Protein AF-A0A5C1AN72-F1 (afdb_monomer_lite)

Organism: NCBI:txid2598579

Foldseek 3Di:
DPADAADPVLLVVQLVLCVLVVVVCVVPDPVVSSRVSSVVCLQQHDVLSCCLSVVDPDPDPLSVLVSCVVVVVDDPVRNVVVVVVVLPDADDLVLLVLLLVLLLQLLVLVLVLLVVLVVVLVCVVVPPPDPCCCNSNVVSLCSLVRDRNDDPSSVVNVLVVLLVLCVVVVVPWLDFFPDTHSALSVLSNVLSVVLNVLVVVQVVCVPPPPPHCRSVNSSVVSVVVRRGRSVSSSVRSVVSSVSSVVVNVVVVVPPPDPDPDDDDDDDDDDDDDDDDDDPDDDPDPPDDDDQDQVAEDAAQAQWEWAQEPVRWIWIAGRDDDAFDWAFLVRTHTAPDDDQLCVLVQVQLQQDPQQWKHFPVSSLVSVVVDDPPPCLCPDPPDDPVVNVVSVVVVVDDDDDPPVSVVVVVVSLVVVQVSVCNNYPYDPDPVRDQWDDDPGIIGGRYGHHYWCDDPDRITGGHHPDD

Radius of gyration: 29.1 Å; chains: 1; bounding box: 98×52×84 Å

Sequence (464 aa):
MDEDPPTPHARAVAQEALDRNPQLAGGRDPDEWVQILAGLYELIGDTRFRVRFGLRPPADEYERARLAFDAHQMTAEEFRPIYEVNAARPADLRMVETMAADLEQRVVAYAHFLQTLLDQSQDVLRGRRQWWDELVVGRVLRRVTRKLEMDRREVATLEAFLQEVRVERGLGLAGGGTFDAPAAMNLGINVTRTAENLWGRARAPERAVGDHLSVKGVYDLITRDGVPPARRVLALLHQEVAAARLVLRGRAAATPAPSVYVAAQNCTVTATTLTVSGPEFPPEPAKTPTPNAAFRVARWADLAIGIDAARAYWAATPVPALGDRVPTGKWAPLDLRGDRWRAVLDHAARSADGTTVDTAALLAALGVTAGQSSGGRDGRARPGEVEAARLATDGLRAIPSGARKSLTDTLADLRREIRALIGGPTDKAHTLFVVRKKTVCTGFVVRYLIPTDGGHVTFGSRPK

Structure (mmCIF, N/CA/C/O backbone):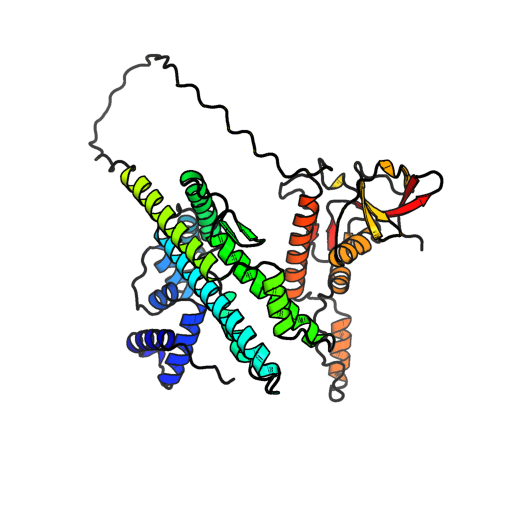
data_AF-A0A5C1AN72-F1
#
_entry.id   AF-A0A5C1AN72-F1
#
loop_
_atom_site.group_PDB
_atom_site.id
_atom_site.type_symbol
_atom_site.label_atom_id
_atom_site.label_alt_id
_atom_site.label_comp_id
_atom_site.label_asym_id
_atom_site.label_entity_id
_atom_site.label_seq_id
_atom_site.pdbx_PDB_ins_code
_atom_site.Cartn_x
_atom_site.Cartn_y
_atom_site.Cartn_z
_atom_site.occupancy
_atom_site.B_iso_or_equiv
_atom_site.auth_seq_id
_atom_site.auth_comp_id
_atom_site.auth_asym_id
_atom_site.auth_atom_id
_atom_site.pdbx_PDB_model_num
ATOM 1 N N . MET A 1 1 ? 25.092 -5.506 -17.026 1.00 37.38 1 MET A N 1
ATOM 2 C CA . MET A 1 1 ? 24.134 -6.051 -16.046 1.00 37.38 1 MET A CA 1
ATOM 3 C C . MET A 1 1 ? 23.611 -7.307 -16.690 1.00 37.38 1 MET A C 1
ATOM 5 O O . MET A 1 1 ? 22.932 -7.177 -17.695 1.00 37.38 1 MET A O 1
ATOM 9 N N . ASP A 1 2 ? 24.015 -8.476 -16.200 1.00 42.34 2 ASP A N 1
ATOM 10 C CA . ASP A 1 2 ? 23.447 -9.735 -16.678 1.00 42.34 2 ASP A CA 1
ATOM 11 C C . ASP A 1 2 ? 22.032 -9.831 -16.108 1.00 42.34 2 ASP A C 1
ATOM 13 O O . ASP A 1 2 ? 21.841 -10.083 -14.916 1.00 42.34 2 ASP A O 1
ATOM 17 N N . GLU A 1 3 ? 21.045 -9.489 -16.934 1.00 57.47 3 GLU A N 1
ATOM 18 C CA . GLU A 1 3 ? 19.644 -9.700 -16.602 1.00 57.47 3 GLU A CA 1
ATOM 19 C C . GLU A 1 3 ? 19.365 -11.196 -16.692 1.00 57.47 3 GLU A C 1
ATOM 21 O O . GLU A 1 3 ? 19.607 -11.847 -17.706 1.00 57.47 3 GLU A O 1
ATOM 26 N N . ASP A 1 4 ? 18.888 -11.765 -15.593 1.00 58.94 4 ASP A N 1
ATOM 27 C CA . ASP A 1 4 ? 18.463 -13.152 -15.579 1.00 58.94 4 ASP A CA 1
ATOM 28 C C . ASP A 1 4 ? 17.360 -13.424 -16.613 1.00 58.94 4 ASP A C 1
ATOM 30 O O . ASP A 1 4 ? 16.488 -12.572 -16.826 1.00 58.94 4 ASP A O 1
ATOM 34 N N . PRO A 1 5 ? 17.315 -14.640 -17.184 1.00 78.31 5 PRO A N 1
ATOM 35 C CA . PRO A 1 5 ? 16.382 -14.942 -18.250 1.00 78.31 5 PRO A CA 1
ATOM 36 C C . PRO A 1 5 ? 14.923 -14.815 -17.773 1.00 78.31 5 PRO A C 1
ATOM 38 O O . PRO A 1 5 ? 14.588 -15.227 -16.650 1.00 78.31 5 PRO A O 1
ATOM 41 N N . PRO A 1 6 ? 14.035 -14.267 -18.623 1.00 83.19 6 PRO A N 1
ATOM 42 C CA . PRO A 1 6 ? 12.610 -14.180 -18.334 1.00 83.19 6 PRO A CA 1
ATOM 43 C C . PRO A 1 6 ? 11.994 -15.564 -18.121 1.00 83.19 6 PRO A C 1
ATOM 45 O O . PRO A 1 6 ? 12.504 -16.576 -18.610 1.00 83.19 6 PRO A O 1
ATOM 48 N N . THR A 1 7 ? 10.856 -15.621 -17.419 1.00 84.56 7 THR A N 1
ATOM 49 C CA . THR A 1 7 ? 10.122 -16.894 -17.302 1.00 84.56 7 THR A CA 1
ATOM 50 C C . THR A 1 7 ? 9.756 -17.443 -18.688 1.00 84.56 7 THR A C 1
ATOM 52 O O . THR A 1 7 ? 9.490 -16.652 -19.595 1.00 84.56 7 THR A O 1
ATOM 55 N N . PRO A 1 8 ? 9.670 -18.777 -18.873 1.00 90.88 8 PRO A N 1
ATOM 56 C CA . PRO A 1 8 ? 9.289 -19.360 -20.162 1.00 90.88 8 PRO A CA 1
ATOM 57 C C . PRO A 1 8 ? 7.970 -18.799 -20.705 1.00 90.88 8 PRO A C 1
ATOM 59 O O . PRO A 1 8 ? 7.844 -18.537 -21.897 1.00 90.88 8 PRO A O 1
ATOM 62 N N . HIS A 1 9 ? 7.010 -18.543 -19.814 1.00 89.94 9 HIS A N 1
ATOM 63 C CA . HIS A 1 9 ? 5.739 -17.931 -20.176 1.00 89.94 9 HIS A CA 1
ATOM 64 C C . HIS A 1 9 ? 5.893 -16.468 -20.618 1.00 89.94 9 HIS A C 1
ATOM 66 O O . HIS A 1 9 ? 5.392 -16.109 -21.679 1.00 89.94 9 HIS A O 1
ATOM 72 N N . ALA A 1 10 ? 6.627 -15.639 -19.864 1.00 89.94 10 ALA A N 1
ATOM 73 C CA . ALA A 1 10 ? 6.891 -14.254 -20.260 1.00 89.94 10 ALA A CA 1
ATOM 74 C C . ALA A 1 10 ? 7.636 -14.181 -21.601 1.00 89.94 10 ALA A C 1
ATOM 76 O O . ALA A 1 10 ? 7.293 -13.357 -22.442 1.00 89.94 10 ALA A O 1
ATOM 77 N N . ARG A 1 11 ? 8.604 -15.081 -21.830 1.00 95.31 11 ARG A N 1
ATOM 78 C CA . ARG A 1 11 ? 9.320 -15.197 -23.106 1.00 95.31 11 ARG A CA 1
ATOM 79 C C . ARG A 1 11 ? 8.374 -15.558 -24.254 1.00 95.31 11 ARG A C 1
ATOM 81 O O . ARG A 1 11 ? 8.453 -14.942 -25.308 1.00 95.31 11 ARG A O 1
ATOM 88 N N . ALA A 1 12 ? 7.462 -16.509 -24.045 1.00 96.50 12 ALA A N 1
ATOM 89 C CA . ALA A 1 12 ? 6.482 -16.904 -25.057 1.00 96.50 12 ALA A CA 1
ATOM 90 C C . ALA A 1 12 ? 5.529 -15.752 -25.430 1.00 96.50 12 ALA A C 1
ATOM 92 O O . ALA A 1 12 ? 5.315 -15.494 -26.610 1.00 96.50 12 ALA A O 1
ATOM 93 N N . VAL A 1 13 ? 5.005 -15.018 -24.441 1.00 95.56 13 VAL A N 1
ATOM 94 C CA . VAL A 1 13 ? 4.122 -13.860 -24.687 1.00 95.56 13 VAL A CA 1
ATOM 95 C C . VAL A 1 13 ? 4.887 -12.694 -25.330 1.00 95.56 13 VAL A C 1
ATOM 97 O O . VAL A 1 13 ? 4.352 -11.984 -26.180 1.00 95.56 13 VAL A O 1
ATOM 100 N N . ALA A 1 14 ? 6.153 -12.501 -24.961 1.00 96.62 14 ALA A N 1
ATOM 101 C CA . ALA A 1 14 ? 7.032 -11.515 -25.580 1.00 96.62 14 ALA A CA 1
ATOM 102 C C . ALA A 1 14 ? 7.336 -11.837 -27.049 1.00 96.62 14 ALA A C 1
ATOM 104 O O . ALA A 1 14 ? 7.306 -10.931 -27.880 1.00 96.62 14 ALA A O 1
ATOM 105 N N . GLN A 1 15 ? 7.567 -13.113 -27.372 1.00 97.44 15 GLN A N 1
ATOM 106 C CA . GLN A 1 15 ? 7.709 -13.573 -28.751 1.00 97.44 15 GLN A CA 1
ATOM 107 C C . GLN A 1 15 ? 6.430 -13.300 -29.548 1.00 97.44 15 GLN A C 1
ATOM 109 O O . GLN A 1 15 ? 6.498 -12.683 -30.603 1.00 97.44 15 GLN A O 1
ATOM 114 N N . GLU A 1 16 ? 5.261 -13.650 -29.001 1.00 97.88 16 GLU A N 1
ATOM 115 C CA . GLU A 1 16 ? 3.961 -13.370 -29.630 1.00 97.88 16 GLU A CA 1
ATOM 116 C C . GLU A 1 16 ? 3.785 -11.866 -29.931 1.00 97.88 16 GLU A C 1
ATOM 118 O O . GLU A 1 16 ? 3.325 -11.479 -31.007 1.00 97.88 16 GLU A O 1
ATOM 123 N N . ALA A 1 17 ? 4.185 -10.994 -28.996 1.00 97.25 17 ALA A N 1
ATOM 124 C CA . ALA A 1 17 ? 4.145 -9.544 -29.184 1.00 97.25 17 ALA A CA 1
ATOM 125 C C . ALA A 1 17 ? 5.103 -9.053 -30.273 1.00 97.25 17 ALA A C 1
ATOM 127 O O . ALA A 1 17 ? 4.726 -8.158 -31.035 1.00 97.25 17 ALA A O 1
ATOM 128 N N . LEU A 1 18 ? 6.310 -9.619 -30.350 1.00 96.94 18 LEU A N 1
ATOM 129 C CA . LEU A 1 18 ? 7.294 -9.281 -31.376 1.00 96.94 18 LEU A CA 1
ATOM 130 C C . LEU A 1 18 ? 6.835 -9.744 -32.762 1.00 96.94 18 LEU A C 1
ATOM 132 O O . LEU A 1 18 ? 6.877 -8.955 -33.702 1.00 96.94 18 LEU A O 1
ATOM 136 N N . ASP A 1 19 ? 6.312 -10.966 -32.871 1.00 96.62 19 ASP A N 1
ATOM 137 C CA . ASP A 1 19 ? 5.790 -11.533 -34.121 1.00 96.62 19 ASP A CA 1
ATOM 138 C C . ASP A 1 19 ? 4.635 -10.691 -34.676 1.00 96.62 19 ASP A C 1
ATOM 140 O O . ASP A 1 19 ? 4.528 -10.467 -35.883 1.00 96.62 19 ASP A O 1
ATOM 144 N N . ARG A 1 20 ? 3.775 -10.176 -33.789 1.00 96.56 20 ARG A N 1
ATOM 145 C CA . ARG A 1 20 ? 2.655 -9.305 -34.165 1.00 96.56 20 ARG A CA 1
ATOM 146 C C . ARG A 1 20 ? 3.076 -7.870 -34.481 1.00 96.56 20 ARG A C 1
ATOM 148 O O . ARG A 1 20 ? 2.350 -7.163 -35.177 1.00 96.56 20 ARG A O 1
ATOM 155 N N . ASN A 1 21 ? 4.221 -7.431 -33.964 1.00 95.12 21 ASN A N 1
ATOM 156 C CA . ASN A 1 21 ? 4.736 -6.075 -34.127 1.00 95.12 21 ASN A CA 1
ATOM 157 C C . ASN A 1 21 ? 6.202 -6.104 -34.595 1.00 95.12 21 ASN A C 1
ATOM 159 O O . ASN A 1 21 ? 7.079 -5.589 -33.892 1.00 95.12 21 ASN A O 1
ATOM 163 N N . PRO A 1 22 ? 6.494 -6.666 -35.785 1.00 94.00 22 PRO A N 1
ATOM 164 C CA . PRO A 1 22 ? 7.867 -6.853 -36.259 1.00 94.00 22 PRO A CA 1
ATOM 165 C C . PRO A 1 22 ? 8.627 -5.527 -36.408 1.00 94.00 22 PRO A C 1
ATOM 167 O O . PRO A 1 22 ? 9.851 -5.488 -36.300 1.00 94.00 22 PRO A O 1
ATOM 170 N N . GLN A 1 23 ? 7.908 -4.413 -36.581 1.00 92.69 23 GLN A N 1
ATOM 171 C CA . GLN A 1 23 ? 8.471 -3.064 -36.611 1.00 92.69 23 GLN A CA 1
ATOM 172 C C . GLN A 1 23 ? 9.201 -2.668 -35.319 1.00 92.69 23 GLN A C 1
ATOM 174 O O . GLN A 1 23 ? 10.045 -1.776 -35.359 1.00 92.69 23 GLN A O 1
ATOM 179 N N . LEU A 1 24 ? 8.909 -3.319 -34.184 1.00 89.50 24 LEU A N 1
ATOM 180 C CA . LEU A 1 24 ? 9.619 -3.076 -32.926 1.00 89.50 24 LEU A CA 1
ATOM 181 C C . LEU A 1 24 ? 11.085 -3.499 -33.014 1.00 89.50 24 LEU A C 1
ATOM 183 O O . LEU A 1 24 ? 11.923 -2.850 -32.398 1.00 89.50 24 LEU A O 1
ATOM 187 N N . ALA A 1 25 ? 11.407 -4.532 -33.805 1.00 86.94 25 ALA A N 1
ATOM 188 C CA . ALA A 1 25 ? 12.760 -5.070 -33.881 1.00 86.94 25 ALA A CA 1
ATOM 189 C C . ALA A 1 25 ? 13.776 -4.021 -34.367 1.00 86.94 25 ALA A C 1
ATOM 191 O O . ALA A 1 25 ? 14.902 -3.975 -33.873 1.00 86.94 25 ALA A O 1
ATOM 192 N N . GLY A 1 26 ? 13.379 -3.146 -35.302 1.00 81.19 26 GLY A N 1
ATOM 193 C CA . GLY A 1 26 ? 14.159 -1.969 -35.708 1.00 81.19 26 GLY A CA 1
ATOM 194 C C . GLY A 1 26 ? 15.612 -2.248 -36.126 1.00 81.19 26 GLY A C 1
ATOM 195 O O . GLY A 1 26 ? 16.449 -1.357 -36.012 1.00 81.19 26 GLY A O 1
ATOM 196 N N . GLY A 1 27 ? 15.931 -3.476 -36.555 1.00 83.44 27 GLY A N 1
ATOM 197 C CA . GLY A 1 27 ? 17.289 -3.914 -36.904 1.00 83.44 27 GLY A CA 1
ATOM 198 C C . GLY A 1 27 ? 18.152 -4.435 -35.744 1.00 83.44 27 GLY A C 1
ATOM 199 O O . GLY A 1 27 ? 19.308 -4.772 -35.979 1.00 83.44 27 GLY A O 1
ATOM 200 N N . ARG A 1 28 ? 17.629 -4.518 -34.513 1.00 87.81 28 ARG A N 1
ATOM 201 C CA . ARG A 1 28 ? 18.283 -5.241 -33.405 1.00 87.81 28 ARG A CA 1
ATOM 202 C C . ARG A 1 28 ? 18.005 -6.741 -33.473 1.00 87.81 28 ARG A C 1
ATOM 204 O O . ARG A 1 28 ? 17.088 -7.179 -34.167 1.00 87.81 28 ARG A O 1
ATOM 211 N N . ASP A 1 29 ? 18.779 -7.500 -32.702 1.00 91.94 29 ASP A N 1
ATOM 212 C CA . ASP A 1 29 ? 18.579 -8.932 -32.502 1.00 91.94 29 ASP A CA 1
ATOM 213 C C . ASP A 1 29 ? 17.165 -9.212 -31.937 1.00 91.94 29 ASP A C 1
ATOM 215 O O . ASP A 1 29 ? 16.797 -8.639 -30.901 1.00 91.94 29 ASP A O 1
ATOM 219 N N . PRO A 1 30 ? 16.349 -10.060 -32.595 1.00 92.19 30 PRO A N 1
ATOM 220 C CA . PRO A 1 30 ? 15.056 -10.488 -32.073 1.00 92.19 30 PRO A CA 1
ATOM 221 C C . PRO A 1 30 ? 15.122 -11.026 -30.641 1.00 92.19 30 PRO A C 1
ATOM 223 O O . PRO A 1 30 ? 14.232 -10.724 -29.847 1.00 92.19 30 PRO A O 1
ATOM 226 N N . ASP A 1 31 ? 16.177 -11.761 -30.276 1.00 91.50 31 ASP A N 1
ATOM 227 C CA . ASP A 1 31 ? 16.299 -12.331 -28.931 1.00 91.50 31 ASP A CA 1
ATOM 228 C C . ASP A 1 31 ? 16.474 -11.245 -27.852 1.00 91.50 31 ASP A C 1
ATOM 230 O O . ASP A 1 31 ? 15.914 -11.369 -26.758 1.00 91.50 31 ASP A O 1
ATOM 234 N N . GLU A 1 32 ? 17.173 -10.146 -28.161 1.00 90.69 32 GLU A N 1
ATOM 235 C CA . GLU A 1 32 ? 17.290 -8.979 -27.270 1.00 90.69 32 GLU A CA 1
ATOM 236 C C . GLU A 1 32 ? 15.912 -8.341 -27.039 1.00 90.69 32 GLU A C 1
ATOM 238 O O . GLU A 1 32 ? 15.525 -8.045 -25.905 1.00 90.69 32 GLU A O 1
ATOM 243 N N . TRP A 1 33 ? 15.116 -8.188 -28.101 1.00 92.94 33 TRP A N 1
ATOM 244 C CA . TRP A 1 33 ? 13.763 -7.641 -27.989 1.00 92.94 33 TRP A CA 1
ATOM 245 C C . TRP A 1 33 ? 12.818 -8.537 -27.209 1.00 92.94 33 TRP A C 1
ATOM 247 O O . TRP A 1 33 ? 12.024 -8.029 -26.417 1.00 92.94 33 TRP A O 1
ATOM 257 N N . VAL A 1 34 ? 12.910 -9.854 -27.382 1.00 94.44 34 VAL A N 1
ATOM 258 C CA . VAL A 1 34 ? 12.121 -10.796 -26.586 1.00 94.44 34 VAL A CA 1
ATOM 259 C C . VAL A 1 34 ? 12.469 -10.672 -25.103 1.00 94.44 34 VAL A C 1
ATOM 261 O O . VAL A 1 34 ? 11.561 -10.692 -24.273 1.00 94.44 34 VAL A O 1
ATOM 264 N N . GLN A 1 35 ? 13.742 -10.480 -24.744 1.00 91.12 35 GLN A N 1
ATOM 265 C CA . GLN A 1 35 ? 14.126 -10.230 -23.349 1.00 91.12 35 GLN A CA 1
ATOM 266 C C . GLN A 1 35 ? 13.527 -8.922 -22.815 1.00 91.12 35 GLN A C 1
ATOM 268 O O . GLN A 1 35 ? 12.894 -8.930 -21.757 1.00 91.12 35 GLN A O 1
ATOM 273 N N . ILE A 1 36 ? 13.637 -7.824 -23.572 1.00 90.69 36 ILE A N 1
ATOM 274 C CA . ILE A 1 36 ? 13.073 -6.515 -23.199 1.00 90.69 36 ILE A CA 1
ATOM 275 C C . ILE A 1 36 ? 11.552 -6.605 -23.018 1.00 90.69 36 ILE A C 1
ATOM 277 O O . ILE A 1 36 ? 11.002 -6.139 -22.016 1.00 90.69 36 ILE A O 1
ATOM 281 N N . LEU A 1 37 ? 10.857 -7.218 -23.976 1.00 93.94 37 LEU A N 1
ATOM 282 C CA . LEU A 1 37 ? 9.407 -7.380 -23.953 1.00 93.94 37 LEU A CA 1
ATOM 283 C C . LEU A 1 37 ? 8.962 -8.305 -22.819 1.00 93.94 37 LEU A C 1
ATOM 285 O O . LEU A 1 37 ? 7.958 -8.020 -22.172 1.00 93.94 37 LEU A O 1
ATOM 289 N N . ALA A 1 38 ? 9.717 -9.356 -22.509 1.00 91.94 38 ALA A N 1
ATOM 290 C CA . ALA A 1 38 ? 9.408 -10.226 -21.383 1.00 91.94 38 ALA A CA 1
ATOM 291 C C . ALA A 1 38 ? 9.618 -9.513 -20.036 1.00 91.94 38 ALA A C 1
ATOM 293 O O . ALA A 1 38 ? 8.787 -9.641 -19.136 1.00 91.94 38 ALA A O 1
ATOM 294 N N . GLY A 1 39 ? 10.668 -8.695 -19.906 1.00 86.94 39 GLY A N 1
ATOM 295 C CA . GLY A 1 39 ? 10.861 -7.821 -18.747 1.00 86.94 39 GLY A CA 1
ATOM 296 C C . GLY A 1 39 ? 9.723 -6.807 -18.596 1.00 86.94 39 GLY A C 1
ATOM 297 O O . GLY A 1 39 ? 9.214 -6.588 -17.494 1.00 86.94 39 GLY A O 1
ATOM 298 N N . LEU A 1 40 ? 9.254 -6.240 -19.712 1.00 88.38 40 LEU A N 1
ATOM 299 C CA . LEU A 1 40 ? 8.104 -5.342 -19.720 1.00 88.38 40 LEU A CA 1
ATOM 300 C C . LEU A 1 40 ? 6.808 -6.070 -19.339 1.00 88.38 40 LEU A C 1
ATOM 302 O O . LEU A 1 40 ? 6.053 -5.536 -18.531 1.00 88.38 40 LEU A O 1
ATOM 306 N N . TYR A 1 41 ? 6.571 -7.280 -19.853 1.00 89.69 41 TYR A N 1
ATOM 307 C CA . TYR A 1 41 ? 5.449 -8.145 -19.471 1.00 89.69 41 TYR A CA 1
ATOM 308 C C . TYR A 1 41 ? 5.422 -8.382 -17.959 1.00 89.69 41 TYR A C 1
ATOM 310 O O . TYR A 1 41 ? 4.399 -8.157 -17.313 1.00 89.69 41 TYR A O 1
ATOM 318 N N . GLU A 1 42 ? 6.563 -8.742 -17.367 1.00 83.81 42 GLU A N 1
ATOM 319 C CA . GLU A 1 42 ? 6.670 -8.939 -15.919 1.00 83.81 42 GLU A CA 1
ATOM 320 C C . GLU A 1 42 ? 6.438 -7.642 -15.125 1.00 83.81 42 GLU A C 1
ATOM 322 O O . GLU A 1 42 ? 5.923 -7.684 -14.005 1.00 83.81 42 GLU A O 1
ATOM 327 N N . LEU A 1 43 ? 6.781 -6.484 -15.698 1.00 81.00 43 LEU A N 1
ATOM 328 C CA . LEU A 1 43 ? 6.613 -5.178 -15.065 1.00 81.00 43 LEU A CA 1
ATOM 329 C C . LEU A 1 43 ? 5.158 -4.687 -15.089 1.00 81.00 43 LEU A C 1
ATOM 331 O O . LEU A 1 43 ? 4.638 -4.240 -14.059 1.00 81.00 43 LEU A O 1
ATOM 335 N N . ILE A 1 44 ? 4.504 -4.716 -16.254 1.00 81.81 44 ILE A N 1
ATOM 336 C CA . ILE A 1 44 ? 3.176 -4.108 -16.439 1.00 81.81 44 ILE A CA 1
ATOM 337 C C . ILE A 1 44 ? 2.026 -5.100 -16.297 1.00 81.81 44 ILE A C 1
ATOM 339 O O . ILE A 1 44 ? 0.935 -4.651 -15.944 1.00 81.81 44 ILE A O 1
ATOM 343 N N . GLY A 1 45 ? 2.289 -6.400 -16.466 1.00 83.62 45 GLY A N 1
ATOM 344 C CA . GLY A 1 45 ? 1.320 -7.493 -16.357 1.00 83.62 45 GLY A CA 1
ATOM 345 C C . GLY A 1 45 ? 0.682 -7.923 -17.654 1.00 83.62 45 GLY A C 1
ATOM 346 O O . GLY A 1 45 ? 0.720 -7.197 -18.645 1.00 83.62 45 GLY A O 1
ATOM 347 N N . ASP A 1 46 ? 0.054 -9.096 -17.611 1.00 86.88 46 ASP A N 1
ATOM 348 C CA . ASP A 1 46 ? -0.543 -9.750 -18.773 1.00 86.88 46 ASP A CA 1
ATOM 349 C C . ASP A 1 46 ? -1.610 -8.884 -19.443 1.00 86.88 46 ASP A C 1
ATOM 351 O O . ASP A 1 46 ? -1.493 -8.582 -20.633 1.00 86.88 46 ASP A O 1
ATOM 355 N N . THR A 1 47 ? -2.599 -8.398 -18.685 1.00 86.19 47 THR A N 1
ATOM 356 C CA . THR A 1 47 ? -3.729 -7.650 -19.251 1.00 86.19 47 THR A CA 1
ATOM 357 C C . THR A 1 47 ? -3.248 -6.411 -19.994 1.00 86.19 47 THR A C 1
ATOM 359 O O . THR A 1 47 ? -3.604 -6.189 -21.153 1.00 86.19 47 THR A O 1
ATOM 362 N N . ARG A 1 48 ? -2.406 -5.602 -19.339 1.00 86.00 48 ARG A N 1
ATOM 363 C CA . ARG A 1 48 ? -1.895 -4.350 -19.909 1.00 86.00 48 ARG A CA 1
ATOM 364 C C . ARG A 1 48 ? -0.920 -4.603 -21.048 1.00 86.00 48 ARG A C 1
ATOM 366 O O . ARG A 1 48 ? -0.964 -3.881 -22.040 1.00 86.00 48 ARG A O 1
ATOM 373 N N . PHE A 1 49 ? -0.061 -5.611 -20.926 1.00 92.06 49 PHE A N 1
ATOM 374 C CA . PHE A 1 49 ? 0.894 -5.969 -21.968 1.00 92.06 49 PHE A CA 1
ATOM 375 C C . PHE A 1 49 ? 0.180 -6.422 -23.238 1.00 92.06 49 PHE A C 1
ATOM 377 O O . PHE A 1 49 ? 0.429 -5.874 -24.312 1.00 92.06 49 PHE A O 1
ATOM 384 N N . ARG A 1 50 ? -0.776 -7.350 -23.116 1.00 94.31 50 ARG A N 1
ATOM 385 C CA . ARG A 1 50 ? -1.542 -7.851 -24.260 1.00 94.31 50 ARG A CA 1
ATOM 386 C C . ARG A 1 50 ? -2.313 -6.744 -24.967 1.00 94.31 50 ARG A C 1
ATOM 388 O O . ARG A 1 50 ? -2.356 -6.726 -26.191 1.00 94.31 50 ARG A O 1
ATOM 395 N N . VAL A 1 51 ? -2.890 -5.811 -24.216 1.00 92.81 51 VAL A N 1
ATOM 396 C CA . VAL A 1 51 ? -3.609 -4.660 -24.779 1.00 92.81 51 VAL A CA 1
ATOM 397 C C . VAL A 1 51 ? -2.642 -3.682 -25.460 1.00 92.81 51 VAL A C 1
ATOM 399 O O . VAL A 1 51 ? -2.891 -3.265 -26.588 1.00 92.81 51 VAL A O 1
ATOM 402 N N . ARG A 1 52 ? -1.490 -3.383 -24.840 1.00 93.88 52 ARG A N 1
ATOM 403 C CA . ARG A 1 52 ? -0.461 -2.472 -25.379 1.00 93.88 52 ARG A CA 1
ATOM 404 C C . ARG A 1 52 ? 0.151 -2.949 -26.691 1.00 93.88 52 ARG A C 1
ATOM 406 O O . ARG A 1 52 ? 0.381 -2.132 -27.575 1.00 93.88 52 ARG A O 1
ATOM 413 N N . PHE A 1 53 ? 0.408 -4.246 -26.814 1.00 95.19 53 PHE A N 1
ATOM 414 C CA . PHE A 1 53 ? 1.008 -4.842 -28.012 1.00 95.19 53 PHE A CA 1
ATOM 415 C C . PHE A 1 53 ? -0.030 -5.447 -28.967 1.00 95.19 53 PHE A C 1
ATOM 417 O O . PHE A 1 53 ? 0.318 -6.199 -29.877 1.00 95.19 53 PHE A O 1
ATOM 424 N N . GLY A 1 54 ? -1.314 -5.133 -28.767 1.00 94.44 54 GLY A N 1
ATOM 425 C CA . GLY A 1 54 ? -2.395 -5.553 -29.655 1.00 94.44 54 GLY A CA 1
ATOM 426 C C . GLY A 1 54 ? -2.664 -7.059 -29.671 1.00 94.44 54 GLY A C 1
ATOM 427 O O . GLY A 1 54 ? -3.396 -7.520 -30.539 1.00 94.44 54 GLY A O 1
ATOM 428 N N . LEU A 1 55 ? -2.121 -7.833 -28.727 1.00 96.00 55 LEU A N 1
ATOM 429 C CA . LEU A 1 55 ? -2.425 -9.259 -28.555 1.00 96.00 55 LEU A CA 1
ATOM 430 C C . LEU A 1 55 ? -3.888 -9.487 -28.146 1.00 96.00 55 LEU A C 1
ATOM 432 O O . LEU A 1 55 ? -4.459 -10.537 -28.432 1.00 96.00 55 LEU A O 1
ATOM 436 N N . ARG A 1 56 ? -4.512 -8.487 -27.512 1.00 94.44 56 ARG A N 1
ATOM 437 C CA . ARG A 1 56 ? -5.945 -8.450 -27.197 1.00 94.44 56 ARG A CA 1
ATOM 438 C C . ARG A 1 56 ? -6.525 -7.074 -27.550 1.00 94.44 56 ARG A C 1
ATOM 440 O O . ARG A 1 56 ? -5.877 -6.070 -27.251 1.00 94.44 56 ARG A O 1
ATOM 447 N N . PRO A 1 57 ? -7.742 -6.985 -28.121 1.00 93.81 57 PRO A N 1
ATOM 448 C CA . PRO A 1 57 ? -8.422 -5.702 -28.270 1.00 93.81 57 PRO A CA 1
ATOM 449 C C . PRO A 1 57 ? -8.802 -5.117 -26.895 1.00 93.81 57 PRO A C 1
ATOM 451 O O . PRO A 1 57 ? -9.109 -5.885 -25.981 1.00 93.81 57 PRO A O 1
ATOM 454 N N . PRO A 1 58 ? -8.837 -3.784 -26.732 1.00 93.50 58 PRO A N 1
ATOM 455 C CA . PRO A 1 58 ? -9.315 -3.142 -25.507 1.00 93.50 58 PRO A CA 1
ATOM 456 C C . PRO A 1 58 ? -10.757 -3.545 -25.181 1.00 93.50 58 PRO A C 1
ATOM 458 O O . PRO A 1 58 ? -11.599 -3.615 -26.076 1.00 93.50 58 PRO A O 1
ATOM 461 N N . ALA A 1 59 ? -11.044 -3.813 -23.909 1.00 89.62 59 ALA A N 1
ATOM 462 C CA . ALA A 1 59 ? -12.351 -4.309 -23.475 1.00 89.62 59 ALA A CA 1
ATOM 463 C C . ALA A 1 59 ? -13.417 -3.208 -23.390 1.00 89.62 59 ALA A C 1
ATOM 465 O O . ALA A 1 59 ? -14.602 -3.486 -23.550 1.00 89.62 59 ALA A O 1
ATOM 466 N N . ASP A 1 60 ? -13.011 -1.974 -23.102 1.00 89.88 60 ASP A N 1
ATOM 467 C CA . ASP A 1 60 ? -13.914 -0.844 -22.915 1.00 89.88 60 ASP A CA 1
ATOM 468 C C . ASP A 1 60 ? -13.279 0.479 -23.367 1.00 89.88 60 ASP A C 1
ATOM 470 O O . ASP A 1 60 ? -12.132 0.548 -23.821 1.00 89.88 60 ASP A O 1
ATOM 474 N N . GLU A 1 61 ? -14.069 1.550 -23.286 1.00 92.94 61 GLU A N 1
ATOM 475 C CA . GLU A 1 61 ? -13.625 2.903 -23.609 1.00 92.94 61 GLU A CA 1
ATOM 476 C C . GLU A 1 61 ? -12.453 3.357 -22.738 1.00 92.94 61 GLU A 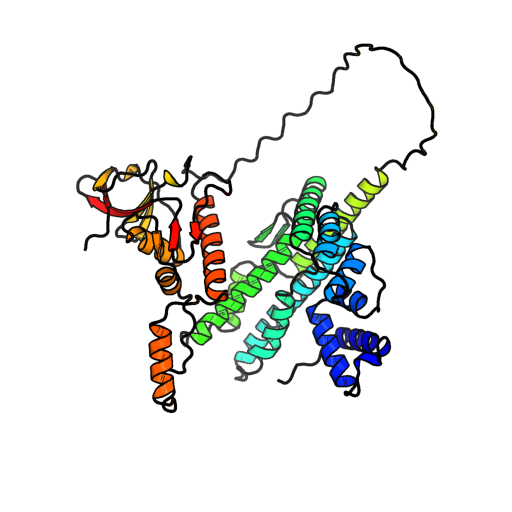C 1
ATOM 478 O O . GLU A 1 61 ? -11.542 4.010 -23.243 1.00 92.94 61 GLU A O 1
ATOM 483 N N . TYR A 1 62 ? -12.427 2.953 -21.470 1.00 91.25 62 TYR A N 1
ATOM 484 C CA . TYR A 1 62 ? -11.356 3.307 -20.553 1.00 91.25 62 TYR A CA 1
ATOM 485 C C . TYR A 1 62 ? -10.014 2.687 -20.961 1.00 91.25 62 TYR A C 1
ATOM 487 O O . TYR A 1 62 ? -9.017 3.403 -21.038 1.00 91.25 62 TYR A O 1
ATOM 495 N N . GLU A 1 63 ? -9.967 1.388 -21.279 1.00 91.81 63 GLU A N 1
ATOM 496 C CA . GLU A 1 63 ? -8.745 0.735 -21.767 1.00 91.81 63 GLU A CA 1
ATOM 497 C C . GLU A 1 63 ? -8.251 1.368 -23.076 1.00 91.81 63 GLU A C 1
ATOM 499 O O . GLU A 1 63 ? -7.048 1.587 -23.229 1.00 91.81 63 GLU A O 1
ATOM 504 N N . ARG A 1 64 ? -9.163 1.722 -23.997 1.00 95.31 64 ARG A N 1
ATOM 505 C CA . ARG A 1 64 ? -8.809 2.446 -25.235 1.00 95.31 64 ARG A CA 1
ATOM 506 C C . ARG A 1 64 ? -8.208 3.814 -24.943 1.00 95.31 64 ARG A C 1
ATOM 508 O O . ARG A 1 64 ? -7.144 4.137 -25.465 1.00 95.31 64 ARG A O 1
ATOM 515 N N . ALA A 1 65 ? -8.877 4.606 -24.110 1.00 94.62 65 ALA A N 1
ATOM 516 C CA . ALA A 1 65 ? -8.426 5.942 -23.745 1.00 94.62 65 ALA A CA 1
ATOM 517 C C . ALA A 1 65 ? -7.076 5.891 -23.023 1.00 94.62 65 ALA A C 1
ATOM 519 O O . ALA A 1 65 ? -6.194 6.702 -23.287 1.00 94.62 65 ALA A O 1
ATOM 520 N N . ARG A 1 66 ? -6.877 4.886 -22.165 1.00 91.56 66 ARG A N 1
ATOM 521 C CA . ARG A 1 66 ? -5.625 4.690 -21.438 1.00 91.56 66 ARG A CA 1
ATOM 522 C C . ARG A 1 66 ? -4.473 4.302 -22.355 1.00 91.56 66 ARG A C 1
ATOM 524 O O . ARG A 1 66 ? -3.380 4.828 -22.183 1.00 91.56 66 ARG A O 1
ATOM 531 N N . LEU A 1 67 ? -4.713 3.447 -23.349 1.00 92.88 67 LEU A N 1
ATOM 532 C CA . LEU A 1 67 ? -3.723 3.171 -24.389 1.00 92.88 67 LEU A CA 1
ATOM 533 C C . LEU A 1 67 ? -3.345 4.423 -25.176 1.00 92.88 67 LEU A C 1
ATOM 535 O O . LEU A 1 67 ? -2.159 4.680 -25.363 1.00 92.88 67 LEU A O 1
ATOM 539 N N . ALA A 1 68 ? -4.337 5.201 -25.617 1.00 94.06 68 ALA A N 1
ATOM 540 C CA . ALA A 1 68 ? -4.093 6.443 -26.344 1.00 94.06 68 ALA A CA 1
ATOM 541 C C . ALA A 1 68 ? -3.301 7.440 -25.482 1.00 94.06 68 ALA A C 1
ATOM 543 O O . ALA A 1 68 ? -2.358 8.065 -25.961 1.00 94.06 68 ALA A O 1
ATOM 544 N N . PHE A 1 69 ? -3.625 7.538 -24.191 1.00 93.56 69 PHE A N 1
ATOM 545 C CA . PHE A 1 69 ? -2.906 8.375 -23.235 1.00 93.56 69 PHE A CA 1
ATOM 546 C C . PHE A 1 69 ? -1.450 7.915 -23.036 1.00 93.56 69 PHE A C 1
ATOM 548 O O . PHE A 1 69 ? -0.529 8.723 -23.156 1.00 93.56 69 PHE A O 1
ATOM 555 N N . ASP A 1 70 ? -1.221 6.616 -22.815 1.00 88.25 70 ASP A N 1
ATOM 556 C CA . ASP A 1 70 ? 0.120 6.031 -22.653 1.00 88.25 70 ASP A CA 1
ATOM 557 C C . ASP A 1 70 ? 0.968 6.130 -23.936 1.00 88.25 70 ASP A C 1
ATOM 559 O O . ASP A 1 70 ? 2.198 6.143 -23.867 1.00 88.25 70 ASP A O 1
ATOM 563 N N . ALA A 1 71 ? 0.321 6.188 -25.103 1.00 89.94 71 ALA A N 1
ATOM 564 C CA . ALA A 1 71 ? 0.946 6.404 -26.406 1.00 89.94 71 ALA A CA 1
ATOM 565 C C . ALA A 1 71 ? 1.113 7.893 -26.767 1.00 89.94 71 ALA A C 1
ATOM 567 O O . ALA A 1 71 ? 1.546 8.200 -27.876 1.00 89.94 71 ALA A O 1
ATOM 568 N N . HIS A 1 72 ? 0.765 8.817 -25.861 1.00 93.94 72 HIS A N 1
ATOM 569 C CA . HIS A 1 72 ? 0.770 10.268 -26.089 1.00 93.94 72 HIS A CA 1
ATOM 570 C C . HIS A 1 72 ? -0.114 10.734 -27.265 1.00 93.94 72 HIS A C 1
ATOM 572 O O . HIS A 1 72 ? 0.116 11.793 -27.842 1.00 93.94 72 HIS A O 1
ATOM 578 N N . GLN A 1 73 ? -1.140 9.954 -27.606 1.00 96.44 73 GLN A N 1
ATOM 579 C CA . GLN A 1 73 ? -2.155 10.262 -28.620 1.00 96.44 73 GLN A CA 1
ATOM 580 C C . GLN A 1 73 ? -3.390 10.959 -28.029 1.00 96.44 73 GLN A C 1
ATOM 582 O O . GLN A 1 73 ? -4.256 11.408 -28.772 1.00 96.44 73 GLN A O 1
ATOM 587 N N . MET A 1 74 ? -3.482 11.025 -26.700 1.00 97.50 74 MET A N 1
ATOM 588 C CA . MET A 1 74 ? -4.548 11.689 -25.953 1.00 97.50 74 MET A CA 1
ATOM 589 C C . MET A 1 74 ? -3.923 12.552 -24.857 1.00 97.50 74 MET A C 1
ATOM 591 O O . MET A 1 74 ? -2.995 12.123 -24.166 1.00 97.50 74 MET A O 1
ATOM 595 N N . THR A 1 75 ? -4.427 13.769 -24.685 1.00 97.12 75 THR A N 1
ATOM 596 C CA . THR A 1 75 ? -3.971 14.690 -23.640 1.00 97.12 75 THR A CA 1
ATOM 597 C C . THR A 1 75 ? -4.521 14.302 -22.264 1.00 97.12 75 THR A C 1
ATOM 599 O O . THR A 1 75 ? -5.502 13.570 -22.127 1.00 97.12 75 THR A O 1
ATOM 602 N N . ALA A 1 76 ? -3.908 14.826 -21.200 1.00 95.75 76 ALA A N 1
ATOM 603 C CA . ALA A 1 76 ? -4.399 14.603 -19.839 1.00 95.75 76 ALA A CA 1
ATOM 604 C C . ALA A 1 76 ? -5.796 15.207 -19.601 1.00 95.75 76 ALA A C 1
ATOM 606 O O . ALA A 1 76 ? -6.563 14.672 -18.799 1.00 95.75 76 ALA A O 1
ATOM 607 N N . GLU A 1 77 ? -6.129 16.307 -20.282 1.00 96.94 77 GLU A N 1
ATOM 608 C CA . GLU A 1 77 ? -7.433 16.966 -20.162 1.00 96.94 77 GLU A CA 1
ATOM 609 C C . GLU A 1 77 ? -8.550 16.127 -20.785 1.00 96.94 77 GLU A C 1
ATOM 611 O O . GLU A 1 77 ? -9.615 16.012 -20.180 1.00 96.94 77 GLU A O 1
ATOM 616 N N . GLU A 1 78 ? -8.275 15.482 -21.923 1.00 97.12 78 GLU A N 1
ATOM 617 C CA . GLU A 1 78 ? -9.188 14.553 -22.603 1.00 97.12 78 GLU A CA 1
ATOM 618 C C . GLU A 1 78 ? -9.341 13.230 -21.844 1.00 97.12 78 GLU A C 1
ATOM 620 O O . GLU A 1 78 ? -10.443 12.695 -21.736 1.00 97.12 78 GLU A O 1
ATOM 625 N N . PHE A 1 79 ? -8.253 12.706 -21.271 1.00 96.19 79 PHE A N 1
ATOM 626 C CA . PHE A 1 79 ? -8.284 11.434 -20.547 1.00 96.19 79 PHE A CA 1
ATOM 627 C C . PHE A 1 79 ? -9.024 11.527 -19.203 1.00 96.19 79 PHE A C 1
ATOM 629 O O . PHE A 1 79 ? -9.701 10.585 -18.784 1.00 96.19 79 PHE A O 1
ATOM 636 N N . ARG A 1 80 ? -8.912 12.669 -18.510 1.00 94.00 80 ARG A N 1
ATOM 637 C CA . ARG A 1 80 ? -9.475 12.879 -17.166 1.00 94.00 80 ARG A CA 1
ATOM 638 C C . ARG A 1 80 ? -10.976 12.562 -17.037 1.00 94.00 80 ARG A C 1
ATOM 640 O O . ARG A 1 80 ? -11.298 11.816 -16.115 1.00 94.00 80 ARG A O 1
ATOM 647 N N . PRO A 1 81 ? -11.897 13.069 -17.880 1.00 95.75 81 PRO A N 1
ATOM 648 C CA . PRO A 1 81 ? -13.322 12.761 -17.735 1.00 95.75 81 PRO A CA 1
ATOM 649 C C . PRO A 1 81 ? -13.620 11.262 -17.891 1.00 95.75 81 PRO A C 1
ATOM 651 O O . PRO A 1 81 ? -14.396 10.712 -17.114 1.00 95.75 81 PRO A O 1
ATOM 654 N N . ILE A 1 82 ? -12.950 10.573 -18.822 1.00 95.12 82 ILE A N 1
ATOM 655 C CA . ILE A 1 82 ? -13.108 9.121 -19.027 1.00 95.12 82 ILE A CA 1
ATOM 656 C C . ILE A 1 82 ? -12.616 8.360 -17.791 1.00 95.12 82 ILE A C 1
ATOM 658 O O . ILE A 1 82 ? -13.270 7.437 -17.302 1.00 95.12 82 ILE A O 1
ATOM 662 N N . TYR A 1 83 ? -11.476 8.788 -17.247 1.00 90.88 83 TYR A N 1
ATOM 663 C CA . TYR A 1 83 ? -10.933 8.263 -16.002 1.00 90.88 83 TYR A CA 1
ATOM 664 C C . TYR A 1 83 ? -11.894 8.449 -14.819 1.00 90.88 83 TYR A C 1
ATOM 666 O O . TYR A 1 83 ? -12.078 7.522 -14.033 1.00 90.88 83 TYR A O 1
ATOM 674 N N . GLU A 1 84 ? -12.521 9.617 -14.684 1.00 90.31 84 GLU A N 1
ATOM 675 C CA . GLU A 1 84 ? -13.457 9.913 -13.594 1.00 90.31 84 GLU A CA 1
ATOM 676 C C . GLU A 1 84 ? -14.736 9.078 -13.674 1.00 90.31 84 GLU A C 1
ATOM 678 O O . GLU A 1 84 ? -15.167 8.548 -12.648 1.00 90.31 84 GLU A O 1
ATOM 683 N N . VAL A 1 85 ? -15.291 8.890 -14.875 1.00 91.62 85 VAL A N 1
ATOM 684 C CA . VAL A 1 85 ? -16.444 8.003 -15.098 1.00 91.62 85 VAL A CA 1
ATOM 685 C C . VAL A 1 85 ? -16.089 6.560 -14.741 1.00 91.62 85 VAL A C 1
ATOM 687 O O . VAL A 1 85 ? -16.823 5.916 -13.992 1.00 91.62 85 VAL A O 1
ATOM 690 N N . ASN A 1 86 ? -14.939 6.059 -15.206 1.00 88.75 86 ASN A N 1
ATOM 691 C CA . ASN A 1 86 ? -14.499 4.703 -14.881 1.00 88.75 86 ASN A CA 1
ATOM 692 C C . ASN A 1 86 ? -14.235 4.529 -13.378 1.00 88.75 86 ASN A C 1
ATOM 694 O O . ASN A 1 86 ? -14.651 3.537 -12.795 1.00 88.75 86 ASN A O 1
ATOM 698 N N . ALA A 1 87 ? -13.595 5.500 -12.725 1.00 84.12 87 ALA A N 1
ATOM 699 C CA . ALA A 1 87 ? -13.301 5.436 -11.295 1.00 84.12 87 ALA A CA 1
ATOM 700 C C . ALA A 1 87 ? -14.562 5.481 -10.410 1.00 84.12 87 ALA A C 1
ATOM 702 O O . ALA A 1 87 ? -14.509 5.054 -9.257 1.00 84.12 87 ALA A O 1
ATOM 703 N N . ALA A 1 88 ? -15.672 6.019 -10.924 1.00 86.62 88 ALA A N 1
ATOM 704 C CA . ALA A 1 88 ? -16.956 6.078 -10.233 1.00 86.62 88 ALA A CA 1
ATOM 705 C C . ALA A 1 88 ? -17.860 4.864 -10.510 1.00 86.62 88 ALA A C 1
ATOM 707 O O . ALA A 1 88 ? -18.922 4.753 -9.893 1.00 86.62 88 ALA A O 1
ATOM 708 N N . ARG A 1 89 ? -17.482 3.963 -11.431 1.00 89.38 89 ARG A N 1
ATOM 709 C CA . ARG A 1 89 ? -18.324 2.816 -11.783 1.00 89.38 89 ARG A CA 1
ATOM 710 C C . ARG A 1 89 ? -18.432 1.827 -10.608 1.00 89.38 89 ARG A C 1
ATOM 712 O O . ARG A 1 89 ? -17.459 1.657 -9.869 1.00 89.38 89 ARG A O 1
ATOM 719 N N . PRO A 1 90 ? -19.583 1.155 -10.430 1.00 92.88 90 PRO A N 1
ATOM 720 C CA . PRO A 1 90 ? -19.723 0.097 -9.433 1.00 92.88 90 PRO A CA 1
ATOM 721 C C . PRO A 1 90 ? -18.715 -1.036 -9.653 1.00 92.88 90 PRO A C 1
ATOM 723 O O . PRO A 1 90 ? -18.315 -1.301 -10.785 1.00 92.88 90 PRO A O 1
ATOM 726 N N . ALA A 1 91 ? -18.346 -1.739 -8.579 1.00 92.19 91 ALA A N 1
ATOM 727 C CA . ALA A 1 91 ? -17.510 -2.929 -8.693 1.00 92.19 91 ALA A CA 1
ATOM 728 C C . ALA A 1 91 ? -18.196 -3.991 -9.568 1.00 92.19 91 ALA A C 1
ATOM 730 O O . ALA A 1 91 ? -19.359 -4.339 -9.349 1.00 92.19 91 ALA A O 1
ATOM 731 N N . ASP A 1 92 ? -17.456 -4.521 -10.537 1.00 92.75 92 ASP A N 1
ATOM 732 C CA . ASP A 1 92 ? -17.911 -5.578 -11.432 1.00 92.75 92 ASP A CA 1
ATOM 733 C C . ASP A 1 92 ? -17.046 -6.842 -11.303 1.00 92.75 92 ASP A C 1
ATOM 735 O O . ASP A 1 92 ? -16.046 -6.887 -10.579 1.00 92.75 92 ASP A O 1
ATOM 739 N N . LEU A 1 93 ? -17.452 -7.911 -11.993 1.00 91.44 93 LEU A N 1
ATOM 740 C CA . LEU A 1 93 ? -16.754 -9.192 -11.901 1.00 91.44 93 LEU A CA 1
ATOM 741 C C . LEU A 1 93 ? -15.346 -9.116 -12.499 1.00 91.44 93 LEU A C 1
ATOM 743 O O . LEU A 1 93 ? -14.427 -9.737 -11.968 1.00 91.44 93 LEU A O 1
ATOM 747 N N . ARG A 1 94 ? -15.162 -8.331 -13.565 1.00 89.38 94 ARG A N 1
ATOM 748 C CA . ARG A 1 94 ? -13.857 -8.167 -14.208 1.00 89.38 94 ARG A CA 1
ATOM 749 C C . ARG A 1 94 ? -12.877 -7.530 -13.233 1.00 89.38 94 ARG A C 1
ATOM 751 O O . ARG A 1 94 ? -11.750 -7.993 -13.117 1.00 89.38 94 ARG A O 1
ATOM 758 N N . MET A 1 95 ? -13.321 -6.521 -12.486 1.00 91.06 95 MET A N 1
ATOM 759 C CA . MET A 1 95 ? -12.532 -5.887 -11.441 1.00 91.06 95 MET A CA 1
ATOM 760 C C . MET A 1 95 ? -12.094 -6.906 -10.377 1.00 91.06 95 MET A C 1
ATOM 762 O O . MET A 1 95 ? -10.906 -7.019 -10.069 1.00 91.06 95 MET A O 1
ATOM 766 N N . VAL A 1 96 ? -13.033 -7.694 -9.853 1.00 93.06 96 VAL A N 1
ATOM 767 C CA . VAL A 1 96 ? -12.727 -8.736 -8.859 1.00 93.06 96 VAL A CA 1
ATOM 768 C C . VAL A 1 96 ? -11.679 -9.719 -9.397 1.00 93.06 96 VAL A C 1
ATOM 770 O O . VAL A 1 96 ? -10.710 -10.029 -8.707 1.00 93.06 96 VAL A O 1
ATOM 773 N N . GLU A 1 97 ? -11.850 -10.196 -10.630 1.00 91.19 97 GLU A N 1
ATOM 774 C CA . GLU A 1 97 ? -10.975 -11.201 -11.239 1.00 91.19 97 GLU A CA 1
ATOM 775 C C . GLU A 1 97 ? -9.579 -10.655 -11.556 1.00 91.19 97 GLU A C 1
ATOM 777 O O . GLU A 1 97 ? -8.589 -11.311 -11.231 1.00 91.19 97 GLU A O 1
ATOM 782 N N . THR A 1 98 ? -9.477 -9.441 -12.107 1.00 89.06 98 THR A N 1
ATOM 783 C CA . THR A 1 98 ? -8.188 -8.782 -12.365 1.00 89.06 98 THR A CA 1
ATOM 784 C C . THR A 1 98 ? -7.397 -8.597 -11.071 1.00 89.06 98 THR A C 1
ATOM 786 O O . THR A 1 98 ? -6.219 -8.945 -11.010 1.00 89.06 98 THR A O 1
ATOM 789 N N . MET A 1 99 ? -8.040 -8.104 -10.009 1.00 90.75 99 MET A N 1
ATOM 790 C CA . MET A 1 99 ? -7.375 -7.906 -8.721 1.00 90.75 99 MET A CA 1
ATOM 791 C C . MET A 1 99 ? -6.955 -9.233 -8.078 1.00 90.75 99 MET A C 1
ATOM 793 O O . MET A 1 99 ? -5.860 -9.336 -7.523 1.00 90.75 99 MET A O 1
ATOM 797 N N . ALA A 1 100 ? -7.811 -10.256 -8.153 1.00 91.12 100 ALA A N 1
ATOM 798 C CA . ALA A 1 100 ? -7.503 -11.578 -7.621 1.00 91.12 100 ALA A CA 1
ATOM 799 C C . ALA A 1 100 ? -6.290 -12.200 -8.323 1.00 91.12 100 ALA A C 1
ATOM 801 O O . ALA A 1 100 ? -5.385 -12.668 -7.635 1.00 91.12 100 ALA A O 1
ATOM 802 N N . ALA A 1 101 ? -6.237 -12.140 -9.657 1.00 89.25 101 ALA A N 1
ATOM 803 C CA . ALA A 1 101 ? -5.113 -12.649 -10.440 1.00 89.25 101 ALA A CA 1
ATOM 804 C C . ALA A 1 101 ? -3.800 -11.922 -10.096 1.00 89.25 101 ALA A C 1
ATOM 806 O O . ALA A 1 101 ? -2.767 -12.557 -9.877 1.00 89.25 101 ALA A O 1
ATOM 807 N N . ASP A 1 102 ? -3.842 -10.593 -9.968 1.00 89.25 102 ASP A N 1
ATOM 808 C CA . ASP A 1 102 ? -2.691 -9.784 -9.556 1.00 89.25 102 ASP A CA 1
ATOM 809 C C . ASP A 1 102 ? -2.179 -10.160 -8.158 1.00 89.25 102 ASP A C 1
ATOM 811 O O . ASP A 1 102 ? -0.969 -10.244 -7.920 1.00 89.25 102 ASP A O 1
ATOM 815 N N . LEU A 1 103 ? -3.090 -10.355 -7.202 1.00 90.31 103 LEU A N 1
ATOM 816 C CA . LEU A 1 103 ? -2.735 -10.733 -5.837 1.00 90.31 103 LEU A CA 1
ATOM 817 C C . LEU A 1 103 ? -2.237 -12.173 -5.755 1.00 90.31 103 LEU A C 1
ATOM 819 O O . LEU A 1 103 ? -1.267 -12.425 -5.044 1.00 90.31 103 LEU A O 1
ATOM 823 N N . GLU A 1 104 ? -2.841 -13.096 -6.498 1.00 90.62 104 GLU A N 1
ATOM 824 C CA . GLU A 1 104 ? -2.384 -14.479 -6.608 1.00 90.62 104 GLU A CA 1
ATOM 825 C C . GLU A 1 104 ? -0.933 -14.530 -7.090 1.00 90.62 104 GLU A C 1
ATOM 827 O O . GLU A 1 104 ? -0.089 -15.120 -6.415 1.00 90.62 104 GLU A O 1
ATOM 832 N N . GLN A 1 105 ? -0.603 -13.819 -8.174 1.00 86.69 105 GLN A N 1
ATOM 833 C CA . GLN A 1 105 ? 0.770 -13.743 -8.680 1.00 86.69 105 GLN A CA 1
ATOM 834 C C . GLN A 1 105 ? 1.756 -13.240 -7.616 1.00 86.69 105 GLN A C 1
ATOM 836 O O . GLN A 1 105 ? 2.844 -13.803 -7.463 1.00 86.69 105 GLN A O 1
ATOM 841 N N . ARG A 1 106 ? 1.389 -12.214 -6.837 1.00 88.62 106 ARG A N 1
ATOM 842 C CA . ARG A 1 106 ? 2.251 -11.699 -5.756 1.00 88.62 106 ARG A CA 1
ATOM 843 C C . ARG A 1 106 ? 2.392 -12.671 -4.602 1.00 88.62 106 ARG A C 1
ATOM 845 O O . ARG A 1 106 ? 3.480 -12.791 -4.051 1.00 88.62 106 ARG A O 1
ATOM 852 N N . VAL A 1 107 ? 1.304 -13.323 -4.202 1.00 88.75 107 VAL A N 1
ATOM 853 C CA . VAL A 1 107 ? 1.296 -14.276 -3.088 1.00 88.75 107 VAL A CA 1
ATOM 854 C C . VAL A 1 107 ? 2.105 -15.520 -3.458 1.00 88.75 107 VAL A C 1
ATOM 856 O O . VAL A 1 107 ? 2.868 -16.015 -2.631 1.00 88.75 107 VAL A O 1
ATOM 859 N N . VAL A 1 108 ? 2.019 -15.981 -4.708 1.00 87.12 108 VAL A N 1
ATOM 860 C CA . VAL A 1 108 ? 2.868 -17.053 -5.248 1.00 87.12 108 VAL A CA 1
ATOM 861 C C . VAL A 1 108 ? 4.331 -16.615 -5.305 1.00 87.12 108 VAL A C 1
ATOM 863 O O . VAL A 1 108 ? 5.202 -17.345 -4.833 1.00 87.12 108 VAL A O 1
ATOM 866 N N . ALA A 1 109 ? 4.619 -15.409 -5.808 1.00 83.38 109 ALA A N 1
ATOM 867 C CA . ALA A 1 109 ? 5.977 -14.865 -5.799 1.00 83.38 109 ALA A CA 1
ATOM 868 C C . ALA A 1 109 ? 6.532 -14.769 -4.369 1.00 83.38 109 ALA A C 1
ATOM 870 O O . ALA A 1 109 ? 7.672 -15.144 -4.119 1.00 83.38 109 ALA A O 1
ATOM 871 N N . TYR A 1 110 ? 5.710 -14.347 -3.410 1.00 83.75 110 TYR A N 1
ATOM 872 C CA . TYR A 1 110 ? 6.069 -14.317 -1.998 1.00 83.75 110 TYR A CA 1
ATOM 873 C C . TYR A 1 110 ? 6.358 -15.717 -1.436 1.00 83.75 110 TYR A C 1
ATOM 875 O O . TYR A 1 110 ? 7.349 -15.902 -0.733 1.00 83.75 110 TYR A O 1
ATOM 883 N N . ALA A 1 111 ? 5.548 -16.722 -1.771 1.00 84.75 111 ALA A N 1
ATOM 884 C CA . ALA A 1 111 ? 5.808 -18.102 -1.366 1.00 84.75 111 ALA A CA 1
ATOM 885 C C . ALA A 1 111 ? 7.161 -18.597 -1.897 1.00 84.75 111 ALA A C 1
ATOM 887 O O . ALA A 1 111 ? 7.959 -19.155 -1.147 1.00 84.75 111 ALA A O 1
ATOM 888 N N . HIS A 1 112 ? 7.438 -18.330 -3.176 1.00 81.75 112 HIS A N 1
ATOM 889 C CA . HIS A 1 112 ? 8.713 -18.665 -3.803 1.00 81.75 112 HIS A CA 1
ATOM 890 C C . HIS A 1 112 ? 9.879 -17.935 -3.132 1.00 81.75 112 HIS A C 1
ATOM 892 O O . HIS A 1 112 ? 10.933 -18.526 -2.915 1.00 81.75 112 HIS A O 1
ATOM 898 N N . PHE A 1 113 ? 9.696 -16.664 -2.771 1.00 80.62 113 PHE A N 1
ATOM 899 C CA . PHE A 1 113 ? 10.680 -15.895 -2.017 1.00 80.62 113 PHE A CA 1
ATOM 900 C C . PHE A 1 113 ? 11.018 -16.568 -0.686 1.00 80.62 113 PHE A C 1
ATOM 902 O O . PHE A 1 113 ? 12.191 -16.802 -0.416 1.00 80.62 113 PHE A O 1
ATOM 909 N N . LEU A 1 114 ? 10.012 -16.941 0.111 1.00 78.06 114 LEU A N 1
ATOM 910 C CA . LEU A 1 114 ? 10.249 -17.632 1.380 1.00 78.06 114 LEU A CA 1
ATOM 911 C C . LEU A 1 114 ? 10.956 -18.971 1.196 1.00 78.06 114 LEU A C 1
ATOM 913 O O . LEU A 1 114 ? 11.868 -19.275 1.957 1.00 78.06 114 LEU A O 1
ATOM 917 N N . GLN A 1 115 ? 10.551 -19.751 0.192 1.00 78.25 115 GLN A N 1
ATOM 918 C CA . GLN A 1 115 ? 11.200 -21.023 -0.108 1.00 78.25 115 GLN A CA 1
ATOM 919 C C . GLN A 1 115 ? 12.665 -20.811 -0.502 1.00 78.25 115 GLN A C 1
ATOM 921 O O . GLN A 1 115 ? 13.542 -21.494 0.007 1.00 78.25 115 GLN A O 1
ATOM 926 N N . THR A 1 116 ? 12.939 -19.792 -1.319 1.00 76.12 116 THR A N 1
ATOM 927 C CA . THR A 1 116 ? 14.308 -19.433 -1.710 1.00 76.12 116 THR A CA 1
ATOM 928 C C . THR A 1 116 ? 15.143 -19.056 -0.485 1.00 76.12 116 THR A C 1
ATOM 930 O O . THR A 1 116 ? 16.263 -19.536 -0.346 1.00 76.12 116 THR A O 1
ATOM 933 N N . LEU A 1 117 ? 14.598 -18.252 0.437 1.00 73.19 117 LEU A N 1
ATOM 934 C CA . LEU A 1 117 ? 15.288 -17.912 1.687 1.00 73.19 117 LEU A CA 1
ATOM 935 C C . LEU A 1 117 ? 15.548 -19.152 2.555 1.00 73.19 117 LEU A C 1
ATOM 937 O O . LEU A 1 117 ? 16.617 -19.277 3.149 1.00 73.19 117 LEU A O 1
ATOM 941 N N . LEU A 1 118 ? 14.584 -20.071 2.638 1.00 73.50 118 LEU A N 1
ATOM 942 C CA . LEU A 1 118 ? 14.731 -21.324 3.376 1.00 73.50 118 LEU A CA 1
ATOM 943 C C . LEU A 1 118 ? 15.848 -22.193 2.805 1.00 73.50 118 LEU A C 1
ATOM 945 O O . LEU A 1 118 ? 16.744 -22.588 3.552 1.00 73.50 118 LEU A O 1
ATOM 949 N N . ASP A 1 119 ? 15.819 -22.446 1.501 1.00 72.06 119 ASP A N 1
ATOM 950 C CA . ASP A 1 119 ? 16.814 -23.263 0.807 1.00 72.06 119 ASP A CA 1
ATOM 951 C C . ASP A 1 119 ? 18.208 -22.629 0.953 1.00 72.06 119 ASP A C 1
ATOM 953 O O . ASP A 1 119 ? 19.179 -23.289 1.328 1.00 72.06 119 ASP A O 1
ATOM 957 N N . GLN A 1 120 ? 18.294 -21.303 0.804 1.00 67.25 120 GLN A N 1
ATOM 958 C CA . GLN A 1 120 ? 19.532 -20.562 1.018 1.00 67.25 120 GLN A CA 1
ATOM 959 C C . GLN A 1 120 ? 20.017 -20.612 2.460 1.00 67.25 120 GLN A C 1
ATOM 961 O O . GLN A 1 120 ? 21.219 -20.703 2.672 1.00 67.25 120 GLN A O 1
ATOM 966 N N . SER A 1 121 ? 19.143 -20.581 3.469 1.00 63.84 121 SER A N 1
ATOM 967 C CA . SER A 1 121 ? 19.577 -20.695 4.870 1.00 63.84 121 SER A CA 1
ATOM 968 C C . SER A 1 121 ? 20.369 -21.988 5.132 1.00 63.84 121 SER A C 1
ATOM 970 O O . SER A 1 121 ? 21.227 -22.011 6.017 1.00 63.84 121 SER A O 1
ATOM 972 N N . GLN A 1 122 ? 20.154 -23.021 4.308 1.00 63.25 122 GLN A N 1
ATOM 973 C CA . GLN A 1 122 ? 20.907 -24.274 4.324 1.00 63.25 122 GLN A CA 1
ATOM 974 C C . GLN A 1 122 ? 22.234 -24.178 3.540 1.00 63.25 122 GLN A C 1
ATOM 976 O O . GLN A 1 122 ? 23.242 -24.730 3.980 1.00 63.25 122 GLN A O 1
ATOM 981 N N . ASP A 1 123 ? 22.284 -23.427 2.433 1.00 58.47 123 ASP A N 1
ATOM 982 C CA . ASP A 1 123 ? 23.484 -23.220 1.595 1.00 58.47 123 ASP A CA 1
ATOM 983 C C . ASP A 1 123 ? 24.431 -22.112 2.084 1.00 58.47 123 ASP A C 1
ATOM 985 O O . ASP A 1 123 ? 25.632 -22.123 1.819 1.00 58.47 123 ASP A O 1
ATOM 989 N N . VAL A 1 124 ? 23.921 -21.171 2.867 1.00 50.44 124 VAL A N 1
ATOM 990 C CA . VAL A 1 124 ? 24.632 -20.106 3.592 1.00 50.44 124 VAL A CA 1
ATOM 991 C C . VAL A 1 124 ? 25.616 -20.690 4.624 1.00 50.44 124 VAL A C 1
ATOM 993 O O . VAL A 1 124 ? 26.552 -19.993 5.032 1.00 50.44 124 VAL A O 1
ATOM 996 N N . LEU A 1 125 ? 25.466 -21.974 4.983 1.00 49.22 125 LEU A N 1
ATOM 997 C CA . LEU A 1 125 ? 26.446 -22.795 5.713 1.00 49.22 125 LEU A CA 1
ATOM 998 C C . LEU A 1 125 ? 27.636 -23.256 4.838 1.00 49.22 125 LEU A C 1
ATOM 1000 O O . LEU A 1 125 ? 28.646 -23.700 5.372 1.00 49.22 125 LEU A O 1
ATOM 1004 N N . ARG A 1 126 ? 27.544 -23.136 3.506 1.00 52.81 126 ARG A N 1
ATOM 1005 C CA . ARG A 1 126 ? 28.513 -23.636 2.506 1.00 52.81 126 ARG A CA 1
ATOM 1006 C C . ARG A 1 126 ? 29.322 -22.536 1.792 1.00 52.81 126 ARG A C 1
ATOM 1008 O O . ARG A 1 126 ? 30.044 -22.827 0.843 1.00 52.81 126 ARG A O 1
ATOM 1015 N N . GLY A 1 127 ? 29.230 -21.276 2.230 1.00 53.69 127 GLY A N 1
ATOM 1016 C CA . GLY A 1 127 ? 30.192 -20.217 1.870 1.00 53.69 127 GLY A CA 1
ATOM 1017 C C . GLY A 1 127 ? 30.003 -19.471 0.534 1.00 53.69 127 GLY A C 1
ATOM 1018 O O . GLY A 1 127 ? 30.879 -18.693 0.171 1.00 53.69 127 GLY A O 1
ATOM 1019 N N . ARG A 1 128 ? 28.886 -19.626 -0.195 1.00 55.84 128 ARG A N 1
ATOM 1020 C CA . ARG A 1 128 ? 28.615 -18.894 -1.461 1.00 55.84 128 ARG A CA 1
ATOM 1021 C C . ARG A 1 128 ? 27.543 -17.803 -1.292 1.00 55.84 128 ARG A C 1
ATOM 1023 O O . ARG A 1 128 ? 26.430 -17.970 -1.770 1.00 55.84 128 ARG A O 1
ATOM 1030 N N . ARG A 1 129 ? 27.845 -16.714 -0.569 1.00 54.94 129 ARG A N 1
ATOM 1031 C CA . ARG A 1 129 ? 26.810 -15.777 -0.063 1.00 54.94 129 ARG A CA 1
ATOM 1032 C C . ARG A 1 129 ? 26.469 -14.551 -0.929 1.00 54.94 129 ARG A C 1
ATOM 1034 O O . ARG A 1 129 ? 25.302 -14.252 -1.079 1.00 54.94 129 ARG A O 1
ATOM 1041 N N . GLN A 1 130 ? 27.422 -13.808 -1.491 1.00 56.00 130 GLN A N 1
ATOM 1042 C CA . GLN A 1 130 ? 27.127 -12.390 -1.803 1.00 56.00 130 GLN A CA 1
ATOM 1043 C C . GLN A 1 130 ? 26.469 -12.070 -3.155 1.00 56.00 130 GLN A C 1
ATOM 1045 O O . GLN A 1 130 ? 25.711 -11.111 -3.236 1.00 56.00 130 GLN A O 1
ATOM 1050 N N . TRP A 1 131 ? 26.746 -12.818 -4.224 1.00 52.41 131 TRP A N 1
ATOM 1051 C CA . TRP A 1 131 ? 26.283 -12.425 -5.568 1.00 52.41 131 TRP A CA 1
ATOM 1052 C C . TRP A 1 131 ? 24.814 -12.797 -5.846 1.00 52.41 131 TRP A C 1
ATOM 1054 O O . TRP A 1 131 ? 24.105 -12.085 -6.553 1.00 52.41 131 TRP A O 1
ATOM 1064 N N . TRP A 1 132 ? 24.333 -13.889 -5.248 1.00 55.84 132 TRP A N 1
ATOM 1065 C CA . TRP A 1 132 ? 22.989 -14.425 -5.489 1.00 55.84 132 TRP A CA 1
ATOM 1066 C C . TRP A 1 132 ? 21.876 -13.652 -4.762 1.00 55.84 132 TRP A C 1
ATOM 1068 O O . TRP A 1 132 ? 20.760 -13.551 -5.281 1.00 55.84 132 TRP A O 1
ATOM 1078 N N . ASP A 1 133 ? 22.190 -13.061 -3.605 1.00 61.19 133 ASP A N 1
ATOM 1079 C CA . ASP A 1 133 ? 21.229 -12.353 -2.751 1.00 61.19 133 ASP A CA 1
ATOM 1080 C C . ASP A 1 133 ? 20.688 -11.066 -3.395 1.00 61.19 133 ASP A C 1
ATOM 1082 O O . ASP A 1 133 ? 19.549 -10.681 -3.144 1.00 61.19 133 ASP A O 1
ATOM 1086 N N . GLU A 1 134 ? 21.438 -10.400 -4.278 1.00 58.06 134 GLU A N 1
ATOM 1087 C CA . GLU A 1 134 ? 20.942 -9.180 -4.933 1.00 58.06 134 GLU A CA 1
ATOM 1088 C C . GLU A 1 134 ? 20.084 -9.461 -6.173 1.00 58.06 134 GLU A C 1
ATOM 1090 O O . GLU A 1 134 ? 19.080 -8.775 -6.398 1.00 58.06 134 GLU A O 1
ATOM 1095 N N . LEU A 1 135 ? 20.443 -10.475 -6.964 1.00 61.12 135 LEU A N 1
ATOM 1096 C CA . LEU A 1 135 ? 19.791 -10.765 -8.244 1.00 61.12 135 LEU A CA 1
ATOM 1097 C C . LEU A 1 135 ? 18.472 -11.526 -8.068 1.00 61.12 135 LEU A C 1
ATOM 1099 O O . LEU A 1 135 ? 17.428 -11.082 -8.560 1.00 61.12 135 LEU A O 1
ATOM 1103 N N . VAL A 1 136 ? 18.484 -12.634 -7.319 1.00 64.81 136 VAL A N 1
ATOM 1104 C CA . VAL A 1 136 ? 17.301 -13.500 -7.187 1.00 64.81 136 VAL A CA 1
ATOM 1105 C C . VAL A 1 136 ? 16.274 -12.878 -6.257 1.00 64.81 136 VAL A C 1
ATOM 1107 O O . VAL A 1 136 ? 15.122 -12.685 -6.651 1.00 64.81 136 VAL A O 1
ATOM 1110 N N . VAL A 1 137 ? 16.680 -12.484 -5.050 1.00 66.94 137 VAL A N 1
ATOM 1111 C CA . VAL A 1 137 ? 15.749 -11.887 -4.089 1.00 66.94 137 VAL A CA 1
ATOM 1112 C C . VAL A 1 137 ? 15.234 -10.542 -4.596 1.00 66.94 137 VAL A C 1
ATOM 1114 O O . VAL A 1 137 ? 14.029 -10.293 -4.543 1.00 66.94 137 VAL A O 1
ATOM 1117 N N . GLY A 1 138 ? 16.101 -9.712 -5.189 1.00 68.69 138 GLY A N 1
ATOM 1118 C CA . GLY A 1 138 ? 15.692 -8.463 -5.829 1.00 68.69 138 GLY A CA 1
ATOM 1119 C C . GLY A 1 138 ? 14.611 -8.665 -6.897 1.00 68.69 138 GLY A C 1
ATOM 1120 O O . GLY A 1 138 ? 13.657 -7.886 -6.953 1.00 68.69 138 GLY A O 1
ATOM 1121 N N . ARG A 1 139 ? 14.699 -9.729 -7.709 1.00 69.88 139 ARG A N 1
ATOM 1122 C CA . ARG A 1 139 ? 13.671 -10.061 -8.710 1.00 69.88 139 ARG A CA 1
ATOM 1123 C C . ARG A 1 139 ? 12.362 -10.492 -8.070 1.00 69.88 139 ARG A C 1
ATOM 1125 O O . ARG A 1 139 ? 11.308 -9.984 -8.454 1.00 69.88 139 ARG A O 1
ATOM 1132 N N . VAL A 1 140 ? 12.412 -11.412 -7.109 1.00 71.19 140 VAL A N 1
ATOM 1133 C CA . VAL A 1 140 ? 11.182 -11.904 -6.483 1.00 71.19 140 VAL A CA 1
ATOM 1134 C C . VAL A 1 140 ? 10.487 -10.776 -5.718 1.00 71.19 140 VAL A C 1
ATOM 1136 O O . VAL A 1 140 ? 9.275 -10.614 -5.847 1.00 71.19 140 VAL A O 1
ATOM 1139 N N . LEU A 1 141 ? 11.242 -9.900 -5.047 1.00 73.62 141 LEU A N 1
ATOM 1140 C CA . LEU A 1 141 ? 10.697 -8.685 -4.444 1.00 73.62 141 LEU A CA 1
ATOM 1141 C C . LEU A 1 141 ? 10.051 -7.765 -5.462 1.00 73.62 141 LEU A C 1
ATOM 1143 O O . LEU A 1 141 ? 8.939 -7.332 -5.209 1.00 73.62 141 LEU A O 1
ATOM 1147 N N . ARG A 1 142 ? 10.668 -7.499 -6.622 1.00 76.38 142 ARG A N 1
ATOM 1148 C CA . ARG A 1 142 ? 10.022 -6.683 -7.668 1.00 76.38 142 ARG A CA 1
ATOM 1149 C C . ARG A 1 142 ? 8.652 -7.236 -8.072 1.00 76.38 142 ARG A C 1
ATOM 1151 O O . ARG A 1 142 ? 7.750 -6.452 -8.353 1.00 76.38 142 ARG A O 1
ATOM 1158 N N . ARG A 1 143 ? 8.470 -8.563 -8.059 1.00 77.81 143 ARG A N 1
ATOM 1159 C CA . ARG A 1 143 ? 7.168 -9.201 -8.318 1.00 77.81 143 ARG A CA 1
ATOM 1160 C C . ARG A 1 143 ? 6.200 -9.045 -7.142 1.00 77.81 143 ARG A C 1
ATOM 1162 O O . ARG A 1 143 ? 5.039 -8.716 -7.362 1.00 77.81 143 ARG A O 1
ATOM 1169 N N . VAL A 1 144 ? 6.672 -9.201 -5.903 1.00 79.00 144 VAL A N 1
ATOM 1170 C CA . VAL A 1 144 ? 5.868 -8.989 -4.680 1.00 79.00 144 VAL A CA 1
ATOM 1171 C C . VAL A 1 144 ? 5.411 -7.526 -4.550 1.00 79.00 144 VAL A C 1
ATOM 1173 O O . VAL A 1 144 ? 4.261 -7.261 -4.195 1.00 79.00 144 VAL A O 1
ATOM 1176 N N . THR A 1 145 ? 6.285 -6.576 -4.889 1.00 76.50 145 THR A N 1
ATOM 1177 C CA . THR A 1 145 ? 6.096 -5.122 -4.733 1.00 76.50 145 THR A CA 1
ATOM 1178 C C . THR A 1 145 ? 5.601 -4.427 -5.994 1.00 76.50 145 THR A C 1
ATOM 1180 O O . THR A 1 145 ? 5.461 -3.198 -6.019 1.00 76.50 145 THR A O 1
ATOM 1183 N N . ARG A 1 146 ? 5.294 -5.197 -7.048 1.00 80.31 146 ARG A N 1
ATOM 1184 C CA . ARG A 1 146 ? 4.712 -4.686 -8.293 1.00 80.31 146 ARG A CA 1
ATOM 1185 C C . ARG A 1 146 ? 3.513 -3.790 -7.965 1.00 80.31 146 ARG A C 1
ATOM 1187 O O . ARG A 1 146 ? 2.856 -3.949 -6.938 1.00 80.31 146 ARG A O 1
ATOM 1194 N N . LYS A 1 147 ? 3.184 -2.806 -8.797 1.00 80.81 147 LYS A N 1
ATOM 1195 C CA . LYS A 1 147 ? 1.939 -2.033 -8.608 1.00 80.81 147 LYS A CA 1
ATOM 1196 C C . LYS A 1 147 ? 0.750 -2.843 -9.108 1.00 80.81 147 LYS A C 1
ATOM 1198 O O . LYS A 1 147 ? 0.905 -3.606 -10.050 1.00 80.81 147 LYS A O 1
ATOM 1203 N N . LEU A 1 148 ? -0.393 -2.724 -8.438 1.00 84.94 148 LEU A N 1
ATOM 1204 C CA . LEU A 1 148 ? -1.617 -3.376 -8.907 1.00 84.94 148 LEU A CA 1
ATOM 1205 C C . LEU A 1 148 ? -2.001 -2.770 -10.263 1.00 84.94 148 LEU A C 1
ATOM 1207 O O . LEU A 1 148 ? -1.709 -1.598 -10.539 1.00 84.94 148 LEU A O 1
ATOM 1211 N N . GLU A 1 149 ? -2.631 -3.566 -11.117 1.00 82.31 149 GLU A N 1
ATOM 1212 C CA . GLU A 1 149 ? -3.187 -3.117 -12.392 1.00 82.31 149 GLU A CA 1
ATOM 1213 C C . GLU A 1 149 ? -4.349 -2.139 -12.196 1.00 82.31 149 GLU A C 1
ATOM 1215 O O . GLU A 1 149 ? -4.666 -1.358 -13.094 1.00 82.31 149 GLU A O 1
ATOM 1220 N N . MET A 1 150 ? -4.917 -2.105 -11.000 1.00 85.12 150 MET A N 1
ATOM 1221 C CA . MET A 1 150 ? -5.942 -1.152 -10.613 1.00 85.12 150 MET A CA 1
ATOM 1222 C C . MET A 1 150 ? -5.360 0.120 -10.024 1.00 85.12 150 MET A C 1
ATOM 1224 O O . MET A 1 150 ? -4.304 0.124 -9.379 1.00 85.12 150 MET A O 1
ATOM 1228 N N . ASP A 1 151 ? -6.072 1.221 -10.226 1.00 84.75 151 ASP A N 1
ATOM 1229 C CA . ASP A 1 151 ? -5.769 2.451 -9.516 1.00 84.75 151 ASP A CA 1
ATOM 1230 C C . ASP A 1 151 ? -6.299 2.445 -8.070 1.00 84.75 151 ASP A C 1
ATOM 1232 O O . ASP A 1 151 ? -6.991 1.537 -7.619 1.00 84.75 151 ASP A O 1
ATOM 1236 N N . ARG A 1 152 ? -5.957 3.482 -7.298 1.00 86.38 152 ARG A N 1
ATOM 1237 C CA . ARG A 1 152 ? -6.341 3.561 -5.880 1.00 86.38 152 ARG A CA 1
ATOM 1238 C C . ARG A 1 152 ? -7.849 3.688 -5.646 1.00 86.38 152 ARG A C 1
ATOM 1240 O O . ARG A 1 152 ? -8.304 3.264 -4.589 1.00 86.38 152 ARG A O 1
ATOM 1247 N N . ARG A 1 153 ? -8.591 4.328 -6.551 1.00 85.88 153 ARG A N 1
ATOM 1248 C CA . ARG A 1 153 ? -10.046 4.491 -6.430 1.00 85.88 153 ARG A CA 1
ATOM 1249 C C . ARG A 1 153 ? -10.746 3.181 -6.767 1.00 85.88 153 ARG A C 1
ATOM 1251 O O . ARG A 1 153 ? -11.581 2.759 -5.984 1.00 85.88 153 ARG A O 1
ATOM 1258 N N . GLU A 1 154 ? -10.336 2.508 -7.840 1.00 88.50 154 GLU A N 1
ATOM 1259 C CA . GLU A 1 154 ? -10.829 1.174 -8.204 1.00 88.50 154 GLU A CA 1
ATOM 1260 C C . GLU A 1 154 ? -10.605 0.169 -7.072 1.00 88.50 154 GLU A C 1
ATOM 1262 O O . GLU A 1 154 ? -11.533 -0.544 -6.695 1.00 88.50 154 GLU A O 1
ATOM 1267 N N . VAL A 1 155 ? -9.405 0.172 -6.475 1.00 90.31 155 VAL A N 1
ATOM 1268 C CA . VAL A 1 155 ? -9.107 -0.658 -5.299 1.00 90.31 155 VAL A CA 1
ATOM 1269 C C . VAL A 1 155 ? -10.046 -0.312 -4.144 1.00 90.31 155 VAL A C 1
ATOM 1271 O O . VAL A 1 155 ? -10.649 -1.216 -3.588 1.00 90.31 155 VAL A O 1
ATOM 1274 N N . ALA A 1 156 ? -10.241 0.967 -3.809 1.00 89.31 156 ALA A N 1
ATOM 1275 C CA . ALA A 1 156 ? -11.133 1.360 -2.713 1.00 89.31 156 ALA A CA 1
ATOM 1276 C C . ALA A 1 156 ? -12.604 0.963 -2.959 1.00 89.31 156 ALA A C 1
ATOM 1278 O O . ALA A 1 156 ? -13.279 0.498 -2.040 1.00 89.31 156 ALA A O 1
ATOM 1279 N N . THR A 1 157 ? -13.096 1.113 -4.192 1.00 90.69 157 THR A N 1
ATOM 1280 C CA . THR A 1 157 ? -14.439 0.668 -4.594 1.00 90.69 157 THR A CA 1
ATOM 1281 C C . THR A 1 157 ? -14.580 -0.845 -4.445 1.00 90.69 157 THR A C 1
ATOM 1283 O O . THR A 1 157 ? -15.574 -1.329 -3.903 1.00 90.69 157 THR A O 1
ATOM 1286 N N . LEU A 1 158 ? -13.570 -1.599 -4.883 1.00 92.94 158 LEU A N 1
ATOM 1287 C CA . LEU A 1 158 ? -13.552 -3.051 -4.771 1.00 92.94 158 LEU A CA 1
ATOM 1288 C C . LEU A 1 158 ? -13.453 -3.516 -3.311 1.00 92.94 158 LEU A C 1
ATOM 1290 O O . LEU A 1 158 ? -14.153 -4.444 -2.924 1.00 92.94 158 LEU A O 1
ATOM 1294 N N . GLU A 1 159 ? -12.640 -2.854 -2.486 1.00 92.00 159 GLU A N 1
ATOM 1295 C CA . GLU A 1 159 ? -12.528 -3.123 -1.049 1.00 92.00 159 GLU A CA 1
ATOM 1296 C C . GLU A 1 159 ? -13.881 -2.976 -0.342 1.00 92.00 159 GLU A C 1
ATOM 1298 O O . GLU A 1 159 ? -14.287 -3.873 0.399 1.00 92.00 159 GLU A O 1
ATOM 1303 N N . ALA A 1 160 ? -14.597 -1.878 -0.605 1.00 92.12 160 ALA A N 1
ATOM 1304 C CA . ALA A 1 160 ? -15.925 -1.646 -0.043 1.00 92.12 160 ALA A CA 1
ATOM 1305 C C . ALA A 1 160 ? -16.921 -2.729 -0.487 1.00 92.12 160 ALA A C 1
ATOM 1307 O O . ALA A 1 160 ? -17.609 -3.319 0.346 1.00 92.12 160 ALA A O 1
ATOM 1308 N N . PHE A 1 161 ? -16.940 -3.052 -1.784 1.00 95.25 161 PHE A N 1
ATOM 1309 C CA . PHE A 1 161 ? -17.801 -4.100 -2.327 1.00 95.25 161 PHE A CA 1
ATOM 1310 C C . PHE A 1 161 ? -17.511 -5.478 -1.714 1.00 95.25 161 PHE A C 1
ATOM 1312 O O . PHE A 1 161 ? -18.430 -6.193 -1.324 1.00 95.25 161 PHE A O 1
ATOM 1319 N N . LEU A 1 162 ? -16.244 -5.873 -1.590 1.00 94.75 162 LEU A N 1
ATOM 1320 C CA . LEU A 1 162 ? -15.893 -7.183 -1.037 1.00 94.75 162 LEU A CA 1
ATOM 1321 C C . LEU A 1 162 ? -16.202 -7.282 0.455 1.00 94.75 162 LEU A C 1
ATOM 1323 O O . LEU A 1 162 ? -16.591 -8.350 0.930 1.00 94.75 162 LEU A O 1
ATOM 1327 N N . GLN A 1 163 ? -16.098 -6.175 1.189 1.00 93.38 163 GLN A N 1
ATOM 1328 C CA . GLN A 1 163 ? -16.563 -6.121 2.567 1.00 93.38 163 GLN A CA 1
ATOM 1329 C C . GLN A 1 163 ? -18.079 -6.370 2.654 1.00 93.38 163 GLN A C 1
ATOM 1331 O O . GLN A 1 163 ? -18.504 -7.174 3.485 1.00 93.38 163 GLN A O 1
ATOM 1336 N N . GLU A 1 164 ? -18.887 -5.758 1.779 1.00 93.12 164 GLU A N 1
ATOM 1337 C CA . GLU A 1 164 ? -20.328 -6.050 1.690 1.00 93.12 164 GLU A CA 1
ATOM 1338 C C . GLU A 1 164 ? -20.586 -7.526 1.382 1.00 93.12 164 GLU A C 1
ATOM 1340 O O . GLU A 1 164 ? -21.348 -8.173 2.098 1.00 93.12 164 GLU A O 1
ATOM 1345 N N . VAL A 1 165 ? -19.906 -8.083 0.370 1.00 93.94 165 VAL A N 1
ATOM 1346 C CA . VAL A 1 165 ? -20.040 -9.499 -0.015 1.00 93.94 165 VAL A CA 1
ATOM 1347 C C . VAL A 1 165 ? -19.778 -10.410 1.180 1.00 93.94 165 VAL A C 1
ATOM 1349 O O . VAL A 1 165 ? -20.506 -11.376 1.398 1.00 93.94 165 VAL A O 1
ATOM 1352 N N . ARG A 1 166 ? -18.758 -10.126 1.992 1.00 93.50 166 ARG A N 1
ATOM 1353 C CA . ARG A 1 166 ? -18.452 -10.955 3.164 1.00 93.50 166 ARG A CA 1
ATOM 1354 C C . ARG A 1 166 ? -19.493 -10.843 4.266 1.00 93.50 166 ARG A C 1
ATOM 1356 O O . ARG A 1 166 ? -19.778 -11.861 4.894 1.00 93.50 166 ARG A O 1
ATOM 1363 N N . VAL A 1 167 ? -20.056 -9.656 4.491 1.00 92.62 167 VAL A N 1
ATOM 1364 C CA . VAL A 1 167 ? -21.162 -9.459 5.441 1.00 92.62 167 VAL A CA 1
ATOM 1365 C C . VAL A 1 167 ? -22.402 -10.215 4.964 1.00 92.62 167 VAL A C 1
ATOM 1367 O O . VAL A 1 167 ? -22.937 -11.027 5.712 1.00 92.62 167 VAL A O 1
ATOM 1370 N N . GLU A 1 168 ? -22.796 -10.033 3.702 1.00 92.94 168 GLU A N 1
ATOM 1371 C CA . GLU A 1 168 ? -23.958 -10.690 3.085 1.00 92.94 168 GLU A CA 1
ATOM 1372 C C . GLU A 1 168 ? -23.846 -12.222 3.127 1.00 92.94 168 GLU A C 1
ATOM 1374 O O . GLU A 1 168 ? -24.827 -12.934 3.330 1.00 92.94 168 GLU A O 1
ATOM 1379 N N . ARG A 1 169 ? -22.627 -12.747 2.966 1.00 94.81 169 ARG A N 1
ATOM 1380 C CA . ARG A 1 169 ? -22.348 -14.188 2.945 1.00 94.81 169 ARG A CA 1
ATOM 1381 C C . ARG A 1 169 ? -21.945 -14.765 4.305 1.00 94.81 169 ARG A C 1
ATOM 1383 O O . ARG A 1 169 ? -21.623 -15.950 4.366 1.00 94.81 169 ARG A O 1
ATOM 1390 N N . GLY A 1 170 ? -21.932 -13.962 5.373 1.00 92.69 170 GLY A N 1
ATOM 1391 C CA . GLY A 1 170 ? -21.567 -14.411 6.722 1.00 92.69 170 GLY A CA 1
ATOM 1392 C C . GLY A 1 170 ? -20.131 -14.937 6.844 1.00 92.69 170 GLY A C 1
ATOM 1393 O O . GLY A 1 170 ? -19.861 -15.813 7.659 1.00 92.69 170 GLY A O 1
ATOM 1394 N N . LEU A 1 171 ? -19.200 -14.436 6.024 1.00 89.38 171 LEU A N 1
ATOM 1395 C CA . LEU A 1 171 ? -17.817 -14.933 5.954 1.00 89.38 171 LEU A CA 1
ATOM 1396 C C . LEU A 1 171 ? -16.896 -14.355 7.042 1.00 89.38 171 LEU A C 1
ATOM 1398 O O . LEU A 1 171 ? -15.748 -14.786 7.158 1.00 89.38 171 LEU A O 1
ATOM 1402 N N . GLY A 1 172 ? -17.363 -13.365 7.812 1.00 91.44 172 GLY A N 1
ATOM 1403 C CA . GLY A 1 172 ? -16.566 -12.684 8.837 1.00 91.44 172 GLY A CA 1
ATOM 1404 C C . GLY A 1 172 ? -15.308 -12.008 8.275 1.00 91.44 172 GLY A C 1
ATOM 1405 O O . GLY A 1 172 ? -15.205 -11.754 7.073 1.00 91.44 172 GLY A O 1
ATOM 1406 N N . LEU A 1 173 ? -14.326 -11.725 9.132 1.00 91.12 173 LEU A N 1
ATOM 1407 C CA . LEU A 1 173 ? -13.026 -11.190 8.708 1.00 91.12 173 LEU A CA 1
ATOM 1408 C C . LEU A 1 173 ? -12.187 -12.262 7.999 1.00 91.12 173 LEU A C 1
ATOM 1410 O O . LEU A 1 173 ? -12.253 -13.449 8.321 1.00 91.12 173 LEU A O 1
ATOM 1414 N N . ALA A 1 174 ? -11.381 -11.844 7.026 1.00 89.38 174 ALA A N 1
ATOM 1415 C CA . ALA A 1 174 ? -10.374 -12.701 6.417 1.00 89.38 174 ALA A CA 1
ATOM 1416 C C . ALA A 1 174 ? -9.154 -12.763 7.343 1.00 89.38 174 ALA A C 1
ATOM 1418 O O . ALA A 1 174 ? -8.362 -11.822 7.388 1.00 89.38 174 ALA A O 1
ATOM 1419 N N . GLY A 1 175 ? -9.030 -13.866 8.083 1.00 87.50 175 GLY A N 1
ATOM 1420 C CA . GLY A 1 175 ? -7.992 -14.044 9.096 1.00 87.50 175 GLY A CA 1
ATOM 1421 C C . GLY A 1 175 ? -6.951 -15.108 8.756 1.00 87.50 175 GLY A C 1
ATOM 1422 O O . GLY A 1 175 ? -7.254 -16.178 8.202 1.00 87.50 175 GLY A O 1
ATOM 1423 N N . GLY A 1 176 ? -5.709 -14.852 9.156 1.00 79.00 176 GLY A N 1
ATOM 1424 C CA . GLY A 1 176 ? -4.604 -15.796 9.076 1.00 79.00 176 GLY A CA 1
ATOM 1425 C C . GLY A 1 176 ? -3.458 -15.422 10.014 1.00 79.00 176 GLY A C 1
ATOM 1426 O O . GLY A 1 176 ? -2.697 -14.507 9.724 1.00 79.00 176 GLY A O 1
ATOM 1427 N N . GLY A 1 177 ? -3.313 -16.170 11.113 1.00 76.06 177 GLY A N 1
ATOM 1428 C CA . GLY A 1 177 ? -2.297 -15.892 12.128 1.00 76.06 177 GLY A CA 1
ATOM 1429 C C . GLY A 1 177 ? -2.661 -14.654 12.945 1.00 76.06 177 GLY A C 1
ATOM 1430 O O . GLY A 1 177 ? -3.727 -14.614 13.550 1.00 76.06 177 GLY A O 1
ATOM 1431 N N . THR A 1 178 ? -1.777 -13.662 12.949 1.00 80.75 178 THR A N 1
ATOM 1432 C CA . THR A 1 178 ? -1.953 -12.352 13.607 1.00 80.75 178 THR A CA 1
ATOM 1433 C C . THR A 1 178 ? -2.606 -11.307 12.694 1.00 80.75 178 THR A C 1
ATOM 1435 O O . THR A 1 178 ? -2.847 -10.178 13.120 1.00 80.75 178 THR A O 1
ATOM 1438 N N . PHE A 1 179 ? -2.868 -11.660 11.432 1.00 83.50 179 PHE A N 1
ATOM 1439 C CA . PHE A 1 179 ? -3.408 -10.756 10.426 1.00 83.50 179 PHE A CA 1
ATOM 1440 C C . PHE A 1 179 ? -4.892 -11.017 10.218 1.00 83.50 179 PHE A C 1
ATOM 1442 O O . PHE A 1 179 ? -5.272 -12.083 9.734 1.00 83.50 179 PHE A O 1
ATOM 1449 N N . ASP A 1 180 ? -5.694 -9.993 10.486 1.00 88.69 180 ASP A N 1
ATOM 1450 C CA . ASP A 1 180 ? -7.097 -9.939 10.108 1.00 88.69 180 ASP A CA 1
ATOM 1451 C C . ASP A 1 180 ? -7.329 -8.777 9.151 1.00 88.69 180 ASP A C 1
ATOM 1453 O O . ASP A 1 180 ? -6.740 -7.697 9.278 1.00 88.69 180 ASP A O 1
ATOM 1457 N N . ALA A 1 181 ? -8.198 -9.000 8.174 1.00 90.44 181 ALA A N 1
ATOM 1458 C CA . ALA A 1 181 ? -8.578 -7.976 7.224 1.00 90.44 181 ALA A CA 1
ATOM 1459 C C . ALA A 1 181 ? -10.078 -8.033 6.900 1.00 90.44 181 ALA A C 1
ATOM 1461 O O . ALA A 1 181 ? -10.677 -9.111 6.931 1.00 90.44 181 ALA A O 1
ATOM 1462 N N . PRO A 1 182 ? -10.694 -6.894 6.529 1.00 90.19 182 PRO A N 1
ATOM 1463 C CA . PRO A 1 182 ? -12.090 -6.865 6.097 1.00 90.19 182 PRO A CA 1
ATOM 1464 C C . PRO A 1 182 ? -12.377 -7.723 4.864 1.00 90.19 182 PRO A C 1
ATOM 1466 O O . PRO A 1 182 ? -13.523 -8.093 4.675 1.00 90.19 182 PRO A O 1
ATOM 1469 N N . ALA A 1 183 ? -11.359 -8.032 4.051 1.00 92.81 183 ALA A N 1
ATOM 1470 C CA . ALA A 1 183 ? -11.446 -8.836 2.834 1.00 92.81 183 ALA A CA 1
ATOM 1471 C C . ALA A 1 183 ? -10.154 -9.647 2.614 1.00 92.81 183 ALA A C 1
ATOM 1473 O O . ALA A 1 183 ? -9.075 -9.244 3.061 1.00 92.81 183 ALA A O 1
ATOM 1474 N N . ALA A 1 184 ? -10.239 -10.781 1.919 1.00 90.38 184 ALA A N 1
ATOM 1475 C CA . ALA A 1 184 ? -9.094 -11.628 1.582 1.00 90.38 184 ALA A CA 1
ATOM 1476 C C . ALA A 1 184 ? -8.100 -10.900 0.673 1.00 90.38 184 ALA A C 1
ATOM 1478 O O . ALA A 1 184 ? -6.888 -11.068 0.822 1.00 90.38 184 ALA A O 1
ATOM 1479 N N . MET A 1 185 ? -8.593 -10.027 -0.210 1.00 90.19 185 MET A N 1
ATOM 1480 C CA . MET A 1 185 ? -7.728 -9.155 -1.006 1.00 90.19 185 MET A CA 1
ATOM 1481 C C . MET A 1 185 ? -6.858 -8.245 -0.132 1.00 90.19 185 MET A C 1
ATOM 1483 O O . MET A 1 185 ? -5.648 -8.142 -0.345 1.00 90.19 185 MET A O 1
ATOM 1487 N N . ASN A 1 186 ? -7.437 -7.674 0.926 1.00 89.69 186 ASN A N 1
ATOM 1488 C CA . ASN A 1 186 ? -6.712 -6.824 1.873 1.00 89.69 186 ASN A CA 1
ATOM 1489 C C . ASN A 1 186 ? -5.679 -7.629 2.659 1.00 89.69 186 ASN A C 1
ATOM 1491 O O . ASN A 1 186 ? -4.574 -7.143 2.904 1.00 89.69 186 ASN A O 1
ATOM 1495 N N . LEU A 1 187 ? -6.004 -8.879 3.002 1.00 89.44 187 LEU A N 1
ATOM 1496 C CA . LEU A 1 187 ? -5.047 -9.796 3.608 1.00 89.44 187 LEU A CA 1
ATOM 1497 C C . LEU A 1 187 ? -3.855 -10.045 2.669 1.00 89.44 187 LEU A C 1
ATOM 1499 O O . LEU A 1 187 ? -2.712 -9.924 3.103 1.00 89.44 187 LEU A O 1
ATOM 1503 N N . GLY A 1 188 ? -4.094 -10.300 1.378 1.00 89.31 188 GLY A N 1
ATOM 1504 C CA . GLY A 1 188 ? -3.033 -10.463 0.374 1.00 89.31 188 GLY A CA 1
ATOM 1505 C C . GLY A 1 188 ? -2.117 -9.238 0.248 1.00 89.31 188 GLY A C 1
ATOM 1506 O O . GLY A 1 188 ? -0.889 -9.374 0.235 1.00 89.31 188 GLY A O 1
ATOM 1507 N N . ILE A 1 189 ? -2.689 -8.029 0.235 1.00 89.00 189 ILE A N 1
ATOM 1508 C CA . ILE A 1 189 ? -1.926 -6.767 0.238 1.00 89.00 189 ILE A CA 1
ATOM 1509 C C . ILE A 1 189 ? -1.097 -6.628 1.522 1.00 89.00 189 ILE A C 1
ATOM 1511 O O . ILE A 1 189 ? 0.082 -6.277 1.466 1.00 89.00 189 ILE A O 1
ATOM 1515 N N . ASN A 1 190 ? -1.692 -6.900 2.684 1.00 87.44 190 ASN A N 1
ATOM 1516 C CA . ASN A 1 190 ? -1.011 -6.768 3.971 1.00 87.44 190 ASN A CA 1
ATOM 1517 C C . ASN A 1 190 ? 0.156 -7.751 4.098 1.00 87.44 190 ASN A C 1
ATOM 1519 O O . ASN A 1 190 ? 1.236 -7.355 4.537 1.00 87.44 190 ASN A O 1
ATOM 1523 N N . VAL A 1 191 ? -0.031 -9.000 3.664 1.00 85.81 191 VAL A N 1
ATOM 1524 C CA . VAL A 1 191 ? 1.002 -10.047 3.679 1.00 85.81 191 VAL A CA 1
ATOM 1525 C C . VAL A 1 191 ? 2.184 -9.651 2.802 1.00 85.81 191 VAL A C 1
ATOM 1527 O O . VAL A 1 191 ? 3.325 -9.631 3.261 1.00 85.81 191 VAL A O 1
ATOM 1530 N N . THR A 1 192 ? 1.913 -9.261 1.557 1.00 85.56 192 THR A N 1
ATOM 1531 C CA . THR A 1 192 ? 2.957 -8.895 0.587 1.00 85.56 192 THR A CA 1
ATOM 1532 C C . THR A 1 192 ? 3.706 -7.622 0.994 1.00 85.56 192 THR A C 1
ATOM 1534 O O . THR A 1 192 ? 4.934 -7.583 0.917 1.00 85.56 192 THR A O 1
ATOM 1537 N N . ARG A 1 193 ? 3.009 -6.613 1.535 1.00 86.38 193 ARG A N 1
ATOM 1538 C CA . ARG A 1 193 ? 3.636 -5.395 2.081 1.00 86.38 193 ARG A CA 1
ATOM 1539 C C . ARG A 1 193 ? 4.452 -5.666 3.344 1.00 86.38 193 ARG A C 1
ATOM 1541 O O . ARG A 1 193 ? 5.504 -5.063 3.542 1.00 86.38 193 ARG A O 1
ATOM 1548 N N . THR A 1 194 ? 3.981 -6.551 4.217 1.00 83.06 194 THR A N 1
ATOM 1549 C CA . THR A 1 194 ? 4.737 -6.931 5.419 1.00 83.06 194 THR A CA 1
ATOM 1550 C C . THR A 1 194 ? 6.037 -7.622 5.027 1.00 83.06 194 THR A C 1
ATOM 1552 O O . THR A 1 194 ? 7.088 -7.261 5.550 1.00 83.06 194 THR A O 1
ATOM 1555 N N . ALA A 1 195 ? 5.990 -8.530 4.050 1.00 76.38 195 ALA A N 1
ATOM 1556 C CA . ALA A 1 195 ? 7.181 -9.174 3.511 1.00 76.38 195 ALA A CA 1
ATOM 1557 C C . ALA A 1 195 ? 8.186 -8.161 2.938 1.00 76.38 195 ALA A C 1
ATOM 1559 O O . ALA A 1 195 ? 9.367 -8.211 3.277 1.00 76.38 195 ALA A O 1
ATOM 1560 N N . GLU A 1 196 ? 7.711 -7.203 2.135 1.00 80.06 196 GLU A N 1
ATOM 1561 C CA . GLU A 1 196 ? 8.530 -6.106 1.606 1.00 80.06 196 GLU A CA 1
ATOM 1562 C C . GLU A 1 196 ? 9.201 -5.302 2.727 1.00 80.06 196 GLU A C 1
ATOM 1564 O O . GLU A 1 196 ? 10.411 -5.075 2.700 1.00 80.06 196 GLU A O 1
ATOM 1569 N N . ASN A 1 197 ? 8.428 -4.898 3.736 1.00 81.56 197 ASN A N 1
ATOM 1570 C CA . ASN A 1 197 ? 8.928 -4.103 4.852 1.00 81.56 197 ASN A CA 1
ATOM 1571 C C . ASN A 1 197 ? 9.961 -4.863 5.689 1.00 81.56 197 ASN A C 1
ATOM 1573 O O . ASN A 1 197 ? 10.981 -4.288 6.070 1.00 81.56 197 ASN A O 1
ATOM 1577 N N . LEU A 1 198 ? 9.707 -6.140 5.987 1.00 74.94 198 LEU A N 1
ATOM 1578 C CA . LEU A 1 198 ? 10.633 -6.983 6.742 1.00 74.94 198 LEU A CA 1
ATOM 1579 C C . LEU A 1 198 ? 11.941 -7.180 5.977 1.00 74.94 198 LEU A C 1
ATOM 1581 O O . LEU A 1 198 ? 13.012 -7.032 6.563 1.00 74.94 198 LEU A O 1
ATOM 1585 N N . TRP A 1 199 ? 11.870 -7.402 4.664 1.00 74.56 199 TRP A N 1
ATOM 1586 C CA . TRP A 1 199 ? 13.066 -7.464 3.831 1.00 74.56 199 TRP A CA 1
ATOM 1587 C C . TRP A 1 199 ? 13.828 -6.134 3.796 1.00 74.56 199 TRP A C 1
ATOM 1589 O O . TRP A 1 199 ? 15.042 -6.096 3.992 1.00 74.56 199 TRP A O 1
ATOM 1599 N N . GLY A 1 200 ? 13.121 -5.017 3.600 1.00 74.69 200 GLY A N 1
ATOM 1600 C CA . GLY A 1 200 ? 13.724 -3.685 3.621 1.00 74.69 200 GLY A CA 1
ATOM 1601 C C . GLY A 1 200 ? 14.446 -3.394 4.940 1.00 74.69 200 GLY A C 1
ATOM 1602 O O . GLY A 1 200 ? 15.548 -2.844 4.935 1.00 74.69 200 GLY A O 1
ATOM 1603 N N . ARG A 1 201 ? 13.864 -3.826 6.067 1.00 71.75 201 ARG A N 1
ATOM 1604 C CA . ARG A 1 201 ? 14.483 -3.735 7.397 1.00 71.75 201 ARG A CA 1
ATOM 1605 C C . ARG A 1 201 ? 15.693 -4.640 7.553 1.00 71.75 201 ARG A C 1
ATOM 1607 O O . ARG A 1 201 ? 16.635 -4.211 8.197 1.00 71.75 201 ARG A O 1
ATOM 1614 N N . ALA A 1 202 ? 15.686 -5.843 6.985 1.00 66.62 202 ALA A N 1
ATOM 1615 C CA . ALA A 1 202 ? 16.831 -6.748 7.040 1.00 66.62 202 ALA A CA 1
ATOM 1616 C C . ALA A 1 202 ? 18.050 -6.207 6.277 1.00 66.62 202 ALA A C 1
ATOM 1618 O O . ALA A 1 202 ? 19.180 -6.380 6.720 1.00 66.62 202 ALA A O 1
ATOM 1619 N N . ARG A 1 203 ? 17.815 -5.479 5.178 1.00 66.00 203 ARG A N 1
ATOM 1620 C CA . ARG A 1 203 ? 18.875 -4.888 4.344 1.00 66.00 203 ARG A CA 1
ATOM 1621 C C . ARG A 1 203 ? 19.408 -3.547 4.866 1.00 66.00 203 ARG A C 1
ATOM 1623 O O . ARG A 1 203 ? 20.519 -3.144 4.534 1.00 66.00 203 ARG A O 1
ATOM 1630 N N . ALA A 1 204 ? 18.624 -2.818 5.661 1.00 58.81 204 ALA A N 1
ATOM 1631 C CA . ALA A 1 204 ? 19.054 -1.550 6.256 1.00 58.81 204 ALA A CA 1
ATOM 1632 C C . ALA A 1 204 ? 20.322 -1.664 7.148 1.00 58.81 204 ALA A C 1
ATOM 1634 O O . ALA A 1 204 ? 21.223 -0.840 6.969 1.00 58.81 204 ALA A O 1
ATOM 1635 N N . PRO A 1 205 ? 20.454 -2.655 8.059 1.00 51.62 205 PRO A N 1
ATOM 1636 C CA . PRO A 1 205 ? 21.638 -2.815 8.902 1.00 51.62 205 PRO A CA 1
ATOM 1637 C C . PRO A 1 205 ? 22.886 -3.276 8.140 1.00 51.62 205 PRO A C 1
ATOM 1639 O O . PRO A 1 205 ? 23.972 -2.850 8.520 1.00 51.62 205 PRO A O 1
ATOM 1642 N N . GLU A 1 206 ? 22.765 -3.990 7.010 1.00 50.75 206 GLU A N 1
ATOM 1643 C CA . GLU A 1 206 ? 23.923 -4.368 6.169 1.00 50.75 206 GLU A CA 1
ATOM 1644 C C . GLU A 1 206 ? 24.751 -3.163 5.689 1.00 50.75 206 GLU A C 1
ATOM 1646 O O . GLU A 1 206 ? 25.922 -3.308 5.346 1.00 50.75 206 GLU A O 1
ATOM 1651 N N . ARG A 1 207 ? 24.162 -1.960 5.674 1.00 49.59 207 ARG A N 1
ATOM 1652 C CA . ARG A 1 207 ? 24.843 -0.717 5.283 1.00 49.59 207 ARG A CA 1
ATOM 1653 C C . ARG A 1 207 ? 25.380 0.101 6.458 1.00 49.59 207 ARG A C 1
ATOM 1655 O O . ARG A 1 207 ? 26.124 1.047 6.215 1.00 49.59 207 ARG A O 1
ATOM 1662 N N . ALA A 1 208 ? 24.985 -0.205 7.694 1.00 44.66 208 ALA A N 1
ATOM 1663 C CA . ALA A 1 208 ? 25.198 0.681 8.840 1.00 44.66 208 ALA A CA 1
ATOM 1664 C C . ALA A 1 208 ? 26.086 0.082 9.939 1.00 44.66 208 ALA A C 1
ATOM 1666 O O . ALA A 1 208 ? 26.874 0.811 10.536 1.00 44.66 208 ALA A O 1
ATOM 1667 N N . VAL A 1 209 ? 25.968 -1.215 10.228 1.00 42.69 209 VAL A N 1
ATOM 1668 C CA . VAL A 1 209 ? 26.647 -1.871 11.355 1.00 42.69 209 VAL A CA 1
ATOM 1669 C C . VAL A 1 209 ? 26.828 -3.334 10.965 1.00 42.69 209 VAL A C 1
ATOM 1671 O O . VAL A 1 209 ? 25.866 -3.948 10.529 1.00 42.69 209 VAL A O 1
ATOM 1674 N N . GLY A 1 210 ? 28.026 -3.905 11.091 1.00 41.53 210 GLY A N 1
ATOM 1675 C CA . GLY A 1 210 ? 28.359 -5.275 10.657 1.00 41.53 210 GLY A CA 1
ATOM 1676 C C . GLY A 1 210 ? 27.599 -6.435 11.331 1.00 41.53 210 GLY A C 1
ATOM 1677 O O . GLY A 1 210 ? 28.083 -7.561 11.297 1.00 41.53 210 GLY A O 1
ATOM 1678 N N . ASP A 1 211 ? 26.431 -6.191 11.928 1.00 42.72 211 ASP A N 1
ATOM 1679 C CA . ASP A 1 211 ? 25.509 -7.218 12.400 1.00 42.72 211 ASP A CA 1
ATOM 1680 C C . ASP A 1 211 ? 24.628 -7.691 11.243 1.00 42.72 211 ASP A C 1
ATOM 1682 O O . ASP A 1 211 ? 23.615 -7.091 10.871 1.00 42.72 211 ASP A O 1
ATOM 1686 N N . HIS A 1 212 ? 25.043 -8.805 10.653 1.00 50.88 212 HIS A N 1
ATOM 1687 C CA . HIS A 1 212 ? 24.297 -9.480 9.607 1.00 50.88 212 HIS A CA 1
ATOM 1688 C C . HIS A 1 212 ? 23.029 -10.107 10.194 1.00 50.88 212 HIS A C 1
ATOM 1690 O O . HIS A 1 212 ? 23.077 -11.154 10.847 1.00 50.88 212 HIS A O 1
ATOM 1696 N N . LEU A 1 213 ? 21.868 -9.516 9.904 1.00 53.12 213 LEU A N 1
ATOM 1697 C CA . LEU A 1 213 ? 20.607 -10.246 9.975 1.00 53.12 213 LEU A CA 1
ATOM 1698 C C . LEU A 1 213 ? 20.687 -11.373 8.944 1.00 53.12 213 LEU A C 1
ATOM 1700 O O . LEU A 1 213 ? 20.509 -11.163 7.750 1.00 53.12 213 LEU A O 1
ATOM 1704 N N . SER A 1 214 ? 21.043 -12.572 9.409 1.00 63.53 214 SER A N 1
ATOM 1705 C CA . SER A 1 214 ? 21.130 -13.742 8.539 1.00 63.53 214 SER A CA 1
ATOM 1706 C C . SER A 1 214 ? 19.801 -13.958 7.806 1.00 63.53 214 SER A C 1
ATOM 1708 O O . SER A 1 214 ? 18.738 -13.669 8.353 1.00 63.53 214 SER A O 1
ATOM 1710 N N . VAL A 1 215 ? 19.848 -14.522 6.597 1.00 64.12 215 VAL A N 1
ATOM 1711 C CA . VAL A 1 215 ? 18.663 -14.984 5.844 1.00 64.12 215 VAL A CA 1
ATOM 1712 C C . VAL A 1 215 ? 17.692 -15.766 6.745 1.00 64.12 215 VAL A C 1
ATOM 1714 O O . VAL A 1 215 ? 16.479 -15.559 6.700 1.00 64.12 215 VAL A O 1
ATOM 1717 N N . LYS A 1 216 ? 18.241 -16.581 7.656 1.00 65.75 216 LYS A N 1
ATOM 1718 C CA . LYS A 1 216 ? 17.494 -17.281 8.706 1.00 65.75 216 LYS A CA 1
ATOM 1719 C C . LYS A 1 216 ? 16.766 -16.325 9.659 1.00 65.75 216 LYS A C 1
ATOM 1721 O O . LYS A 1 216 ? 15.598 -16.534 9.932 1.00 65.75 216 LYS A O 1
ATOM 1726 N N . GLY A 1 217 ? 17.408 -15.256 10.122 1.00 69.38 217 GLY A N 1
ATOM 1727 C CA . GLY A 1 217 ? 16.781 -14.239 10.971 1.00 69.38 217 GLY A CA 1
ATOM 1728 C C . GLY A 1 217 ? 15.607 -13.520 10.298 1.00 69.38 217 GLY A C 1
ATOM 1729 O O . GLY A 1 217 ? 14.617 -13.228 10.962 1.00 69.38 217 GLY A O 1
ATOM 1730 N N . VAL A 1 218 ? 15.668 -13.287 8.982 1.00 68.06 218 VAL A N 1
ATOM 1731 C CA . VAL A 1 218 ? 14.535 -12.734 8.216 1.00 68.06 218 VAL A CA 1
ATOM 1732 C C . VAL A 1 218 ? 13.387 -13.734 8.134 1.00 68.06 218 VAL A C 1
ATOM 1734 O O . VAL A 1 218 ? 12.234 -13.370 8.358 1.00 68.06 218 VAL A O 1
ATOM 1737 N N . TYR A 1 219 ? 13.697 -14.999 7.855 1.00 71.38 219 TYR A N 1
ATOM 1738 C CA . TYR A 1 219 ? 12.706 -16.070 7.851 1.00 71.38 219 TYR A CA 1
ATOM 1739 C C . TYR A 1 219 ? 12.059 -16.266 9.236 1.00 71.38 219 TYR A C 1
ATOM 1741 O O . TYR A 1 219 ? 10.833 -16.337 9.351 1.00 71.38 219 TYR A O 1
ATOM 1749 N N . ASP A 1 220 ? 12.863 -16.276 10.298 1.00 72.12 220 ASP A N 1
ATOM 1750 C CA . ASP A 1 220 ? 12.414 -16.396 11.686 1.00 72.12 220 ASP A CA 1
ATOM 1751 C C . ASP A 1 220 ? 11.551 -15.189 12.091 1.00 72.12 220 ASP A C 1
ATOM 1753 O O . ASP A 1 220 ? 10.540 -15.355 12.764 1.00 72.12 220 ASP A O 1
ATOM 1757 N N . LEU A 1 221 ? 11.880 -13.974 11.633 1.00 71.12 221 LEU A N 1
ATOM 1758 C CA . LEU A 1 221 ? 11.041 -12.784 11.827 1.00 71.12 221 LEU A CA 1
ATOM 1759 C C . LEU A 1 221 ? 9.685 -12.924 11.130 1.00 71.12 221 LEU A C 1
ATOM 1761 O O . LEU A 1 221 ? 8.654 -12.675 11.747 1.00 71.12 221 LEU A O 1
ATOM 1765 N N . ILE A 1 222 ? 9.674 -13.358 9.868 1.00 70.25 222 ILE A N 1
ATOM 1766 C CA . ILE A 1 222 ? 8.440 -13.544 9.092 1.00 70.25 222 ILE A CA 1
ATOM 1767 C C . ILE A 1 222 ? 7.538 -14.603 9.739 1.00 70.25 222 ILE A C 1
ATOM 1769 O O . ILE A 1 222 ? 6.326 -14.411 9.842 1.00 70.25 222 ILE A O 1
ATOM 1773 N N . THR A 1 223 ? 8.121 -15.717 10.183 1.00 70.50 223 THR A N 1
ATOM 1774 C CA . THR A 1 223 ? 7.368 -16.799 10.829 1.00 70.50 223 THR A CA 1
ATOM 1775 C C . THR A 1 223 ? 6.898 -16.414 12.230 1.00 70.50 223 THR A C 1
ATOM 1777 O O . THR A 1 223 ? 5.742 -16.674 12.568 1.00 70.50 223 THR A O 1
ATOM 1780 N N . ARG A 1 224 ? 7.735 -15.735 13.026 1.00 77.25 224 ARG A N 1
ATOM 1781 C CA . ARG A 1 224 ? 7.380 -15.247 14.369 1.00 77.25 224 ARG A CA 1
ATOM 1782 C C . ARG A 1 224 ? 6.283 -14.189 14.338 1.00 77.25 224 ARG A C 1
ATOM 1784 O O . ARG A 1 224 ? 5.404 -14.216 15.194 1.00 77.25 224 ARG A O 1
ATOM 1791 N N . ASP A 1 225 ? 6.307 -13.288 13.360 1.00 73.06 225 ASP A N 1
ATOM 1792 C CA . ASP A 1 225 ? 5.309 -12.220 13.238 1.00 73.06 225 ASP A CA 1
ATOM 1793 C C . ASP A 1 225 ? 3.947 -12.747 12.735 1.00 73.06 225 ASP A C 1
ATOM 1795 O O . ASP A 1 225 ? 2.993 -11.980 12.609 1.00 73.06 225 ASP A O 1
ATOM 1799 N N . GLY A 1 226 ? 3.822 -14.063 12.507 1.00 71.25 226 GLY A N 1
ATOM 1800 C CA . GLY A 1 226 ? 2.548 -14.737 12.268 1.00 71.25 226 GLY A CA 1
ATOM 1801 C C . GLY A 1 226 ? 2.005 -14.551 10.855 1.00 71.25 226 GLY A C 1
ATOM 1802 O O . GLY A 1 226 ? 0.790 -14.638 10.664 1.00 71.25 226 GLY A O 1
ATOM 1803 N N . VAL A 1 227 ? 2.875 -14.284 9.871 1.00 78.56 227 VAL A N 1
ATOM 1804 C CA . VAL A 1 227 ? 2.452 -14.098 8.478 1.00 78.56 227 VAL A CA 1
ATOM 1805 C C . VAL A 1 227 ? 1.796 -15.388 7.966 1.00 78.56 227 VAL A C 1
ATOM 1807 O O . VAL A 1 227 ? 2.404 -16.461 8.040 1.00 78.56 227 VAL A O 1
ATOM 1810 N N . PRO A 1 228 ? 0.548 -15.335 7.462 1.00 82.12 228 PRO A N 1
ATOM 1811 C CA . PRO A 1 228 ? -0.167 -16.533 7.063 1.00 82.12 228 PRO A CA 1
ATOM 1812 C C . PRO A 1 228 ? 0.514 -17.240 5.886 1.00 82.12 228 PRO A C 1
ATOM 1814 O O . PRO A 1 228 ? 1.016 -16.584 4.970 1.00 82.12 228 PRO A O 1
ATOM 1817 N N . PRO A 1 229 ? 0.459 -18.585 5.839 1.00 85.44 229 PRO A N 1
ATOM 1818 C CA . PRO A 1 229 ? 0.965 -19.340 4.701 1.00 85.44 229 PRO A CA 1
ATOM 1819 C C . PRO A 1 229 ? 0.290 -18.901 3.398 1.00 85.44 229 PRO A C 1
ATOM 1821 O O . PRO A 1 229 ? -0.938 -18.793 3.348 1.00 85.44 229 PRO A O 1
ATOM 1824 N N . ALA A 1 230 ? 1.065 -18.750 2.321 1.00 87.56 230 ALA A N 1
ATOM 1825 C CA . ALA A 1 230 ? 0.559 -18.332 1.010 1.00 87.56 230 ALA A CA 1
ATOM 1826 C C . ALA A 1 230 ? -0.649 -19.162 0.541 1.00 87.56 230 ALA A C 1
ATOM 1828 O O . ALA A 1 230 ? -1.659 -18.600 0.131 1.00 87.56 230 ALA A O 1
ATOM 1829 N N . ARG A 1 231 ? -0.612 -20.492 0.723 1.00 88.88 231 ARG A N 1
ATOM 1830 C CA . ARG A 1 231 ? -1.737 -21.398 0.412 1.00 88.88 231 ARG A CA 1
ATOM 1831 C C . ARG A 1 231 ? -3.061 -20.994 1.076 1.00 88.88 231 ARG A C 1
ATOM 1833 O O . ARG A 1 231 ? -4.118 -21.157 0.481 1.00 88.88 231 ARG A O 1
ATOM 1840 N N . ARG A 1 232 ? -3.010 -20.462 2.303 1.00 90.19 232 ARG A N 1
ATOM 1841 C CA . ARG A 1 232 ? -4.196 -20.010 3.042 1.00 90.19 232 ARG A CA 1
ATOM 1842 C C . ARG A 1 232 ? -4.725 -18.708 2.456 1.00 90.19 232 ARG A C 1
ATOM 1844 O O . ARG A 1 232 ? -5.928 -18.582 2.273 1.00 90.19 232 ARG A O 1
ATOM 1851 N N . VAL A 1 233 ? -3.833 -17.769 2.142 1.00 89.94 233 VAL A N 1
ATOM 1852 C CA . VAL A 1 233 ? -4.200 -16.501 1.496 1.00 89.94 233 VAL A CA 1
ATOM 1853 C C . VAL A 1 233 ? -4.848 -16.768 0.134 1.00 89.94 233 VAL A C 1
ATOM 1855 O O . VAL A 1 233 ? -5.917 -16.232 -0.135 1.00 89.94 233 VAL A O 1
ATOM 1858 N N . LEU A 1 234 ? -4.272 -17.661 -0.677 1.00 91.75 234 LEU A N 1
ATOM 1859 C CA . LEU A 1 234 ? -4.832 -18.070 -1.971 1.00 91.75 234 LEU A CA 1
ATOM 1860 C C . LEU A 1 234 ? -6.215 -18.719 -1.834 1.00 91.75 234 LEU A C 1
ATOM 1862 O O . LEU A 1 234 ? -7.139 -18.358 -2.556 1.00 91.75 234 LEU A O 1
ATOM 1866 N N . ALA A 1 235 ? -6.395 -19.626 -0.869 1.00 93.06 235 ALA A N 1
ATOM 1867 C CA . ALA A 1 235 ? -7.698 -20.241 -0.620 1.00 93.06 235 ALA A CA 1
ATOM 1868 C C . ALA A 1 235 ? -8.773 -19.198 -0.261 1.00 93.06 235 ALA A C 1
ATOM 1870 O O . ALA A 1 235 ? -9.886 -19.253 -0.784 1.00 93.06 235 ALA A O 1
ATOM 1871 N N . LEU A 1 236 ? -8.429 -18.219 0.585 1.00 92.81 236 LEU A N 1
ATOM 1872 C CA . LEU A 1 236 ? -9.330 -17.124 0.949 1.00 92.81 236 LEU A CA 1
ATOM 1873 C C . LEU A 1 236 ? -9.643 -16.214 -0.247 1.00 92.81 236 LEU A C 1
ATOM 1875 O O . LEU A 1 236 ? -10.797 -15.828 -0.418 1.00 92.81 236 LEU A O 1
ATOM 1879 N N . LEU A 1 237 ? -8.650 -15.911 -1.092 1.00 92.81 237 LEU A N 1
ATOM 1880 C CA . LEU A 1 237 ? -8.855 -15.151 -2.329 1.00 92.81 237 LEU A CA 1
ATOM 1881 C C . LEU A 1 237 ? -9.837 -15.872 -3.261 1.00 92.81 237 LEU A C 1
ATOM 1883 O O . LEU A 1 237 ? -10.802 -15.268 -3.721 1.00 92.81 237 LEU A O 1
ATOM 1887 N N . HIS A 1 238 ? -9.658 -17.175 -3.490 1.00 94.44 238 HIS A N 1
ATOM 1888 C CA . HIS A 1 238 ? -10.556 -17.955 -4.347 1.00 94.44 238 HIS A CA 1
ATOM 1889 C C . HIS A 1 238 ? -11.980 -18.044 -3.784 1.00 94.44 238 HIS A C 1
ATOM 1891 O O . HIS A 1 238 ? -12.949 -17.925 -4.537 1.00 94.44 238 HIS A O 1
ATOM 1897 N N . GLN A 1 239 ? -12.122 -18.209 -2.464 1.00 94.81 239 GLN A N 1
ATOM 1898 C CA . GLN A 1 239 ? -13.423 -18.185 -1.793 1.00 94.81 239 GLN A CA 1
ATOM 1899 C C . GLN A 1 239 ? -14.132 -16.838 -1.992 1.00 94.81 239 GLN A C 1
ATOM 1901 O O . GLN A 1 239 ? -15.335 -16.801 -2.252 1.00 94.81 239 GLN A O 1
ATOM 1906 N N . GLU A 1 240 ? -13.392 -15.736 -1.897 1.00 93.38 240 GLU A N 1
ATOM 1907 C CA . GLU A 1 240 ? -13.916 -14.381 -2.061 1.00 93.38 240 GLU A CA 1
ATOM 1908 C C . GLU A 1 240 ? -14.344 -14.095 -3.506 1.00 93.38 240 GLU A C 1
ATOM 1910 O O . GLU A 1 240 ? -15.441 -13.583 -3.727 1.00 93.38 240 GLU A O 1
ATOM 1915 N N . VAL A 1 241 ? -13.555 -14.527 -4.496 1.00 95.06 241 VAL A N 1
ATOM 1916 C CA . VAL A 1 241 ? -13.933 -14.462 -5.920 1.00 95.06 241 VAL A CA 1
ATOM 1917 C C . VAL A 1 241 ? -15.213 -15.259 -6.182 1.00 95.06 241 VAL A C 1
ATOM 1919 O O . VAL A 1 241 ? -16.121 -14.780 -6.864 1.00 95.06 241 VAL A O 1
ATOM 1922 N N . ALA A 1 242 ? -15.326 -16.468 -5.626 1.00 94.94 242 ALA A N 1
ATOM 1923 C CA . ALA A 1 242 ? -16.528 -17.286 -5.768 1.00 94.94 242 ALA A CA 1
ATOM 1924 C C . ALA A 1 242 ? -17.761 -16.615 -5.134 1.00 94.94 242 ALA A C 1
ATOM 1926 O O . ALA A 1 242 ? -18.833 -16.602 -5.741 1.00 94.94 242 ALA A O 1
ATOM 1927 N N . ALA A 1 243 ? -17.609 -16.014 -3.950 1.00 93.75 243 ALA A N 1
ATOM 1928 C CA . ALA A 1 243 ? -18.676 -15.275 -3.280 1.00 93.75 243 ALA A CA 1
ATOM 1929 C C . ALA A 1 243 ? -19.118 -14.043 -4.088 1.00 93.75 243 ALA A C 1
ATOM 1931 O O . ALA A 1 243 ? -20.313 -13.856 -4.319 1.00 93.75 243 ALA A O 1
ATOM 1932 N N . ALA A 1 244 ? -18.165 -13.255 -4.590 1.00 94.25 244 ALA A N 1
ATOM 1933 C CA . ALA A 1 244 ? -18.436 -12.089 -5.425 1.00 94.25 244 ALA A CA 1
ATOM 1934 C C . ALA A 1 244 ? -19.177 -12.464 -6.719 1.00 94.25 244 ALA A C 1
ATOM 1936 O O . ALA A 1 244 ? -20.144 -11.799 -7.088 1.00 94.25 244 ALA A O 1
ATOM 1937 N N . ARG A 1 245 ? -18.793 -13.572 -7.374 1.00 95.31 245 ARG A N 1
ATOM 1938 C CA . ARG A 1 245 ? -19.505 -14.101 -8.554 1.00 95.31 245 ARG A CA 1
ATOM 1939 C C . ARG A 1 245 ? -20.975 -14.387 -8.263 1.00 95.31 245 ARG A C 1
ATOM 1941 O O . ARG A 1 245 ? -21.821 -14.075 -9.097 1.00 95.31 245 ARG A O 1
ATOM 1948 N N . LEU A 1 246 ? -21.287 -14.980 -7.111 1.00 94.00 246 LEU A N 1
ATOM 1949 C CA . LEU A 1 246 ? -22.670 -15.283 -6.730 1.00 94.00 246 LEU A CA 1
ATOM 1950 C C . LEU A 1 246 ? -23.486 -14.004 -6.513 1.00 94.00 246 LEU A C 1
ATOM 1952 O O . LEU A 1 246 ? -24.575 -13.886 -7.071 1.00 94.00 246 LEU A O 1
ATOM 1956 N N . VAL A 1 247 ? -22.940 -13.037 -5.770 1.00 93.56 247 VAL A N 1
ATOM 1957 C CA . VAL A 1 247 ? -23.613 -11.757 -5.490 1.00 93.56 247 VAL A CA 1
ATOM 1958 C C . VAL A 1 247 ? -23.853 -10.971 -6.779 1.00 93.56 247 VAL A C 1
ATOM 1960 O O . VAL A 1 247 ? -24.971 -10.531 -7.037 1.00 93.56 247 VAL A O 1
ATOM 1963 N N . LEU A 1 248 ? -22.842 -10.847 -7.643 1.00 93.12 248 LEU A N 1
ATOM 1964 C CA . LEU A 1 248 ? -22.965 -10.103 -8.900 1.00 93.12 248 LEU A CA 1
ATOM 1965 C C . LEU A 1 248 ? -23.955 -10.755 -9.872 1.00 93.12 248 LEU A C 1
ATOM 1967 O O . LEU A 1 248 ? -24.733 -10.049 -10.510 1.00 93.12 248 LEU A O 1
ATOM 1971 N N . ARG A 1 249 ? -23.990 -12.093 -9.951 1.00 92.31 249 ARG A N 1
ATOM 1972 C CA . ARG A 1 249 ? -25.002 -12.811 -10.746 1.00 92.31 249 ARG A CA 1
ATOM 1973 C C . ARG A 1 249 ? -26.411 -12.605 -10.194 1.00 92.31 249 ARG A C 1
ATOM 1975 O O . ARG A 1 249 ? -27.330 -12.386 -10.977 1.00 92.31 249 ARG A O 1
ATOM 1982 N N . GLY A 1 250 ? -26.574 -12.633 -8.870 1.00 90.69 250 GLY A N 1
ATOM 1983 C CA . GLY A 1 250 ? -27.853 -12.347 -8.218 1.00 90.69 250 GLY A CA 1
ATOM 1984 C C . GLY A 1 250 ? -28.348 -10.928 -8.508 1.00 90.69 250 GLY A C 1
ATOM 1985 O O . GLY A 1 250 ? -29.497 -10.747 -8.901 1.00 90.69 250 GLY A O 1
ATOM 1986 N N . ARG A 1 251 ? -27.461 -9.928 -8.411 1.00 90.94 251 ARG A N 1
ATOM 1987 C CA . ARG A 1 251 ? -27.771 -8.520 -8.728 1.00 90.94 251 ARG A CA 1
ATOM 1988 C C . ARG A 1 251 ? -28.132 -8.321 -10.206 1.00 90.94 251 ARG A C 1
ATOM 1990 O O . ARG A 1 251 ? -29.085 -7.608 -10.510 1.00 90.94 251 ARG A O 1
ATOM 1997 N N . ALA A 1 252 ? -27.420 -8.983 -11.119 1.00 86.31 252 ALA A N 1
ATOM 1998 C CA . ALA A 1 252 ? -27.731 -8.936 -12.547 1.00 86.31 252 ALA A CA 1
ATOM 1999 C C . ALA A 1 252 ? -29.113 -9.538 -12.860 1.00 86.31 252 ALA A C 1
ATOM 2001 O O . ALA A 1 252 ? -29.870 -8.952 -13.626 1.00 86.31 252 ALA A O 1
ATOM 2002 N N . ALA A 1 253 ? -29.470 -10.662 -12.229 1.00 82.94 253 ALA A N 1
ATOM 2003 C CA . ALA A 1 253 ? -30.777 -11.298 -12.408 1.00 82.94 253 ALA A CA 1
ATOM 2004 C C . ALA A 1 253 ? -31.938 -10.480 -11.809 1.00 82.94 253 ALA A C 1
ATOM 2006 O O . ALA A 1 253 ? -33.058 -10.549 -12.307 1.00 82.94 253 ALA A O 1
ATOM 2007 N N . ALA A 1 254 ? -31.675 -9.705 -10.753 1.00 77.50 254 ALA A N 1
ATOM 2008 C CA . ALA A 1 254 ? -32.666 -8.861 -10.085 1.00 77.50 254 ALA A CA 1
ATOM 2009 C C . ALA A 1 254 ? -32.918 -7.516 -10.786 1.00 77.50 254 ALA A C 1
ATOM 2011 O O . ALA A 1 254 ? -33.858 -6.813 -10.420 1.00 77.50 254 ALA A O 1
ATOM 2012 N N . THR A 1 255 ? -32.100 -7.136 -11.772 1.00 68.88 255 THR A N 1
ATOM 2013 C CA . THR A 1 255 ? -32.306 -5.894 -12.524 1.00 68.88 255 THR A CA 1
ATOM 2014 C C . THR A 1 255 ? -33.394 -6.153 -13.571 1.00 68.88 255 THR A C 1
ATOM 2016 O O . THR A 1 255 ? -33.132 -6.900 -14.517 1.00 68.88 255 THR A O 1
ATOM 2019 N N . PRO A 1 256 ? -34.621 -5.608 -13.426 1.00 51.75 256 PRO A N 1
ATOM 2020 C CA . PRO A 1 256 ? -35.676 -5.840 -14.405 1.00 51.75 256 PRO A CA 1
ATOM 2021 C C . PRO A 1 256 ? -35.204 -5.342 -15.772 1.00 51.75 256 PRO A C 1
ATOM 2023 O O . PRO A 1 256 ? -34.616 -4.262 -15.871 1.00 51.75 256 PRO A O 1
ATOM 2026 N N . ALA A 1 257 ? -35.443 -6.139 -16.821 1.00 48.03 257 ALA A N 1
ATOM 2027 C CA . ALA A 1 257 ? -35.165 -5.731 -18.194 1.00 48.03 257 ALA A CA 1
ATOM 2028 C C . ALA A 1 257 ? -35.756 -4.330 -18.429 1.00 48.03 257 ALA A C 1
ATOM 2030 O O . ALA A 1 257 ? -36.866 -4.077 -17.948 1.00 48.03 257 ALA A O 1
ATOM 2031 N N . PRO A 1 258 ? -35.051 -3.415 -19.123 1.00 46.56 258 PRO A N 1
ATOM 2032 C CA . PRO A 1 258 ? -35.585 -2.091 -19.393 1.00 46.56 258 PRO A CA 1
ATOM 2033 C C . PRO A 1 258 ? -36.923 -2.262 -20.111 1.00 46.56 258 PRO A C 1
ATOM 2035 O O . PRO A 1 258 ? -36.975 -2.713 -21.255 1.00 46.56 258 PRO A O 1
ATOM 2038 N N . SER A 1 259 ? -38.007 -1.961 -19.392 1.00 40.53 259 SER A N 1
ATOM 2039 C CA . SER A 1 259 ? -39.351 -1.899 -19.943 1.00 40.53 259 SER A CA 1
ATOM 2040 C C . SER A 1 259 ? -39.277 -0.984 -21.152 1.00 40.53 259 SER A C 1
ATOM 2042 O O . SER A 1 259 ? -38.933 0.191 -21.017 1.00 40.53 259 SER A O 1
ATOM 2044 N N . VAL A 1 260 ? -39.560 -1.541 -22.328 1.00 39.81 260 VAL A N 1
ATOM 2045 C CA . VAL A 1 260 ? -39.747 -0.789 -23.564 1.00 39.81 260 VAL A CA 1
ATOM 2046 C C . VAL A 1 260 ? -40.715 0.346 -23.242 1.00 39.81 260 VAL A C 1
ATOM 2048 O O . VAL A 1 260 ? -41.885 0.110 -22.945 1.00 39.81 260 VAL A O 1
ATOM 2051 N N . TYR A 1 261 ? -40.203 1.575 -23.219 1.00 36.53 261 TYR A N 1
ATOM 2052 C CA . TYR A 1 261 ? -41.012 2.775 -23.074 1.00 36.53 261 TYR A CA 1
ATOM 2053 C C . TYR A 1 261 ? -41.878 2.883 -24.332 1.00 36.53 261 TYR A C 1
ATOM 2055 O O . TYR A 1 261 ? -41.447 3.396 -25.363 1.00 36.53 261 TYR A O 1
ATOM 2063 N N . VAL A 1 262 ? -43.104 2.366 -24.259 1.00 36.84 262 VAL A N 1
ATOM 2064 C CA . VAL A 1 262 ? -44.178 2.796 -25.149 1.00 36.84 262 VAL A CA 1
ATOM 2065 C C . VAL A 1 262 ? -44.610 4.167 -24.652 1.00 36.84 262 VAL A C 1
ATOM 2067 O O . VAL A 1 262 ? -45.048 4.333 -23.514 1.00 36.84 262 VAL A O 1
ATOM 2070 N N . ALA A 1 263 ? -44.430 5.162 -25.512 1.00 45.41 263 ALA A N 1
ATOM 2071 C CA . ALA A 1 263 ? -44.955 6.496 -25.318 1.00 45.41 263 ALA A CA 1
ATOM 2072 C C . ALA A 1 263 ? -46.486 6.450 -25.163 1.00 45.41 263 ALA A C 1
ATOM 2074 O O . ALA A 1 263 ? -47.193 6.030 -26.074 1.00 45.41 263 ALA A O 1
ATOM 2075 N N . ALA A 1 264 ? -46.987 6.931 -24.030 1.00 34.62 264 ALA A N 1
ATOM 2076 C CA . ALA A 1 264 ? -48.357 7.408 -23.858 1.00 34.62 264 ALA A CA 1
ATOM 2077 C C . ALA A 1 264 ? -48.281 8.545 -22.827 1.00 34.62 264 ALA A C 1
ATOM 2079 O O . ALA A 1 264 ? -47.953 8.327 -21.666 1.00 34.62 264 ALA A O 1
ATOM 2080 N N . GLN A 1 265 ? -48.180 9.794 -23.282 1.00 37.41 265 GLN A N 1
ATOM 2081 C CA . GLN A 1 265 ? -49.307 10.721 -23.424 1.00 37.41 265 GLN A CA 1
ATOM 2082 C C . GLN A 1 265 ? -50.196 10.817 -22.173 1.00 37.41 265 GLN A C 1
ATOM 2084 O O . GLN A 1 265 ? -50.970 9.921 -21.868 1.00 37.41 265 GLN A O 1
ATOM 2089 N N . ASN A 1 266 ? -50.078 11.977 -21.520 1.00 41.66 266 ASN A N 1
ATOM 2090 C CA . ASN A 1 266 ? -51.132 12.758 -20.872 1.00 41.66 266 ASN A CA 1
ATOM 2091 C C . ASN A 1 266 ? -52.242 11.993 -20.136 1.00 41.66 266 ASN A C 1
ATOM 2093 O O . ASN A 1 266 ? -53.265 11.669 -20.727 1.00 41.66 266 ASN A O 1
ATOM 2097 N N . CYS A 1 267 ? -52.127 11.917 -18.808 1.00 27.53 267 CYS A N 1
ATOM 2098 C CA . CYS A 1 267 ? -53.292 11.913 -17.925 1.00 27.53 267 CYS A CA 1
ATOM 2099 C C . CYS A 1 267 ? -52.985 12.694 -16.639 1.00 27.53 267 CYS A C 1
ATOM 2101 O O . CYS A 1 267 ? -52.298 12.226 -15.737 1.00 27.53 267 CYS A O 1
ATOM 2103 N N . THR A 1 268 ? -53.512 13.912 -16.573 1.00 42.94 268 THR A N 1
ATOM 2104 C CA . THR A 1 268 ? -53.849 14.640 -15.346 1.00 42.94 268 THR A CA 1
ATOM 2105 C C . THR A 1 268 ? -54.944 13.874 -14.607 1.00 42.94 268 THR A C 1
ATOM 2107 O O . THR A 1 268 ? -55.988 13.707 -15.214 1.00 42.94 268 THR A O 1
ATOM 2110 N N . VAL A 1 269 ? -54.762 13.488 -13.335 1.00 31.67 269 VAL A N 1
ATOM 2111 C CA . VAL A 1 269 ? -55.826 13.404 -12.301 1.00 31.67 269 VAL A CA 1
ATOM 2112 C C . VAL A 1 269 ? -55.183 13.354 -10.900 1.00 31.67 269 VAL A C 1
ATOM 2114 O O . VAL A 1 269 ? -54.464 12.426 -10.553 1.00 31.67 269 VAL A O 1
ATOM 2117 N N . THR A 1 270 ? -55.466 14.415 -10.146 1.00 32.47 270 THR A N 1
ATOM 2118 C CA . THR A 1 270 ? -55.924 14.513 -8.746 1.00 32.47 270 THR A CA 1
ATOM 2119 C C . THR A 1 270 ? -55.310 13.653 -7.631 1.00 32.47 270 THR A C 1
ATOM 2121 O O . THR A 1 270 ? -55.368 12.427 -7.616 1.00 32.47 270 THR A O 1
ATOM 2124 N N . ALA A 1 271 ? -54.861 14.372 -6.597 1.00 40.25 271 ALA A N 1
ATOM 2125 C CA . ALA A 1 271 ? -54.510 13.882 -5.274 1.00 40.25 271 ALA A CA 1
ATOM 2126 C C . ALA A 1 271 ? -55.606 12.998 -4.654 1.00 40.25 271 ALA A C 1
ATOM 2128 O O . ALA A 1 271 ? -56.759 13.409 -4.534 1.00 40.25 271 ALA A O 1
ATOM 2129 N N . THR A 1 272 ? -55.212 11.815 -4.187 1.00 30.38 272 THR A N 1
ATOM 2130 C CA . THR A 1 272 ? -55.933 11.062 -3.157 1.00 30.38 272 THR A CA 1
ATOM 2131 C C . THR A 1 272 ? -54.914 10.620 -2.118 1.00 30.38 272 THR A C 1
ATOM 2133 O O . THR A 1 272 ? -53.954 9.915 -2.420 1.00 30.38 272 THR A O 1
ATOM 2136 N N . THR A 1 273 ? -55.106 11.093 -0.893 1.00 40.06 273 THR A N 1
ATOM 2137 C CA . THR A 1 273 ? -54.349 10.716 0.295 1.00 40.06 273 THR A CA 1
ATOM 2138 C C . THR A 1 273 ? -54.617 9.243 0.598 1.00 40.06 273 THR A C 1
ATOM 2140 O O . THR A 1 273 ? -55.734 8.879 0.955 1.00 40.06 273 THR A O 1
ATOM 2143 N N . LEU A 1 274 ? -53.599 8.395 0.460 1.00 27.34 274 LEU A N 1
ATOM 2144 C CA . LEU A 1 274 ? -53.604 7.028 0.975 1.00 27.34 274 LEU A CA 1
ATOM 2145 C C . LEU A 1 274 ? -52.560 6.933 2.086 1.00 27.34 274 LEU A C 1
ATOM 2147 O O . LEU A 1 274 ? -51.356 6.918 1.841 1.00 27.34 274 LEU A O 1
ATOM 2151 N N . THR A 1 275 ? -53.046 6.893 3.322 1.00 36.94 275 THR A N 1
ATOM 2152 C CA . THR A 1 275 ? -52.300 6.454 4.498 1.00 36.94 275 THR A CA 1
ATOM 2153 C C . THR A 1 275 ? -52.003 4.967 4.333 1.00 36.94 275 THR A C 1
ATOM 2155 O O . THR A 1 275 ? -52.872 4.122 4.537 1.00 36.94 275 THR A O 1
ATOM 2158 N N . VAL A 1 276 ? -50.775 4.643 3.932 1.00 28.41 276 VAL A N 1
ATOM 2159 C CA . VAL A 1 276 ? -50.250 3.277 3.971 1.00 28.41 276 VAL A CA 1
ATOM 2160 C C . VAL A 1 276 ? -49.391 3.160 5.222 1.00 28.41 276 VAL A C 1
ATOM 2162 O O . VAL A 1 276 ? -48.349 3.806 5.332 1.00 28.41 276 VAL A O 1
ATOM 2165 N N . SER A 1 277 ? -49.849 2.350 6.174 1.00 36.22 277 SER A N 1
ATOM 2166 C CA . SER A 1 277 ? -49.046 1.880 7.299 1.00 36.22 277 SER A CA 1
ATOM 2167 C C . SER A 1 277 ? -47.829 1.136 6.753 1.00 36.22 277 SER A C 1
ATOM 2169 O O . SER A 1 277 ? -47.957 0.047 6.194 1.00 36.22 277 SER A O 1
ATOM 2171 N N . GLY A 1 278 ? -46.655 1.757 6.864 1.00 32.69 278 GLY A N 1
ATOM 2172 C CA . GLY A 1 278 ? -45.387 1.120 6.529 1.00 32.69 278 GLY A CA 1
ATOM 2173 C C . GLY A 1 278 ? -45.026 0.047 7.564 1.00 32.69 278 GLY A C 1
ATOM 2174 O O . GLY A 1 278 ? -45.341 0.222 8.743 1.00 32.69 278 GLY A O 1
ATOM 2175 N N . PRO A 1 279 ? -44.378 -1.055 7.153 1.00 35.06 279 PRO A N 1
ATOM 2176 C CA . PRO A 1 279 ? -43.818 -2.022 8.089 1.00 35.06 279 PRO A CA 1
ATOM 2177 C C . PRO A 1 279 ? -42.752 -1.340 8.955 1.00 35.06 279 PRO A C 1
ATOM 2179 O O . PRO A 1 279 ? -41.949 -0.553 8.449 1.00 35.06 279 PRO A O 1
ATOM 2182 N N . GLU A 1 280 ? -42.766 -1.633 10.258 1.00 35.03 280 GLU A N 1
ATOM 2183 C CA . GLU A 1 280 ? -41.742 -1.209 11.214 1.00 35.03 280 GLU A CA 1
ATOM 2184 C C . GLU A 1 280 ? -40.346 -1.493 10.650 1.00 35.03 280 GLU A C 1
ATOM 2186 O O . GLU A 1 280 ? -39.959 -2.645 10.437 1.00 35.03 280 GLU A O 1
ATOM 2191 N N . PHE A 1 281 ? -39.583 -0.428 10.403 1.00 35.38 281 PHE A N 1
ATOM 219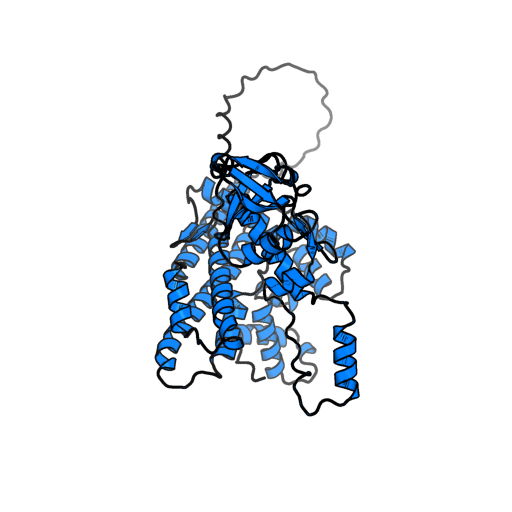2 C CA . PHE A 1 281 ? -38.155 -0.556 10.168 1.00 35.38 281 PHE A CA 1
ATOM 2193 C C . PHE A 1 281 ? -37.510 -1.092 11.453 1.00 35.38 281 PHE A C 1
ATOM 2195 O O . PHE A 1 281 ? -37.747 -0.522 12.524 1.00 35.38 281 PHE A O 1
ATOM 2202 N N . PRO A 1 282 ? -36.680 -2.150 11.382 1.00 41.94 282 PRO A N 1
ATOM 2203 C CA . PRO A 1 282 ? -35.864 -2.536 12.520 1.00 41.94 282 PRO A CA 1
ATOM 2204 C C . PRO A 1 282 ? -34.976 -1.345 12.914 1.00 41.94 282 PRO A C 1
ATOM 2206 O O . PRO A 1 282 ? -34.510 -0.619 12.027 1.00 41.94 282 PRO A O 1
ATOM 2209 N N . PRO A 1 283 ? -34.755 -1.111 14.220 1.00 42.44 283 PRO A N 1
ATOM 2210 C CA . PRO A 1 283 ? -33.949 0.006 14.682 1.00 42.44 283 PRO A CA 1
ATOM 2211 C C . PRO A 1 283 ? -32.579 -0.033 14.007 1.00 42.44 283 PRO A C 1
ATOM 2213 O O . PRO A 1 283 ? -31.940 -1.085 13.925 1.00 42.44 283 PRO A O 1
ATOM 2216 N N . GLU A 1 284 ? -32.173 1.134 13.508 1.00 34.59 284 GLU A N 1
ATOM 2217 C CA . GLU A 1 284 ? -30.867 1.413 12.919 1.00 34.59 284 GLU A CA 1
ATOM 2218 C C . GLU A 1 284 ? -29.775 0.670 13.715 1.00 34.59 284 GLU A C 1
ATOM 2220 O O . GLU A 1 284 ? -29.711 0.833 14.941 1.00 34.59 284 GLU A O 1
ATOM 2225 N N . PRO A 1 285 ? -28.952 -0.195 13.084 1.00 37.19 285 PRO A N 1
ATOM 2226 C CA . PRO A 1 285 ? -27.939 -0.939 13.815 1.00 37.19 285 PRO A CA 1
ATOM 2227 C C . PRO A 1 285 ? -27.028 0.063 14.517 1.00 37.19 285 PRO A C 1
ATOM 2229 O O . PRO A 1 285 ? -26.438 0.942 13.885 1.00 37.19 285 PRO A O 1
ATOM 2232 N N . ALA A 1 286 ? -26.967 -0.057 15.845 1.00 39.22 286 ALA A N 1
ATOM 2233 C CA . ALA A 1 286 ? -26.197 0.819 16.707 1.00 39.22 286 ALA A CA 1
ATOM 2234 C C . ALA A 1 286 ? -24.797 1.026 16.119 1.00 39.22 286 ALA A C 1
ATOM 2236 O O . ALA A 1 286 ? -24.072 0.058 15.874 1.00 39.22 286 ALA A O 1
ATOM 2237 N N . LYS A 1 287 ? -24.434 2.297 15.888 1.00 35.97 287 LYS A N 1
ATOM 2238 C CA . LYS A 1 287 ? -23.089 2.706 15.471 1.00 35.97 287 LYS A CA 1
ATOM 2239 C C . LYS A 1 287 ? -22.070 1.929 16.291 1.00 35.97 287 LYS A C 1
ATOM 2241 O O . LYS A 1 287 ? -22.022 2.071 17.512 1.00 35.97 287 LYS A O 1
ATOM 2246 N N . THR A 1 288 ? -21.272 1.116 15.608 1.00 31.25 288 THR A N 1
ATOM 2247 C CA . THR A 1 288 ? -20.214 0.312 16.207 1.00 31.25 288 THR A CA 1
ATOM 2248 C C . THR A 1 288 ? -19.360 1.226 17.091 1.00 31.25 288 THR A C 1
ATOM 2250 O O . THR A 1 288 ? -18.823 2.218 16.579 1.00 31.25 288 THR A O 1
ATOM 2253 N N . PRO A 1 289 ? -19.255 0.975 18.409 1.00 32.50 289 PRO A N 1
ATOM 2254 C CA . PRO A 1 289 ? -18.450 1.812 19.280 1.00 32.50 289 PRO A CA 1
ATOM 2255 C C . PRO A 1 289 ? -17.004 1.766 18.789 1.00 32.50 289 PRO A C 1
ATOM 2257 O O . PRO A 1 289 ? -16.381 0.710 18.686 1.00 32.50 289 PRO A O 1
ATOM 2260 N N . THR A 1 290 ? -16.495 2.937 18.419 1.00 40.75 290 THR A N 1
ATOM 2261 C CA . THR A 1 290 ? -15.094 3.161 18.058 1.00 40.75 290 THR A CA 1
ATOM 2262 C C . THR A 1 290 ? -14.212 2.669 19.216 1.00 40.75 290 THR A C 1
ATOM 2264 O O . THR A 1 290 ? -14.626 2.844 20.366 1.00 40.75 290 THR A O 1
ATOM 2267 N N . PRO A 1 291 ? -13.030 2.071 18.962 1.00 41.69 291 PRO A N 1
ATOM 2268 C CA . PRO A 1 291 ? -12.163 1.537 20.010 1.00 41.69 291 PRO A CA 1
ATOM 2269 C C . PRO A 1 291 ? -11.998 2.534 21.160 1.00 41.69 291 PRO A C 1
ATOM 2271 O O . PRO A 1 291 ? -11.815 3.728 20.918 1.00 41.69 291 PRO A O 1
ATOM 2274 N N . ASN A 1 292 ? -12.121 2.031 22.391 1.00 46.59 292 ASN A N 1
ATOM 2275 C CA . ASN A 1 292 ? -12.085 2.761 23.660 1.00 46.59 292 ASN A CA 1
ATOM 2276 C C . ASN A 1 292 ? -10.829 3.642 23.805 1.00 46.59 292 ASN A C 1
ATOM 2278 O O . ASN A 1 292 ? -9.876 3.279 24.489 1.00 46.59 292 ASN A O 1
ATOM 2282 N N . ALA A 1 293 ? -10.829 4.833 23.212 1.00 57.66 293 ALA A N 1
ATOM 2283 C CA . ALA A 1 293 ? -9.904 5.876 23.616 1.00 57.66 293 ALA A CA 1
ATOM 2284 C C . ALA A 1 293 ? -10.382 6.407 24.974 1.00 57.66 293 ALA A C 1
ATOM 2286 O O . ALA A 1 293 ? -11.359 7.157 25.043 1.00 57.66 293 ALA A O 1
ATOM 2287 N N . ALA A 1 294 ? -9.712 5.990 26.051 1.00 69.44 294 ALA A N 1
ATOM 2288 C CA . ALA A 1 294 ? -9.980 6.447 27.418 1.00 69.44 294 ALA A CA 1
ATOM 2289 C C . ALA A 1 294 ? -9.797 7.970 27.581 1.00 69.44 294 ALA A C 1
ATOM 2291 O O . ALA A 1 294 ? -10.288 8.561 28.538 1.00 69.44 294 ALA A O 1
ATOM 2292 N N . PHE A 1 295 ? -9.120 8.609 26.625 1.00 87.44 295 PHE A N 1
ATOM 2293 C CA . PHE A 1 295 ? -8.850 10.036 26.594 1.00 87.44 295 PHE A CA 1
ATOM 2294 C C . PHE A 1 295 ? -9.431 10.654 25.315 1.00 87.44 295 PHE A C 1
ATOM 2296 O O . PHE A 1 295 ? -9.174 10.164 24.213 1.00 87.44 295 PHE A O 1
ATOM 2303 N N . ARG A 1 296 ? -10.231 11.722 25.443 1.00 93.50 296 ARG A N 1
ATOM 2304 C CA . ARG A 1 296 ? -10.866 12.410 24.307 1.00 93.50 296 ARG A CA 1
ATOM 2305 C C . ARG A 1 296 ? -10.628 13.915 24.347 1.00 93.50 296 ARG A C 1
ATOM 2307 O O . ARG A 1 296 ? -10.686 14.517 25.414 1.00 93.50 296 ARG A O 1
ATOM 2314 N N . VAL A 1 297 ? -10.432 14.515 23.175 1.00 94.50 297 VAL A N 1
ATOM 2315 C CA . VAL A 1 297 ? -10.273 15.966 22.996 1.00 94.50 297 VAL A CA 1
ATOM 2316 C C . VAL A 1 297 ? -11.222 16.491 21.921 1.00 94.50 297 VAL A C 1
ATOM 2318 O O . VAL A 1 297 ? -11.449 15.835 20.904 1.00 94.50 297 VAL A O 1
ATOM 2321 N N . ALA A 1 298 ? -11.786 17.681 22.139 1.00 91.88 298 ALA A N 1
ATOM 2322 C CA . ALA A 1 298 ? -12.667 18.326 21.164 1.00 91.88 298 ALA A CA 1
ATOM 2323 C C . ALA A 1 298 ? -11.867 18.894 19.985 1.00 91.88 298 ALA A C 1
ATOM 2325 O O . ALA A 1 298 ? -12.251 18.731 18.826 1.00 91.88 298 ALA A O 1
ATOM 2326 N N . ARG A 1 299 ? -10.724 19.525 20.276 1.00 93.88 299 ARG A N 1
ATOM 2327 C CA . ARG A 1 299 ? -9.756 19.992 19.283 1.00 93.88 299 ARG A CA 1
ATOM 2328 C C . ARG A 1 299 ? -8.383 19.456 19.643 1.00 93.88 299 ARG A C 1
ATOM 2330 O O . ARG A 1 299 ? -8.023 19.384 20.812 1.00 93.88 299 ARG A O 1
ATOM 2337 N N . TRP A 1 300 ? -7.576 19.141 18.633 1.00 94.88 300 TRP A N 1
ATOM 2338 C CA . TRP A 1 300 ? -6.184 18.753 18.879 1.00 94.88 300 TRP A CA 1
ATOM 2339 C C . TRP A 1 300 ? -5.392 19.858 19.591 1.00 94.88 300 TRP A C 1
ATOM 2341 O O . TRP A 1 300 ? -4.501 19.541 20.366 1.00 94.88 300 TRP A O 1
ATOM 2351 N N . ALA A 1 301 ? -5.765 21.130 19.402 1.00 95.19 301 ALA A N 1
ATOM 2352 C CA . ALA A 1 301 ? -5.123 22.266 20.066 1.00 95.19 301 ALA A CA 1
ATOM 2353 C C . ALA A 1 301 ? -5.345 22.293 21.587 1.00 95.19 301 ALA A C 1
ATOM 2355 O O . ALA A 1 301 ? -4.583 22.950 22.288 1.00 95.19 301 ALA A O 1
ATOM 2356 N N . ASP A 1 302 ? -6.349 21.566 22.089 1.00 95.88 302 ASP A N 1
ATOM 2357 C CA . ASP A 1 302 ? -6.644 21.457 23.521 1.00 95.88 302 ASP A CA 1
ATOM 2358 C C . ASP A 1 302 ? -5.807 20.356 24.201 1.00 95.88 302 ASP A C 1
ATOM 2360 O O . ASP A 1 302 ? -5.815 20.231 25.426 1.00 95.88 302 ASP A O 1
ATOM 2364 N N . LEU A 1 303 ? -5.076 19.557 23.413 1.00 97.19 303 LEU A N 1
ATOM 2365 C CA . LEU A 1 303 ? -4.216 18.484 23.895 1.00 97.19 303 LEU A CA 1
ATOM 2366 C C . LEU A 1 303 ? -2.829 19.022 24.272 1.00 97.19 303 LEU A C 1
ATOM 2368 O O . LEU A 1 303 ? -2.140 19.643 23.458 1.00 97.19 303 LEU A O 1
ATOM 2372 N N . ALA A 1 304 ? -2.384 18.689 25.480 1.00 97.69 304 ALA A N 1
ATOM 2373 C CA . ALA A 1 304 ? -0.993 18.792 25.898 1.00 97.69 304 ALA A CA 1
ATOM 2374 C C . ALA A 1 304 ? -0.364 17.399 25.992 1.00 97.69 304 ALA A C 1
ATOM 2376 O O . ALA A 1 304 ? -0.959 16.499 26.584 1.00 97.69 304 ALA A O 1
ATOM 2377 N N . ILE A 1 305 ? 0.849 17.237 25.458 1.00 97.75 305 ILE A N 1
ATOM 2378 C CA . ILE A 1 305 ? 1.693 16.059 25.674 1.00 97.75 305 ILE A CA 1
ATOM 2379 C C . ILE A 1 305 ? 2.904 16.452 26.526 1.00 97.75 305 ILE A C 1
ATOM 2381 O O . ILE A 1 305 ? 3.722 17.286 26.139 1.00 97.75 305 ILE A O 1
ATOM 2385 N N . GLY A 1 306 ? 3.012 15.846 27.701 1.00 97.00 306 GLY A N 1
ATOM 2386 C CA . GLY A 1 306 ? 4.128 15.989 28.622 1.00 97.00 306 GLY A CA 1
ATOM 2387 C C . GLY A 1 306 ? 5.154 14.867 28.458 1.00 97.00 306 GLY A C 1
ATOM 2388 O O . GLY A 1 306 ? 4.776 13.709 28.286 1.00 97.00 306 GLY A O 1
ATOM 2389 N N . ILE A 1 307 ? 6.441 15.209 28.533 1.00 97.31 307 ILE A N 1
ATOM 2390 C CA . ILE A 1 307 ? 7.570 14.265 28.551 1.00 97.31 307 ILE A CA 1
ATOM 2391 C C . ILE A 1 307 ? 8.217 14.320 29.933 1.00 97.31 307 ILE A C 1
ATOM 2393 O O . ILE A 1 307 ? 8.766 15.357 30.308 1.00 97.31 307 ILE A O 1
ATOM 2397 N N . ASP A 1 308 ? 8.161 13.235 30.697 1.00 96.00 308 ASP A N 1
ATOM 2398 C CA . ASP A 1 308 ? 8.786 13.197 32.023 1.00 96.00 308 ASP A CA 1
ATOM 2399 C C . ASP A 1 308 ? 10.289 12.853 31.976 1.00 96.00 308 ASP A C 1
ATOM 2401 O O . ASP A 1 308 ? 10.885 12.636 30.916 1.00 96.00 308 ASP A O 1
ATOM 2405 N N . ALA A 1 309 ? 10.925 12.804 33.150 1.00 93.06 309 ALA A N 1
ATOM 2406 C CA . ALA A 1 309 ? 12.344 12.472 33.283 1.00 93.06 309 ALA A CA 1
ATOM 2407 C C . ALA A 1 309 ? 12.684 11.033 32.844 1.00 93.06 309 ALA A C 1
ATOM 2409 O O . ALA A 1 309 ? 13.798 10.784 32.381 1.00 93.06 309 ALA A O 1
ATOM 2410 N N . ALA A 1 310 ? 11.730 10.101 32.943 1.00 93.69 310 ALA A N 1
ATOM 2411 C CA . ALA A 1 310 ? 11.867 8.720 32.481 1.00 93.69 310 ALA A CA 1
ATOM 2412 C C . ALA A 1 310 ? 11.598 8.571 30.971 1.00 93.69 310 ALA A C 1
ATOM 2414 O O . ALA A 1 310 ? 11.719 7.472 30.427 1.00 93.69 310 ALA A O 1
ATOM 2415 N N . ARG A 1 311 ? 11.278 9.675 30.280 1.00 93.25 311 ARG A N 1
ATOM 2416 C CA . ARG A 1 311 ? 10.834 9.718 28.881 1.00 93.25 311 ARG A CA 1
ATOM 2417 C C . ARG A 1 311 ? 9.526 8.965 28.634 1.00 93.25 311 ARG A C 1
ATOM 2419 O O . ARG A 1 311 ? 9.299 8.508 27.513 1.00 93.25 311 ARG A O 1
ATOM 2426 N N . ALA A 1 312 ? 8.675 8.843 29.648 1.00 95.06 312 ALA A N 1
ATOM 2427 C CA . ALA A 1 312 ? 7.292 8.454 29.441 1.00 95.06 312 ALA A CA 1
ATOM 2428 C C . ALA A 1 312 ? 6.477 9.661 28.956 1.00 95.06 312 ALA A C 1
ATOM 2430 O O . ALA A 1 312 ? 6.802 10.824 29.229 1.00 95.06 312 ALA A O 1
ATOM 2431 N N . TYR A 1 313 ? 5.424 9.362 28.199 1.00 96.81 313 TYR A N 1
ATOM 2432 C CA . TYR A 1 313 ? 4.565 10.355 27.574 1.00 96.81 313 TYR A CA 1
ATOM 2433 C C . TYR A 1 313 ? 3.225 10.407 28.286 1.00 96.81 313 TYR A C 1
ATOM 2435 O O . TYR A 1 313 ? 2.637 9.378 28.614 1.00 96.81 313 TYR A O 1
ATOM 2443 N N . TRP A 1 314 ? 2.729 11.617 28.490 1.00 97.19 314 TRP A N 1
ATOM 2444 C CA . TRP A 1 314 ? 1.525 11.871 29.265 1.00 97.19 314 TRP A CA 1
ATOM 2445 C C . TRP A 1 314 ? 0.628 12.862 28.528 1.00 97.19 314 TRP A C 1
ATOM 2447 O O . TRP A 1 314 ? 1.133 13.810 27.939 1.00 97.19 314 TRP A O 1
ATOM 2457 N N . ALA A 1 315 ? -0.688 12.679 28.568 1.00 97.12 315 ALA A N 1
ATOM 2458 C CA . ALA A 1 315 ? -1.675 13.577 27.977 1.00 97.12 315 ALA A CA 1
ATOM 2459 C C . ALA A 1 315 ? -2.445 14.359 29.044 1.00 97.12 315 ALA A C 1
ATOM 2461 O O . ALA A 1 315 ? -2.830 13.797 30.069 1.00 97.12 315 ALA A O 1
ATOM 2462 N N . ALA A 1 316 ? -2.733 15.630 28.771 1.00 96.94 316 ALA A N 1
ATOM 2463 C CA . ALA A 1 316 ? -3.646 16.449 29.562 1.00 96.94 316 ALA A CA 1
ATOM 2464 C C . ALA A 1 316 ? -4.540 17.312 28.660 1.00 96.94 316 ALA A C 1
ATOM 2466 O O . ALA A 1 316 ? -4.169 17.663 27.539 1.00 96.94 316 ALA A O 1
ATOM 2467 N N . THR A 1 317 ? -5.740 17.614 29.158 1.00 95.56 317 THR A N 1
ATOM 2468 C CA . THR A 1 317 ? -6.703 18.536 28.548 1.00 95.56 317 THR A CA 1
ATOM 2469 C C . THR A 1 317 ? -7.470 19.257 29.667 1.00 95.56 317 THR A C 1
ATOM 2471 O O . THR A 1 317 ? -7.895 18.592 30.617 1.00 95.56 317 THR A O 1
ATOM 2474 N N . PRO A 1 318 ? -7.670 20.586 29.595 1.00 96.00 318 PRO A N 1
ATOM 2475 C CA . PRO A 1 318 ? -7.111 21.499 28.589 1.00 96.00 318 PRO A CA 1
ATOM 2476 C C . PRO A 1 318 ? -5.581 21.637 28.713 1.00 96.00 318 PRO A C 1
ATOM 2478 O O . PRO A 1 318 ? -4.987 21.148 29.676 1.00 96.00 318 PRO A O 1
ATOM 2481 N N . VAL A 1 319 ? -4.944 22.303 27.743 1.00 97.06 319 VAL A N 1
ATOM 2482 C CA . VAL A 1 319 ? -3.501 22.600 27.774 1.00 97.06 319 VAL A CA 1
ATOM 2483 C C . VAL A 1 319 ? -3.160 23.439 29.015 1.00 97.06 319 VAL A C 1
ATOM 2485 O O . VAL A 1 319 ? -3.684 24.548 29.137 1.00 97.06 319 VAL A O 1
ATOM 2488 N N . PRO A 1 320 ? -2.285 22.963 29.922 1.00 96.56 320 PRO A N 1
ATOM 2489 C CA . PRO A 1 320 ? -1.814 23.765 31.051 1.00 96.56 320 PRO A CA 1
ATOM 2490 C C . PRO A 1 320 ? -1.023 24.991 30.581 1.00 96.56 320 PRO A C 1
ATOM 2492 O O . PRO A 1 320 ? -0.311 24.915 29.573 1.00 96.56 320 PRO A O 1
ATOM 2495 N N . ALA A 1 321 ? -1.087 26.108 31.312 1.00 94.88 321 ALA A N 1
ATOM 2496 C CA . ALA A 1 321 ? -0.239 27.250 30.999 1.00 94.88 321 ALA A CA 1
ATOM 2497 C C . ALA A 1 321 ? 1.233 26.928 31.306 1.00 94.88 321 ALA A C 1
ATOM 2499 O O . ALA A 1 321 ? 1.567 26.050 32.107 1.00 94.88 321 ALA A O 1
ATOM 2500 N N . LEU A 1 322 ? 2.146 27.626 30.629 1.00 94.56 322 LEU A N 1
ATOM 2501 C CA . LEU A 1 322 ? 3.576 27.423 30.835 1.00 94.56 322 LEU A CA 1
ATOM 2502 C C . LEU A 1 322 ? 3.954 27.803 32.274 1.00 94.56 322 LEU A C 1
ATOM 2504 O O . LEU A 1 322 ? 3.758 28.944 32.682 1.00 94.56 322 LEU A O 1
ATOM 2508 N N . GLY A 1 323 ? 4.538 26.859 33.010 1.00 94.00 323 GLY A N 1
ATOM 2509 C CA . GLY A 1 323 ? 4.891 27.034 34.420 1.00 94.00 323 GLY A CA 1
ATOM 2510 C C . GLY A 1 323 ? 3.795 26.624 35.408 1.00 94.00 323 GLY A C 1
ATOM 2511 O O . GLY A 1 323 ? 4.055 26.630 36.611 1.00 94.00 323 GLY A O 1
ATOM 2512 N N . ASP A 1 324 ? 2.613 26.215 34.935 1.00 94.12 324 ASP A N 1
ATOM 2513 C CA . ASP A 1 324 ? 1.552 25.729 35.817 1.00 94.12 324 ASP A CA 1
ATOM 2514 C C . ASP A 1 324 ? 1.972 24.446 36.534 1.00 94.12 324 ASP A C 1
ATOM 2516 O O . ASP A 1 324 ? 2.515 23.513 35.929 1.00 94.12 324 ASP A O 1
ATOM 2520 N N . ARG A 1 325 ? 1.643 24.382 37.828 1.00 95.25 325 ARG A N 1
ATOM 2521 C CA . ARG A 1 325 ? 1.735 23.166 38.637 1.00 95.25 325 ARG A CA 1
ATOM 2522 C C . ARG A 1 325 ? 0.452 22.366 38.488 1.00 95.25 325 ARG A C 1
ATOM 2524 O O . ARG A 1 325 ? -0.610 22.782 38.946 1.00 95.25 325 ARG A O 1
ATOM 2531 N N . VAL A 1 326 ? 0.559 21.191 37.885 1.00 94.31 326 VAL A N 1
ATOM 2532 C CA . VAL A 1 326 ? -0.574 20.300 37.632 1.00 94.31 326 VAL A CA 1
ATOM 2533 C C . VAL A 1 326 ? -0.416 19.034 38.477 1.00 94.31 326 VAL A C 1
ATOM 2535 O O . VAL A 1 326 ? 0.664 18.438 38.467 1.00 94.31 326 VAL A O 1
ATOM 2538 N N . PRO A 1 327 ? -1.458 18.584 39.203 1.00 95.31 327 PRO A N 1
ATOM 2539 C CA . PRO A 1 327 ? -1.413 17.309 39.912 1.00 95.31 327 PRO A CA 1
ATOM 2540 C C . PRO A 1 327 ? -1.115 16.152 38.954 1.00 95.31 327 PRO A C 1
ATOM 2542 O O . PRO A 1 327 ? -1.744 16.050 37.898 1.00 95.31 327 PRO A O 1
ATOM 2545 N N . THR A 1 328 ? -0.215 15.243 39.337 1.00 92.56 328 THR A N 1
ATOM 2546 C CA . THR A 1 328 ? 0.191 14.104 38.486 1.00 92.56 328 THR A CA 1
ATOM 2547 C C . THR A 1 328 ? -1.007 13.238 38.072 1.00 92.56 328 THR A C 1
ATOM 2549 O O . THR A 1 328 ? -1.081 12.791 36.935 1.00 92.56 328 THR A O 1
ATOM 2552 N N . GLY A 1 329 ? -2.016 13.092 38.940 1.00 91.88 329 GLY A N 1
ATOM 2553 C CA . GLY A 1 329 ? -3.237 12.327 38.647 1.00 91.88 329 GLY A CA 1
ATOM 2554 C C . GLY A 1 329 ? -4.155 12.920 37.566 1.00 91.88 329 GLY A C 1
ATOM 2555 O O . GLY A 1 329 ? -5.091 12.247 37.147 1.00 91.88 329 GLY A O 1
ATOM 2556 N N . LYS A 1 330 ? -3.918 14.158 37.102 1.00 93.75 330 LYS A N 1
ATOM 2557 C CA . LYS A 1 330 ? -4.649 14.746 35.961 1.00 93.75 330 LYS A CA 1
ATOM 2558 C C . LYS A 1 330 ? -4.051 14.377 34.601 1.00 93.75 330 LYS A C 1
ATOM 2560 O O . LYS A 1 330 ? -4.629 14.726 33.574 1.00 93.75 330 LYS A O 1
ATOM 2565 N N . TRP A 1 331 ? -2.906 13.702 34.593 1.00 95.19 331 TRP A N 1
ATOM 2566 C CA . TRP A 1 331 ? -2.233 13.261 33.383 1.00 95.19 331 TRP A CA 1
ATOM 2567 C C . TRP A 1 331 ? -2.597 11.811 33.067 1.00 95.19 331 TRP A C 1
ATOM 2569 O O . TRP A 1 331 ? -2.488 10.931 33.918 1.00 95.19 331 TRP A O 1
ATOM 2579 N N . ALA A 1 332 ? -3.003 11.554 31.828 1.00 95.69 332 ALA A N 1
ATOM 2580 C CA . ALA A 1 332 ? -3.248 10.206 31.334 1.00 95.69 332 ALA A CA 1
ATOM 2581 C C . ALA A 1 332 ? -1.969 9.655 30.678 1.00 95.69 332 ALA A C 1
ATOM 2583 O O . ALA A 1 332 ? -1.418 10.324 29.802 1.00 95.69 332 ALA A O 1
ATOM 2584 N N . PRO A 1 333 ? -1.472 8.466 31.053 1.00 96.12 333 PRO A N 1
ATOM 2585 C CA . PRO A 1 333 ? -0.293 7.893 30.412 1.00 96.12 333 PRO A CA 1
ATOM 2586 C C . PRO A 1 333 ? -0.589 7.539 28.947 1.00 96.12 333 PRO A C 1
ATOM 2588 O O . PRO A 1 333 ? -1.657 7.017 28.625 1.00 96.12 333 PRO A O 1
ATOM 2591 N N . LEU A 1 334 ? 0.371 7.800 28.060 1.00 95.12 334 LEU A N 1
ATOM 2592 C CA . LEU A 1 334 ? 0.324 7.424 26.650 1.00 95.12 334 LEU A CA 1
ATOM 2593 C C . LEU A 1 334 ? 1.405 6.381 26.348 1.00 95.12 334 LEU A C 1
ATOM 2595 O O . LEU A 1 334 ? 2.598 6.658 26.475 1.00 95.12 334 LEU A O 1
ATOM 2599 N N . ASP A 1 335 ? 0.998 5.204 25.869 1.00 94.00 335 ASP A N 1
ATOM 2600 C CA . ASP A 1 335 ? 1.918 4.132 25.459 1.00 94.00 335 ASP A CA 1
ATOM 2601 C C . ASP A 1 335 ? 2.472 4.373 24.040 1.00 94.00 335 ASP A C 1
ATOM 2603 O O . ASP A 1 335 ? 2.244 3.608 23.103 1.00 94.00 335 ASP A O 1
ATOM 2607 N N . LEU A 1 336 ? 3.167 5.500 23.860 1.00 92.25 336 LEU A N 1
ATOM 2608 C CA . LEU A 1 336 ? 3.855 5.834 22.613 1.00 92.25 336 LEU A CA 1
ATOM 2609 C C . LEU A 1 336 ? 5.246 5.191 22.613 1.00 92.25 336 LEU A C 1
ATOM 2611 O O . LEU A 1 336 ? 6.115 5.560 23.403 1.00 92.25 336 LEU A O 1
ATOM 2615 N N . ARG A 1 337 ? 5.472 4.227 21.714 1.00 88.19 337 ARG A N 1
ATOM 2616 C CA . ARG A 1 337 ? 6.707 3.426 21.676 1.00 88.19 337 ARG A CA 1
ATOM 2617 C C . ARG A 1 337 ? 7.611 3.765 20.492 1.00 88.19 337 ARG A C 1
ATOM 2619 O O . ARG A 1 337 ? 7.154 4.019 19.380 1.00 88.19 337 ARG A O 1
ATOM 2626 N N . GLY A 1 338 ? 8.919 3.658 20.718 1.00 89.50 338 GLY A N 1
ATOM 2627 C CA . GLY A 1 338 ? 9.951 3.751 19.683 1.00 89.50 338 GLY A CA 1
ATOM 2628 C C . GLY A 1 338 ? 10.554 5.146 19.495 1.00 89.50 338 GLY A C 1
ATOM 2629 O O . GLY A 1 338 ? 9.988 6.167 19.883 1.00 89.50 338 GLY A O 1
ATOM 2630 N N . ASP A 1 339 ? 11.727 5.191 18.862 1.00 91.12 339 ASP A N 1
ATOM 2631 C CA . ASP A 1 339 ? 12.536 6.415 18.754 1.00 91.12 339 ASP A CA 1
ATOM 2632 C C . ASP A 1 339 ? 11.918 7.503 17.865 1.00 91.12 339 ASP A C 1
ATOM 2634 O O . ASP A 1 339 ? 12.262 8.676 17.989 1.00 91.12 339 ASP A O 1
ATOM 2638 N N . ARG A 1 340 ? 10.951 7.147 17.009 1.00 93.81 340 ARG A N 1
ATOM 2639 C CA . ARG A 1 340 ? 10.232 8.108 16.153 1.00 93.81 340 ARG A CA 1
ATOM 2640 C C . ARG A 1 340 ? 9.444 9.125 16.983 1.00 93.81 340 ARG A C 1
ATOM 2642 O O . ARG A 1 340 ? 9.491 10.319 16.689 1.00 93.81 340 ARG A O 1
ATOM 2649 N N . TRP A 1 341 ? 8.764 8.665 18.037 1.00 95.12 341 TRP A N 1
ATOM 2650 C CA . TRP A 1 341 ? 8.040 9.539 18.963 1.00 95.12 341 TRP A CA 1
ATOM 2651 C C . TRP A 1 341 ? 8.984 10.449 19.724 1.00 95.12 341 TRP A C 1
ATOM 2653 O O . TRP A 1 341 ? 8.747 11.651 19.801 1.00 95.12 341 TRP A O 1
ATOM 2663 N N . ARG A 1 342 ? 10.096 9.891 20.201 1.00 94.00 342 ARG A N 1
ATOM 2664 C CA . ARG A 1 342 ? 11.158 10.652 20.853 1.00 94.00 342 ARG A CA 1
ATOM 2665 C C . ARG A 1 342 ? 11.683 11.762 19.951 1.00 94.00 342 ARG A C 1
ATOM 2667 O O . ARG A 1 342 ? 11.723 12.905 20.383 1.00 94.00 342 ARG A O 1
ATOM 2674 N N . ALA A 1 343 ? 12.010 11.457 18.696 1.00 93.56 343 ALA A N 1
ATOM 2675 C CA . ALA A 1 343 ? 12.502 12.450 17.745 1.00 93.56 343 ALA A CA 1
ATOM 2676 C C . ALA A 1 343 ? 11.498 13.596 17.529 1.00 93.56 343 ALA A C 1
ATOM 2678 O O . ALA A 1 343 ? 11.870 14.763 17.602 1.00 93.56 343 ALA A O 1
ATOM 2679 N N . VAL A 1 344 ? 10.217 13.291 17.305 1.00 95.19 344 VAL A N 1
ATOM 2680 C CA . VAL A 1 344 ? 9.203 14.329 17.055 1.00 95.19 344 VAL A CA 1
ATOM 2681 C C . VAL A 1 344 ? 8.897 15.139 18.317 1.00 95.19 344 VAL A C 1
ATOM 2683 O O . VAL A 1 344 ? 8.928 16.369 18.277 1.00 95.19 344 VAL A O 1
ATOM 2686 N N . LEU A 1 345 ? 8.616 14.467 19.436 1.00 96.44 345 LEU A N 1
ATOM 2687 C CA . LEU A 1 345 ? 8.157 15.112 20.665 1.00 96.44 345 LEU A CA 1
ATOM 2688 C C . LEU A 1 345 ? 9.282 15.864 21.379 1.00 96.44 345 LEU A C 1
ATOM 2690 O O . LEU A 1 345 ? 9.045 16.980 21.828 1.00 96.44 345 LEU A O 1
ATOM 2694 N N . ASP A 1 346 ? 10.512 15.340 21.421 1.00 95.50 346 ASP A N 1
ATOM 2695 C CA . ASP A 1 346 ? 11.631 16.064 22.042 1.00 95.50 346 ASP A CA 1
ATOM 2696 C C . ASP A 1 346 ? 11.939 17.360 21.292 1.00 95.50 346 ASP A C 1
ATOM 2698 O O . ASP A 1 346 ? 12.254 18.376 21.917 1.00 95.50 346 ASP A O 1
ATOM 2702 N N . HIS A 1 347 ? 11.875 17.331 19.957 1.00 95.44 347 HIS A N 1
ATOM 2703 C CA . HIS A 1 347 ? 12.104 18.519 19.144 1.00 95.44 347 HIS A CA 1
ATOM 2704 C C . HIS A 1 347 ? 10.961 19.527 19.281 1.00 95.44 347 HIS A C 1
ATOM 2706 O O . HIS A 1 347 ? 11.240 20.720 19.397 1.00 95.44 347 HIS A O 1
ATOM 2712 N N . ALA A 1 348 ? 9.705 19.069 19.334 1.00 96.00 348 ALA A N 1
ATOM 2713 C CA . ALA A 1 348 ? 8.562 19.944 19.597 1.00 96.00 348 ALA A CA 1
ATOM 2714 C C . ALA A 1 348 ? 8.664 20.570 20.995 1.00 96.00 348 ALA A C 1
ATOM 2716 O O . ALA A 1 348 ? 8.536 21.778 21.142 1.00 96.00 348 ALA A O 1
ATOM 2717 N N . ALA A 1 349 ? 9.019 19.789 22.018 1.00 96.06 349 ALA A N 1
ATOM 2718 C CA . ALA A 1 349 ? 9.158 20.275 23.389 1.00 96.06 349 ALA A CA 1
ATOM 2719 C C . ALA A 1 349 ? 10.251 21.342 23.563 1.00 96.06 349 ALA A C 1
ATOM 2721 O O . ALA A 1 349 ? 10.166 22.168 24.473 1.00 96.06 349 ALA A O 1
ATOM 2722 N N . ARG A 1 350 ? 11.282 21.325 22.706 1.00 94.81 350 ARG A N 1
ATOM 2723 C CA . ARG A 1 350 ? 12.377 22.311 22.697 1.00 94.81 350 ARG A CA 1
ATOM 2724 C C . ARG A 1 350 ? 12.039 23.587 21.931 1.00 94.81 350 ARG A C 1
ATOM 2726 O O . ARG A 1 350 ? 12.772 24.564 22.065 1.00 94.81 350 ARG A O 1
ATOM 2733 N N . SER A 1 351 ? 10.985 23.595 21.119 1.00 95.38 351 SER A N 1
ATOM 2734 C CA . SER A 1 351 ? 10.586 24.801 20.403 1.00 95.38 351 SER A CA 1
ATOM 2735 C C . SER A 1 351 ? 9.982 25.821 21.366 1.00 95.38 351 SER A C 1
ATOM 2737 O O . SER A 1 351 ? 9.378 25.462 22.378 1.00 95.38 351 SER A O 1
ATOM 2739 N N . ALA A 1 352 ? 10.114 27.111 21.057 1.00 93.25 352 ALA A N 1
ATOM 2740 C CA . ALA A 1 352 ? 9.587 28.170 21.919 1.00 93.25 352 ALA A CA 1
ATOM 2741 C C . ALA A 1 352 ? 8.067 28.043 22.131 1.00 93.25 352 ALA A C 1
ATOM 2743 O O . ALA A 1 352 ? 7.573 28.241 23.236 1.00 93.25 352 ALA A O 1
ATOM 2744 N N . ASP A 1 353 ? 7.331 27.628 21.101 1.00 94.81 353 ASP A N 1
ATOM 2745 C CA . ASP A 1 353 ? 5.873 27.464 21.108 1.00 94.81 353 ASP A CA 1
ATOM 2746 C C . ASP A 1 353 ? 5.393 26.060 21.513 1.00 94.81 353 ASP A C 1
ATOM 2748 O O . ASP A 1 353 ? 4.210 25.873 21.777 1.00 94.81 353 ASP A O 1
ATOM 2752 N N . GLY A 1 354 ? 6.289 25.073 21.592 1.00 95.94 354 GLY A N 1
ATOM 2753 C CA . GLY A 1 354 ? 5.946 23.687 21.923 1.00 95.94 354 GLY A CA 1
ATOM 2754 C C . GLY A 1 354 ? 5.234 22.948 20.804 1.00 95.94 354 GLY A C 1
ATOM 2755 O O . GLY A 1 354 ? 4.730 21.851 21.032 1.00 95.94 354 GLY A O 1
ATOM 2756 N N . THR A 1 355 ? 5.137 23.557 19.622 1.00 96.44 355 THR A N 1
ATOM 2757 C CA . THR A 1 355 ? 4.353 23.027 18.503 1.00 96.44 355 THR A CA 1
ATOM 2758 C C . THR A 1 355 ? 5.129 22.969 17.194 1.00 96.44 355 THR A C 1
ATOM 2760 O O . THR A 1 355 ? 4.780 22.193 16.307 1.00 96.44 355 THR A O 1
ATOM 2763 N N . THR A 1 356 ? 6.200 23.749 17.044 1.00 96.44 356 THR A N 1
ATOM 2764 C CA . THR A 1 356 ? 6.925 23.868 15.777 1.00 96.44 356 THR A CA 1
ATOM 2765 C C . THR A 1 356 ? 8.268 23.151 15.803 1.00 96.44 356 THR A C 1
ATOM 2767 O O . THR A 1 356 ? 9.144 23.460 16.600 1.00 96.44 356 THR A O 1
ATOM 2770 N N . VAL A 1 357 ? 8.491 22.254 14.847 1.00 95.62 357 VAL A N 1
ATOM 2771 C CA . VAL A 1 357 ? 9.753 21.530 14.670 1.00 95.62 357 VAL A CA 1
ATOM 2772 C C . VAL A 1 357 ? 10.415 21.919 13.351 1.00 95.62 357 VAL A C 1
ATOM 2774 O O . VAL A 1 357 ? 9.761 21.924 12.310 1.00 95.62 357 VAL A O 1
ATOM 2777 N N . ASP A 1 358 ? 11.717 22.211 13.356 1.00 94.75 358 ASP A N 1
ATOM 2778 C CA . ASP A 1 358 ? 12.477 22.393 12.114 1.00 94.75 358 ASP A CA 1
ATOM 2779 C C . ASP A 1 358 ? 12.558 21.075 11.321 1.00 94.75 358 ASP A C 1
ATOM 2781 O O . ASP A 1 358 ? 12.884 20.015 11.859 1.00 94.75 358 ASP A O 1
ATOM 2785 N N . THR A 1 359 ? 12.243 21.131 10.025 1.00 93.88 359 THR A N 1
ATOM 2786 C CA . THR A 1 359 ? 12.150 19.926 9.184 1.00 93.88 359 THR A CA 1
ATOM 2787 C C . THR A 1 359 ? 13.504 19.253 8.983 1.00 93.88 359 THR A C 1
ATOM 2789 O O . THR A 1 359 ? 13.563 18.026 8.945 1.00 93.88 359 THR A O 1
ATOM 2792 N N . ALA A 1 360 ? 14.589 20.021 8.857 1.00 89.19 360 ALA A N 1
ATOM 2793 C CA . ALA A 1 360 ? 15.921 19.455 8.664 1.00 89.19 360 ALA A CA 1
ATOM 2794 C C . ALA A 1 360 ? 16.410 18.775 9.949 1.00 89.19 360 ALA A C 1
ATOM 2796 O O . ALA A 1 360 ? 16.886 17.641 9.897 1.00 89.19 360 ALA A O 1
ATOM 2797 N N . ALA A 1 361 ? 16.200 19.420 11.100 1.00 90.88 361 ALA A N 1
ATOM 2798 C CA . ALA A 1 361 ? 16.499 18.842 12.405 1.00 90.88 361 ALA A CA 1
ATOM 2799 C C . ALA A 1 361 ? 15.720 17.539 12.643 1.00 90.88 361 ALA A C 1
ATOM 2801 O O . ALA A 1 361 ? 16.291 16.555 13.110 1.00 90.88 361 ALA A O 1
ATOM 2802 N N . LEU A 1 362 ? 14.436 17.505 12.269 1.00 93.81 362 LEU A N 1
ATOM 2803 C CA . LEU A 1 362 ? 13.613 16.307 12.416 1.00 93.81 362 LEU A CA 1
ATOM 2804 C C . LEU A 1 362 ? 14.044 15.170 11.486 1.00 93.81 362 LEU A C 1
ATOM 2806 O O . LEU A 1 362 ? 14.110 14.024 11.917 1.00 93.81 362 LEU A O 1
ATOM 2810 N N . LEU A 1 363 ? 14.361 15.467 10.224 1.00 90.62 363 LEU A N 1
ATOM 2811 C CA . LEU A 1 363 ? 14.886 14.468 9.287 1.00 90.62 363 LEU A CA 1
ATOM 2812 C C . LEU A 1 363 ? 16.194 13.855 9.793 1.00 90.62 363 LEU A C 1
ATOM 2814 O O . LEU A 1 363 ? 16.371 12.642 9.691 1.00 90.62 363 LEU A O 1
ATOM 2818 N N . ALA A 1 364 ? 17.078 14.674 10.366 1.00 88.06 364 ALA A N 1
ATOM 2819 C CA . ALA A 1 364 ? 18.309 14.197 10.981 1.00 88.06 364 ALA A CA 1
ATOM 2820 C C . ALA A 1 364 ? 18.038 13.315 12.206 1.00 88.06 364 ALA A C 1
ATOM 2822 O O . ALA A 1 364 ? 18.594 12.224 12.303 1.00 88.06 364 ALA A O 1
ATOM 2823 N N . ALA A 1 365 ? 17.131 13.733 13.092 1.00 89.56 365 ALA A N 1
ATOM 2824 C CA . ALA A 1 365 ? 16.751 12.959 14.273 1.00 89.56 365 ALA A CA 1
ATOM 2825 C C . ALA A 1 365 ? 16.074 11.620 13.930 1.00 89.56 365 ALA A C 1
ATOM 2827 O O . ALA A 1 365 ? 16.222 10.649 14.665 1.00 89.56 365 ALA A O 1
ATOM 2828 N N . LEU A 1 366 ? 15.357 11.550 12.805 1.00 89.00 366 LEU A N 1
ATOM 2829 C CA . LEU A 1 366 ? 14.738 10.322 12.299 1.00 89.00 366 LEU A CA 1
ATOM 2830 C C . LEU A 1 366 ? 15.713 9.423 11.515 1.00 89.00 366 LEU A C 1
ATOM 2832 O O . LEU A 1 366 ? 15.296 8.378 11.022 1.00 89.00 366 LEU A O 1
ATOM 2836 N N . GLY A 1 367 ? 16.982 9.819 11.357 1.00 87.12 367 GLY A N 1
ATOM 2837 C CA . GLY A 1 367 ? 17.964 9.068 10.567 1.00 87.12 367 GLY A CA 1
ATOM 2838 C C . GLY A 1 367 ? 17.670 9.056 9.061 1.00 87.12 367 GLY A C 1
ATOM 2839 O O . GLY A 1 367 ? 18.145 8.183 8.344 1.00 87.12 367 GLY A O 1
ATOM 2840 N N . VAL A 1 368 ? 16.877 10.015 8.569 1.00 78.94 368 VAL A N 1
ATOM 2841 C CA . VAL A 1 368 ? 16.467 10.140 7.156 1.00 78.94 368 VAL A CA 1
ATOM 2842 C C . VAL A 1 368 ? 17.442 11.038 6.378 1.00 78.94 368 VAL A C 1
ATOM 2844 O O . VAL A 1 368 ? 17.146 11.480 5.268 1.00 78.94 368 VAL A O 1
ATOM 2847 N N . THR A 1 369 ? 18.613 11.359 6.939 1.00 65.44 369 THR A N 1
ATOM 2848 C CA . THR A 1 369 ? 19.598 12.190 6.244 1.00 65.44 369 THR A CA 1
ATOM 2849 C C . THR A 1 369 ? 19.942 11.590 4.887 1.00 65.44 369 THR A C 1
ATOM 2851 O O . THR A 1 369 ? 20.214 10.397 4.753 1.00 65.44 369 THR A O 1
ATOM 2854 N N . ALA A 1 370 ? 19.924 12.459 3.870 1.00 52.22 370 ALA A N 1
ATOM 2855 C CA . ALA A 1 370 ? 20.507 12.173 2.573 1.00 52.22 370 ALA A CA 1
ATOM 2856 C C . ALA A 1 370 ? 21.899 11.607 2.833 1.00 52.22 370 ALA A C 1
ATOM 2858 O O . ALA A 1 370 ? 22.672 12.246 3.553 1.00 52.22 370 ALA A O 1
ATOM 2859 N N . GLY A 1 371 ? 22.189 10.411 2.313 1.00 47.50 371 GLY A N 1
ATOM 2860 C CA . GLY A 1 371 ? 23.547 9.894 2.341 1.00 47.50 371 GLY A CA 1
ATOM 2861 C C . GLY A 1 371 ? 24.448 11.030 1.890 1.00 47.50 371 GLY A C 1
ATOM 2862 O O . GLY A 1 371 ? 24.243 11.569 0.801 1.00 47.50 371 GLY A O 1
ATOM 2863 N N . GLN A 1 372 ? 25.351 11.470 2.767 1.00 48.06 372 GLN A N 1
ATOM 2864 C CA . GLN A 1 372 ? 26.426 12.340 2.338 1.00 48.06 372 GLN A CA 1
ATOM 2865 C C . GLN A 1 372 ? 27.083 11.565 1.208 1.00 48.06 372 GLN A C 1
ATOM 2867 O O . GLN A 1 372 ? 27.671 10.509 1.442 1.00 48.06 372 GLN A O 1
ATOM 2872 N N . SER A 1 373 ? 26.871 12.015 -0.026 1.00 45.06 373 SER A N 1
ATOM 2873 C CA . SER A 1 373 ? 27.599 11.519 -1.177 1.00 45.06 373 SER A CA 1
ATOM 2874 C C . SER A 1 373 ? 29.061 11.552 -0.764 1.00 45.06 373 SER A C 1
ATOM 2876 O O . SER A 1 373 ? 29.589 12.610 -0.425 1.00 45.06 373 SER A O 1
ATOM 2878 N N . SER A 1 374 ? 29.680 10.379 -0.704 1.00 45.84 374 SER A N 1
ATOM 2879 C CA . SER A 1 374 ? 31.005 10.105 -0.145 1.00 45.84 374 SER A CA 1
ATOM 2880 C C . SER A 1 374 ? 32.159 10.814 -0.868 1.00 45.84 374 SER A C 1
ATOM 2882 O O . SER A 1 374 ? 33.318 10.487 -0.635 1.00 45.84 374 SER A O 1
ATOM 2884 N N . GLY A 1 375 ? 31.875 11.822 -1.698 1.00 47.78 375 GLY A N 1
ATOM 2885 C CA . GLY A 1 375 ? 32.862 12.649 -2.387 1.00 47.78 375 GLY A CA 1
ATOM 2886 C C . GLY A 1 375 ? 33.764 13.459 -1.451 1.00 47.78 375 GLY A C 1
ATOM 2887 O O . GLY A 1 375 ? 34.814 13.913 -1.876 1.00 47.78 375 GLY A O 1
ATOM 2888 N N . GLY A 1 376 ? 33.416 13.601 -0.166 1.00 43.84 376 GLY A N 1
ATOM 2889 C CA . GLY A 1 376 ? 34.250 14.310 0.814 1.00 43.84 376 GLY A CA 1
ATOM 2890 C C . GLY A 1 376 ? 35.438 13.517 1.379 1.00 43.84 376 GLY A C 1
ATOM 2891 O O . GLY A 1 376 ? 36.259 14.098 2.081 1.00 43.84 376 GLY A O 1
ATOM 2892 N N . ARG A 1 377 ? 35.539 12.203 1.125 1.00 45.72 377 ARG A N 1
ATOM 2893 C CA . ARG A 1 377 ? 36.665 11.363 1.594 1.00 45.72 377 ARG A CA 1
ATOM 2894 C C . ARG A 1 377 ? 37.493 10.752 0.470 1.00 45.72 377 ARG A C 1
ATOM 2896 O O . ARG A 1 377 ? 38.386 9.955 0.747 1.00 45.72 377 ARG A O 1
ATOM 2903 N N . ASP A 1 378 ? 37.219 11.117 -0.776 1.00 47.34 378 ASP A N 1
ATOM 2904 C CA . ASP A 1 378 ? 38.063 10.700 -1.883 1.00 47.34 378 ASP A CA 1
ATOM 2905 C C . ASP A 1 378 ? 39.260 11.657 -1.967 1.00 47.34 378 ASP A C 1
ATOM 2907 O O . ASP A 1 378 ? 39.119 12.822 -2.337 1.00 47.34 378 ASP A O 1
ATOM 2911 N N . GLY A 1 379 ? 40.455 11.182 -1.599 1.00 52.94 379 GLY A N 1
ATOM 2912 C CA . GLY A 1 379 ? 41.704 11.964 -1.607 1.00 52.94 379 GLY A CA 1
ATOM 2913 C C . GLY A 1 379 ? 42.156 12.430 -3.000 1.00 52.94 379 GLY A C 1
ATOM 2914 O O . GLY A 1 379 ? 43.259 12.948 -3.149 1.00 52.94 379 GLY A O 1
ATOM 2915 N N . ARG A 1 380 ? 41.322 12.217 -4.023 1.00 56.41 380 ARG A N 1
ATOM 2916 C CA . ARG A 1 380 ? 41.514 12.619 -5.419 1.00 56.41 380 ARG A CA 1
ATOM 2917 C C . ARG A 1 380 ? 40.632 13.797 -5.845 1.00 56.41 380 ARG A C 1
ATOM 2919 O O . ARG A 1 380 ? 40.785 14.260 -6.975 1.00 56.41 380 ARG A O 1
ATOM 2926 N N . ALA A 1 381 ? 39.731 14.278 -4.985 1.00 51.38 381 ALA A N 1
ATOM 2927 C CA . ALA A 1 381 ? 38.876 15.421 -5.301 1.00 51.38 381 ALA A CA 1
ATOM 2928 C C . ALA A 1 381 ? 39.723 16.688 -5.499 1.00 51.38 381 ALA A C 1
ATOM 2930 O O . ALA A 1 381 ? 40.599 17.007 -4.688 1.00 51.38 381 ALA A O 1
ATOM 2931 N N . ARG A 1 382 ? 39.486 17.413 -6.597 1.00 61.44 382 ARG A N 1
ATOM 2932 C CA . ARG A 1 382 ? 40.251 18.632 -6.903 1.00 61.44 382 ARG A CA 1
ATOM 2933 C C . ARG A 1 382 ? 39.909 19.720 -5.872 1.00 61.44 382 ARG A C 1
ATOM 2935 O O . ARG A 1 382 ? 38.758 19.786 -5.443 1.00 61.44 382 ARG A O 1
ATOM 2942 N N . PRO A 1 383 ? 40.840 20.625 -5.511 1.00 53.25 383 PRO A N 1
ATOM 2943 C CA . PRO A 1 383 ? 40.594 21.677 -4.515 1.00 53.25 383 PRO A CA 1
ATOM 2944 C C . PRO A 1 383 ? 39.300 22.487 -4.740 1.00 53.25 383 PRO A C 1
ATOM 2946 O O . PRO A 1 383 ? 38.616 22.824 -3.781 1.00 53.25 383 PRO A O 1
ATOM 2949 N N . GLY A 1 384 ? 38.886 22.696 -5.998 1.00 54.88 384 GLY A N 1
ATOM 2950 C CA . GLY A 1 384 ? 37.622 23.368 -6.334 1.00 54.88 384 GLY A CA 1
ATOM 2951 C C . GLY A 1 384 ? 36.341 22.547 -6.102 1.00 54.88 384 GLY A C 1
ATOM 2952 O O . GLY A 1 384 ? 35.282 23.128 -5.896 1.00 54.88 384 GLY A O 1
ATOM 2953 N N . GLU A 1 385 ? 36.407 21.213 -6.088 1.00 52.81 385 GLU A N 1
ATOM 2954 C CA . GLU A 1 385 ? 35.253 20.338 -5.813 1.00 52.81 385 GLU A CA 1
ATOM 2955 C C . GLU A 1 385 ? 34.976 20.230 -4.312 1.00 52.81 385 GLU A C 1
ATOM 2957 O O . GLU A 1 385 ? 33.822 20.149 -3.899 1.00 52.81 385 GLU A O 1
ATOM 2962 N N . VAL A 1 386 ? 36.025 20.298 -3.486 1.00 54.22 386 VAL A N 1
ATOM 2963 C CA . VAL A 1 386 ? 35.903 20.352 -2.021 1.00 54.22 386 VAL A CA 1
ATOM 2964 C C . VAL A 1 386 ? 35.296 21.687 -1.585 1.00 54.22 386 VAL A C 1
ATOM 2966 O O . VAL A 1 386 ? 34.444 21.722 -0.697 1.00 54.22 386 VAL A O 1
ATOM 2969 N N . GLU A 1 387 ? 35.677 22.781 -2.246 1.00 47.31 387 GLU A N 1
ATOM 2970 C CA . GLU A 1 387 ? 35.119 24.114 -2.008 1.00 47.31 387 GLU A CA 1
ATOM 2971 C C . GLU A 1 387 ? 33.674 24.230 -2.520 1.00 47.31 387 GLU A C 1
ATOM 2973 O O . GLU A 1 387 ? 32.817 24.747 -1.809 1.00 47.31 387 GLU A O 1
ATOM 2978 N N . ALA A 1 388 ? 33.356 23.646 -3.683 1.00 49.53 388 ALA A N 1
ATOM 2979 C CA . ALA A 1 388 ? 31.984 23.536 -4.185 1.00 49.53 388 ALA A CA 1
ATOM 2980 C C . ALA A 1 388 ? 31.099 22.637 -3.302 1.00 49.53 388 ALA A C 1
ATOM 2982 O O . ALA A 1 388 ? 29.933 22.959 -3.085 1.00 49.53 388 ALA A O 1
ATOM 2983 N N . ALA A 1 389 ? 31.639 21.552 -2.736 1.00 49.47 389 ALA A N 1
ATOM 2984 C CA . ALA A 1 389 ? 30.935 20.711 -1.770 1.00 49.47 389 ALA A CA 1
ATOM 2985 C C . ALA A 1 389 ? 30.712 21.439 -0.434 1.00 49.47 389 ALA A C 1
ATOM 2987 O O . ALA A 1 389 ? 29.629 21.335 0.143 1.00 49.47 389 ALA A O 1
ATOM 2988 N N . ARG A 1 390 ? 31.682 22.238 0.036 1.00 46.19 390 ARG A N 1
ATOM 2989 C CA . ARG A 1 390 ? 31.516 23.118 1.208 1.00 46.19 390 ARG A CA 1
ATOM 2990 C C . ARG A 1 390 ? 30.461 24.201 0.964 1.00 46.19 390 ARG A C 1
ATOM 2992 O O . ARG A 1 390 ? 29.535 24.319 1.758 1.00 46.19 390 ARG A O 1
ATOM 2999 N N . LEU A 1 391 ? 30.519 24.896 -0.172 1.00 43.28 391 LEU A N 1
ATOM 3000 C CA . LEU A 1 391 ? 29.533 25.911 -0.570 1.00 43.28 391 LEU A CA 1
ATOM 3001 C C . LEU A 1 391 ? 28.133 25.314 -0.822 1.00 43.28 391 LEU A C 1
ATOM 3003 O O . LEU A 1 391 ? 27.129 25.962 -0.532 1.00 43.28 391 LEU A O 1
ATOM 3007 N N . ALA A 1 392 ? 28.039 24.063 -1.285 1.00 45.62 392 ALA A N 1
ATOM 3008 C CA . ALA A 1 392 ? 26.778 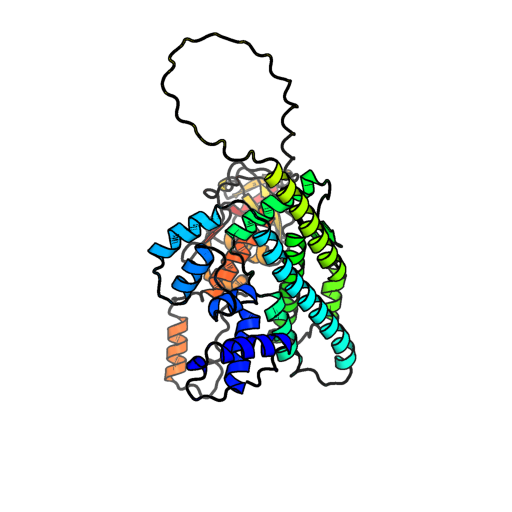23.321 -1.389 1.00 45.62 392 ALA A CA 1
ATOM 3009 C C . ALA A 1 392 ? 26.219 22.881 -0.023 1.00 45.62 392 ALA A C 1
ATOM 3011 O O . ALA A 1 392 ? 25.015 22.662 0.102 1.00 45.62 392 ALA A O 1
ATOM 3012 N N . THR A 1 393 ? 27.068 22.778 1.004 1.00 47.75 393 THR A N 1
ATOM 3013 C CA . THR A 1 393 ? 26.648 22.458 2.377 1.00 47.75 393 THR A CA 1
ATOM 3014 C C . THR A 1 393 ? 26.086 23.695 3.090 1.00 47.75 393 THR A C 1
ATOM 3016 O O . THR A 1 393 ? 25.111 23.577 3.832 1.00 47.75 393 THR A O 1
ATOM 3019 N N . ASP A 1 394 ? 26.614 24.886 2.791 1.00 41.59 394 ASP A N 1
ATOM 3020 C CA . ASP A 1 394 ? 26.129 26.162 3.346 1.00 41.59 394 ASP A CA 1
ATOM 3021 C C . ASP A 1 394 ? 24.908 26.736 2.591 1.00 41.59 394 ASP A C 1
ATOM 3023 O O . ASP A 1 394 ? 24.187 27.606 3.091 1.00 41.59 394 ASP A O 1
ATOM 3027 N N . GLY A 1 395 ? 24.596 26.198 1.408 1.00 38.03 395 GLY A N 1
ATOM 3028 C CA . GLY A 1 395 ? 23.421 26.539 0.608 1.00 38.03 395 GLY A CA 1
ATOM 3029 C C . GLY A 1 395 ? 22.234 25.595 0.827 1.00 38.03 395 GLY A C 1
ATOM 3030 O O . GLY A 1 395 ? 21.994 24.689 0.034 1.00 38.03 395 GLY A O 1
ATOM 3031 N N . LEU A 1 396 ? 21.411 25.842 1.850 1.00 50.47 396 LEU A N 1
ATOM 3032 C CA . LEU A 1 396 ? 20.064 25.259 1.983 1.00 50.47 396 LEU A CA 1
ATOM 3033 C C . LEU A 1 396 ? 19.265 25.393 0.670 1.00 50.47 396 LEU A C 1
ATOM 3035 O O . LEU A 1 396 ? 18.682 26.456 0.453 1.00 50.47 396 LEU A O 1
ATOM 3039 N N . ARG A 1 397 ? 19.151 24.344 -0.163 1.00 51.34 397 ARG A N 1
ATOM 3040 C CA . ARG A 1 397 ? 18.050 24.188 -1.147 1.00 51.34 397 ARG A CA 1
ATOM 3041 C C . ARG A 1 397 ? 18.052 22.835 -1.868 1.00 51.34 397 ARG A C 1
ATOM 3043 O O . ARG A 1 397 ? 18.393 22.730 -3.034 1.00 51.34 397 ARG A O 1
ATOM 3050 N N . ALA A 1 398 ? 17.566 21.819 -1.165 1.00 56.09 398 ALA A N 1
ATOM 3051 C CA . ALA A 1 398 ? 16.496 20.916 -1.602 1.00 56.09 398 ALA A CA 1
ATOM 3052 C C . ALA A 1 398 ? 16.569 19.673 -0.718 1.00 56.09 398 ALA A C 1
ATOM 3054 O O . ALA A 1 398 ? 17.448 18.834 -0.880 1.00 56.09 398 ALA A O 1
ATOM 3055 N N . ILE A 1 399 ? 15.636 19.541 0.227 1.00 61.16 399 ILE A N 1
ATOM 3056 C CA . ILE A 1 399 ? 15.407 18.241 0.861 1.00 61.16 399 ILE A CA 1
ATOM 3057 C C . ILE A 1 399 ? 15.101 17.268 -0.287 1.00 61.16 399 ILE A C 1
ATOM 3059 O O . ILE A 1 399 ? 14.160 17.552 -1.040 1.00 61.16 399 ILE A 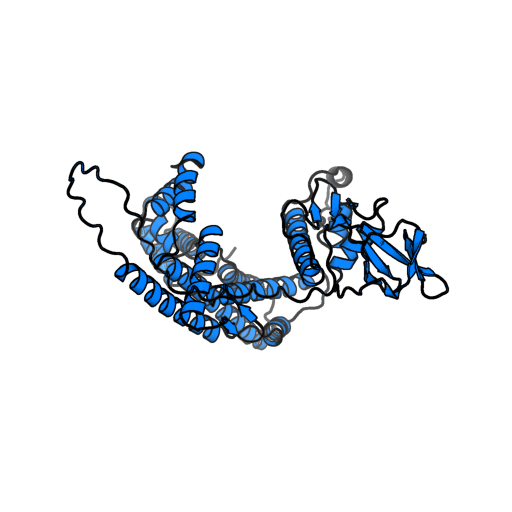O 1
ATOM 3063 N N . PRO A 1 400 ? 15.855 16.163 -0.456 1.00 68.81 400 PRO A N 1
ATOM 3064 C CA . PRO A 1 400 ? 15.582 15.207 -1.518 1.00 68.81 400 PRO A CA 1
ATOM 3065 C C . PRO A 1 400 ? 14.114 14.791 -1.466 1.00 68.81 400 PRO A C 1
ATOM 3067 O O . PRO A 1 400 ? 13.570 14.545 -0.385 1.00 68.81 400 PRO A O 1
ATOM 3070 N N . SER A 1 401 ? 13.454 14.714 -2.621 1.00 72.38 401 SER A N 1
ATOM 3071 C CA . SER A 1 401 ? 12.023 14.386 -2.707 1.00 72.38 401 SER A CA 1
ATOM 3072 C C . SER A 1 401 ? 11.672 13.103 -1.935 1.00 72.38 401 SER A C 1
ATOM 3074 O O . SER A 1 401 ? 10.631 13.041 -1.279 1.00 72.38 401 SER A O 1
ATOM 3076 N N . GLY A 1 402 ? 12.587 12.125 -1.920 1.00 77.88 402 GLY A N 1
ATOM 3077 C CA . GLY A 1 402 ? 12.483 10.893 -1.134 1.00 77.88 402 GLY A CA 1
ATOM 3078 C C . GLY A 1 402 ? 12.464 11.109 0.385 1.00 77.88 402 GLY A C 1
ATOM 3079 O O . GLY A 1 402 ? 11.608 10.545 1.061 1.00 77.88 402 GLY A O 1
ATOM 3080 N N . ALA A 1 403 ? 13.329 11.972 0.926 1.00 81.31 403 ALA A N 1
ATOM 3081 C CA . ALA A 1 403 ? 13.378 12.264 2.363 1.00 81.31 403 ALA A CA 1
ATOM 3082 C C . ALA A 1 403 ? 12.085 12.941 2.839 1.00 81.31 403 ALA A C 1
ATOM 3084 O O . ALA A 1 403 ? 11.519 12.585 3.873 1.00 81.31 403 ALA A O 1
ATOM 3085 N N . ARG A 1 404 ? 11.551 13.869 2.035 1.00 84.56 404 ARG A N 1
ATOM 3086 C CA . ARG A 1 404 ? 10.274 14.529 2.339 1.00 84.56 404 ARG A CA 1
ATOM 3087 C C . ARG A 1 404 ? 9.095 13.556 2.303 1.00 84.56 404 ARG A C 1
ATOM 3089 O O . ARG A 1 404 ? 8.197 13.657 3.142 1.00 84.56 404 ARG A O 1
ATOM 3096 N N . LYS A 1 405 ? 9.096 12.614 1.357 1.00 85.69 405 LYS A N 1
ATOM 3097 C CA . LYS A 1 405 ? 8.096 11.544 1.300 1.00 85.69 405 LYS A CA 1
ATOM 3098 C C . LYS A 1 405 ? 8.190 10.642 2.534 1.00 85.69 405 LYS A C 1
ATOM 3100 O O . LYS A 1 405 ? 7.187 10.474 3.213 1.00 85.69 405 LYS A O 1
ATOM 3105 N N . SER A 1 406 ? 9.392 10.181 2.884 1.00 84.12 406 SER A N 1
ATOM 3106 C CA . SER A 1 406 ? 9.638 9.361 4.079 1.00 84.12 406 S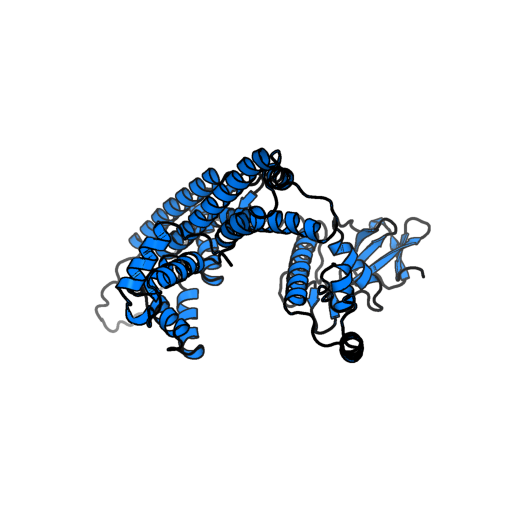ER A CA 1
ATOM 3107 C C . SER A 1 406 ? 9.169 10.046 5.366 1.00 84.12 406 SER A C 1
ATOM 3109 O O . SER A 1 406 ? 8.543 9.414 6.216 1.00 84.12 406 SER A O 1
ATOM 3111 N N . LEU A 1 407 ? 9.413 11.354 5.503 1.00 90.94 407 LEU A N 1
ATOM 3112 C CA . LEU A 1 407 ? 8.891 12.144 6.618 1.00 90.94 407 LEU A CA 1
ATOM 3113 C C . LEU A 1 407 ? 7.360 12.194 6.614 1.00 90.94 407 LEU A C 1
ATOM 3115 O O . LEU A 1 407 ? 6.739 12.036 7.659 1.00 90.94 407 LEU A O 1
ATOM 3119 N N . THR A 1 408 ? 6.746 12.406 5.450 1.00 90.88 408 THR A N 1
ATOM 3120 C CA . THR A 1 408 ? 5.283 12.466 5.318 1.00 90.88 408 THR A CA 1
ATOM 3121 C C . THR A 1 408 ? 4.635 11.136 5.703 1.00 90.88 408 THR A C 1
ATOM 3123 O O . THR A 1 408 ? 3.657 11.140 6.448 1.00 90.88 408 THR A O 1
ATOM 3126 N N . ASP A 1 409 ? 5.205 10.018 5.250 1.00 86.62 409 ASP A N 1
ATOM 3127 C CA . ASP A 1 409 ? 4.741 8.668 5.578 1.00 86.62 409 ASP A CA 1
ATOM 3128 C C . ASP A 1 409 ? 4.918 8.389 7.082 1.00 86.62 409 ASP A C 1
ATOM 3130 O O . ASP A 1 409 ? 3.972 7.984 7.754 1.00 86.62 409 ASP A O 1
ATOM 3134 N N . THR A 1 410 ? 6.074 8.752 7.652 1.00 89.81 410 THR A N 1
ATOM 3135 C CA . THR A 1 410 ? 6.332 8.633 9.098 1.00 89.81 410 THR A CA 1
ATOM 3136 C C . THR A 1 410 ? 5.320 9.432 9.925 1.00 89.81 410 THR A C 1
ATOM 3138 O O . THR A 1 410 ? 4.743 8.909 10.873 1.00 89.81 410 THR A O 1
ATOM 3141 N N . LEU A 1 411 ? 5.048 10.690 9.563 1.00 94.06 411 LEU A N 1
ATOM 3142 C CA . LEU A 1 411 ? 4.060 11.520 10.261 1.00 94.06 411 LEU A CA 1
ATOM 3143 C C . LEU A 1 411 ? 2.626 10.998 10.084 1.00 94.06 411 LEU A C 1
ATOM 3145 O O . LEU A 1 411 ? 1.783 11.215 10.957 1.00 94.06 411 LEU A O 1
ATOM 3149 N N . ALA A 1 412 ? 2.328 10.321 8.971 1.00 90.50 412 ALA A N 1
ATOM 3150 C CA . ALA A 1 412 ? 1.041 9.670 8.761 1.00 90.50 412 ALA A CA 1
ATOM 3151 C C . ALA A 1 412 ? 0.862 8.451 9.679 1.00 90.50 412 ALA A C 1
ATOM 3153 O O . ALA A 1 412 ? -0.230 8.279 10.223 1.00 90.50 412 ALA A O 1
ATOM 3154 N N . ASP A 1 413 ? 1.914 7.663 9.901 1.00 87.31 413 ASP A N 1
ATOM 3155 C CA . ASP A 1 413 ? 1.900 6.543 10.849 1.00 87.31 413 ASP A CA 1
ATOM 3156 C C . ASP A 1 413 ? 1.736 7.037 12.290 1.00 87.31 413 ASP A C 1
ATOM 3158 O O . ASP A 1 413 ? 0.810 6.620 12.984 1.00 87.31 413 ASP A O 1
ATOM 3162 N N . LEU A 1 414 ? 2.540 8.024 12.705 1.00 93.38 414 LEU A N 1
ATOM 3163 C CA . LEU A 1 414 ? 2.441 8.640 14.035 1.00 93.38 414 LEU A CA 1
ATOM 3164 C C . LEU A 1 414 ? 1.045 9.238 14.285 1.00 93.38 414 LEU A C 1
ATOM 3166 O O . LEU A 1 414 ? 0.485 9.134 15.376 1.00 93.38 414 LEU A O 1
ATOM 3170 N N . ARG A 1 415 ? 0.423 9.822 13.253 1.00 93.69 415 ARG A N 1
ATOM 3171 C CA . ARG A 1 415 ? -0.964 10.303 13.326 1.00 93.69 415 ARG A CA 1
ATOM 3172 C C . ARG A 1 415 ? -1.958 9.176 13.619 1.00 93.69 415 ARG A C 1
ATOM 3174 O O . ARG A 1 415 ? -2.911 9.406 14.360 1.00 93.69 415 ARG A O 1
ATOM 3181 N N . ARG A 1 416 ? -1.788 8.000 13.008 1.00 89.19 416 ARG A N 1
ATOM 3182 C CA . ARG A 1 416 ? -2.656 6.834 13.249 1.00 89.19 416 ARG A CA 1
ATOM 3183 C C . ARG A 1 416 ? -2.468 6.306 14.667 1.00 89.19 416 ARG A C 1
ATOM 3185 O O . ARG A 1 416 ? -3.463 6.060 15.336 1.00 89.19 416 ARG A O 1
ATOM 3192 N N . GLU A 1 417 ? -1.222 6.208 15.122 1.00 92.50 417 GLU A N 1
ATOM 3193 C CA . GLU A 1 417 ? -0.874 5.754 16.473 1.00 92.50 417 GLU A CA 1
ATOM 3194 C C . GLU A 1 417 ? -1.482 6.665 17.556 1.00 92.50 417 GLU A C 1
ATOM 3196 O O . GLU A 1 417 ? -2.187 6.168 18.431 1.00 92.50 417 GLU A O 1
ATOM 3201 N N . ILE A 1 418 ? -1.341 7.999 17.458 1.00 93.31 418 ILE A N 1
ATOM 3202 C CA . ILE A 1 418 ? -1.998 8.916 18.414 1.00 93.31 418 ILE A CA 1
ATOM 3203 C C . ILE A 1 418 ? -3.522 8.768 18.383 1.00 93.31 418 ILE A C 1
ATOM 3205 O O . ILE A 1 418 ? -4.150 8.759 19.437 1.00 93.31 418 ILE A O 1
ATOM 3209 N N . ARG A 1 419 ? -4.133 8.645 17.198 1.00 92.44 419 ARG A N 1
ATOM 3210 C CA . ARG A 1 419 ? -5.596 8.507 17.071 1.00 92.44 419 ARG A CA 1
ATOM 3211 C C . ARG A 1 419 ? -6.133 7.188 17.622 1.00 92.44 419 ARG A C 1
ATOM 3213 O O . ARG A 1 419 ? -7.317 7.115 17.928 1.00 92.44 419 ARG A O 1
ATOM 3220 N N . ALA A 1 420 ? -5.290 6.165 17.734 1.00 89.81 420 ALA A N 1
ATOM 3221 C CA . ALA A 1 420 ? -5.655 4.917 18.392 1.00 89.81 420 ALA A CA 1
ATOM 3222 C C . ALA A 1 420 ? -5.714 5.069 19.923 1.00 89.81 420 ALA A C 1
ATOM 3224 O O . ALA A 1 420 ? -6.485 4.366 20.568 1.00 89.81 420 ALA A O 1
ATOM 3225 N N . LEU A 1 421 ? -4.932 5.993 20.494 1.00 92.44 421 LEU A N 1
ATOM 3226 C CA . LEU A 1 421 ? -4.866 6.236 21.940 1.00 92.44 421 LEU A CA 1
ATOM 3227 C C . LEU A 1 421 ? -5.798 7.366 22.403 1.00 92.44 421 LEU A C 1
ATOM 3229 O O . LEU A 1 421 ? -6.352 7.305 23.499 1.00 92.44 421 LEU A O 1
ATOM 3233 N N . ILE A 1 422 ? -5.970 8.399 21.573 1.00 93.88 422 ILE A N 1
ATOM 3234 C CA . ILE A 1 422 ? -6.719 9.617 21.890 1.00 93.88 422 ILE A CA 1
ATOM 3235 C C . ILE A 1 422 ? -7.836 9.813 20.866 1.00 93.88 422 ILE A C 1
ATOM 3237 O O . ILE A 1 422 ? -7.588 9.992 19.671 1.00 93.88 422 ILE A O 1
ATOM 3241 N N . GLY A 1 423 ? -9.077 9.846 21.346 1.00 92.69 423 GLY A N 1
ATOM 3242 C CA . GLY A 1 423 ? -10.230 10.180 20.523 1.00 92.69 423 GLY A CA 1
ATOM 3243 C C . GLY A 1 423 ? -10.247 11.679 20.245 1.00 92.69 423 GLY A C 1
ATOM 3244 O O . GLY A 1 423 ? -10.206 12.488 21.166 1.00 92.69 423 GLY A O 1
ATOM 3245 N N . GLY A 1 424 ? -10.316 12.066 18.979 1.00 90.38 424 GLY A N 1
ATOM 3246 C CA . GLY A 1 424 ? -10.303 13.471 18.587 1.00 90.38 424 GLY A CA 1
ATOM 3247 C C . GLY A 1 424 ? -11.002 13.702 17.254 1.00 90.38 424 GLY A C 1
ATOM 3248 O O . GLY A 1 424 ? -11.521 12.754 16.655 1.00 90.38 424 GLY A O 1
ATOM 3249 N N . PRO A 1 425 ? -11.016 14.950 16.764 1.00 89.69 425 PRO A N 1
ATOM 3250 C CA . PRO A 1 425 ? -11.668 15.280 15.508 1.00 89.69 425 PRO A CA 1
ATOM 3251 C C . PRO A 1 425 ? -10.996 14.555 14.327 1.00 89.69 425 PRO A C 1
ATOM 3253 O O . PRO A 1 425 ? -9.762 14.434 14.238 1.00 89.69 425 PRO A O 1
ATOM 3256 N N . THR A 1 426 ? -11.834 14.016 13.438 1.00 83.12 426 THR A N 1
ATOM 3257 C CA . THR A 1 426 ? -11.446 13.174 12.291 1.00 83.12 426 THR A CA 1
ATOM 3258 C C . THR A 1 426 ? -11.326 13.950 10.983 1.00 83.12 426 THR A C 1
ATOM 3260 O O . THR A 1 426 ? -10.779 13.431 10.006 1.00 83.12 426 THR A O 1
ATOM 3263 N N . ASP A 1 427 ? -11.805 15.187 10.961 1.00 78.88 427 ASP A N 1
ATOM 3264 C CA . ASP A 1 427 ? -11.810 16.055 9.798 1.00 78.88 427 ASP A CA 1
ATOM 3265 C C . ASP A 1 427 ? -10.387 16.459 9.370 1.00 78.88 427 ASP A C 1
ATOM 3267 O O . ASP A 1 427 ? -9.410 16.430 10.125 1.00 78.88 427 ASP A O 1
ATOM 3271 N N . LYS A 1 428 ? -10.248 16.808 8.088 1.00 68.06 428 LYS A N 1
ATOM 3272 C CA . LYS A 1 428 ? -8.950 17.161 7.496 1.00 68.06 428 LYS A CA 1
ATOM 3273 C C . LYS A 1 428 ? -8.456 18.550 7.912 1.00 68.06 428 LYS A C 1
ATOM 3275 O O . LYS A 1 428 ? -7.272 18.812 7.728 1.00 68.06 428 LYS A O 1
ATOM 3280 N N . ALA A 1 429 ? -9.315 19.430 8.435 1.00 60.69 429 ALA A N 1
ATOM 3281 C CA . ALA A 1 429 ? -8.903 20.768 8.861 1.00 60.69 429 ALA A CA 1
ATOM 3282 C C . ALA A 1 429 ? -8.136 20.734 10.195 1.00 60.69 429 ALA A C 1
ATOM 3284 O O . ALA A 1 429 ? -7.259 21.565 10.429 1.00 60.69 429 ALA A O 1
ATOM 3285 N N . HIS A 1 430 ? -8.388 19.724 11.032 1.00 67.25 430 HIS A N 1
ATOM 3286 C CA . HIS A 1 430 ? -7.724 19.529 12.318 1.00 67.25 430 HIS A CA 1
ATOM 3287 C C . HIS A 1 430 ? -6.673 18.410 12.237 1.00 67.25 430 HIS A C 1
ATOM 3289 O O . HIS A 1 430 ? -6.771 17.345 12.848 1.00 67.25 430 HIS A O 1
ATOM 3295 N N . THR A 1 431 ? -5.630 18.632 11.435 1.00 81.00 431 THR A N 1
ATOM 3296 C CA . THR A 1 431 ? -4.513 17.685 11.304 1.00 81.00 431 THR A CA 1
ATOM 3297 C C . THR A 1 431 ? -3.546 17.753 12.484 1.00 81.00 431 THR A C 1
ATOM 3299 O O . THR A 1 431 ? -2.977 18.802 12.762 1.00 81.00 431 THR A O 1
ATOM 3302 N N . LEU A 1 432 ? -3.264 16.591 13.080 1.00 91.06 432 LEU A N 1
ATOM 3303 C CA . LEU A 1 432 ? -2.257 16.383 14.135 1.00 91.06 432 LEU A CA 1
ATOM 3304 C C . LEU A 1 432 ? -0.839 16.842 13.774 1.00 91.06 432 LEU A C 1
ATOM 3306 O O . LEU A 1 432 ? -0.101 17.283 14.642 1.00 91.06 432 LEU A O 1
ATOM 3310 N N . PHE A 1 433 ? -0.458 16.714 12.504 1.00 94.19 433 PHE A N 1
ATOM 3311 C CA . PHE A 1 433 ? 0.846 17.133 11.997 1.00 94.19 433 PHE A CA 1
ATOM 3312 C C . PHE A 1 433 ? 0.657 17.813 10.650 1.00 94.19 433 PHE A C 1
ATOM 3314 O O . PHE A 1 433 ? 0.024 17.232 9.759 1.00 94.19 433 PHE A O 1
ATOM 3321 N N . VAL A 1 434 ? 1.228 19.005 10.496 1.00 93.56 434 VAL A N 1
ATOM 3322 C CA . VAL A 1 434 ? 1.212 19.794 9.263 1.00 93.56 434 VAL A CA 1
ATOM 3323 C C . VAL A 1 434 ? 2.643 20.043 8.820 1.00 93.56 434 VAL A C 1
ATOM 3325 O O . VAL A 1 434 ? 3.395 20.747 9.490 1.00 93.56 434 VAL A O 1
ATOM 3328 N N . VAL A 1 435 ? 3.016 19.498 7.663 1.00 91.62 435 VAL A N 1
ATOM 3329 C CA . VAL A 1 435 ? 4.324 19.759 7.054 1.00 91.62 435 VAL A CA 1
ATOM 3330 C C . VAL A 1 435 ? 4.245 21.047 6.237 1.00 91.62 435 VAL A C 1
ATOM 3332 O O . VAL A 1 435 ? 3.598 21.097 5.190 1.00 91.62 435 VAL A O 1
ATOM 3335 N N . ARG A 1 436 ? 4.925 22.093 6.701 1.00 91.56 436 ARG A N 1
ATOM 3336 C CA . ARG A 1 436 ? 5.176 23.341 5.968 1.00 91.56 436 ARG A CA 1
ATOM 3337 C C . ARG A 1 436 ? 6.574 23.292 5.342 1.00 91.56 436 ARG A C 1
ATOM 3339 O O . ARG A 1 436 ? 7.315 22.333 5.521 1.00 91.56 436 ARG A O 1
ATOM 3346 N N . LYS A 1 437 ? 6.943 24.304 4.545 1.00 87.88 437 LYS A N 1
ATOM 3347 C CA . LYS A 1 437 ? 8.191 24.288 3.746 1.00 87.88 437 LYS A CA 1
ATOM 3348 C C . LYS A 1 437 ? 9.445 23.942 4.567 1.00 87.88 437 LYS A C 1
ATOM 3350 O O . LYS A 1 437 ? 10.239 23.133 4.105 1.00 87.88 437 LYS A O 1
ATOM 3355 N N . LYS A 1 438 ? 9.625 24.569 5.734 1.00 92.69 438 LYS A N 1
ATOM 3356 C CA . LYS A 1 438 ? 10.802 24.382 6.606 1.00 92.69 438 LYS A CA 1
ATOM 3357 C C . LYS A 1 438 ? 10.455 23.855 7.996 1.00 92.69 438 LYS A C 1
ATOM 3359 O O . LYS A 1 438 ? 11.348 23.586 8.785 1.00 92.69 438 LYS A O 1
ATOM 3364 N N . THR A 1 439 ? 9.174 23.701 8.305 1.00 95.44 439 THR A N 1
ATOM 3365 C CA . THR A 1 439 ? 8.725 23.345 9.648 1.00 95.44 439 THR A CA 1
ATOM 3366 C C . THR A 1 439 ? 7.641 22.281 9.610 1.00 95.44 439 THR A C 1
ATOM 3368 O O . THR A 1 439 ? 6.855 22.210 8.667 1.00 95.44 439 THR A O 1
ATOM 3371 N N . VAL A 1 440 ? 7.588 21.464 10.651 1.00 95.75 440 VAL A N 1
ATOM 3372 C CA . VAL A 1 440 ? 6.479 20.567 10.957 1.00 95.75 440 VAL A CA 1
ATOM 3373 C C . VAL A 1 440 ? 5.779 21.132 12.184 1.00 95.75 440 VAL A C 1
ATOM 3375 O O . VAL A 1 440 ? 6.404 21.284 13.226 1.00 95.75 440 VAL A O 1
ATOM 3378 N N . CYS A 1 441 ? 4.500 21.468 12.055 1.00 96.31 441 CYS A N 1
ATOM 3379 C CA . CYS A 1 441 ? 3.687 21.939 13.173 1.00 96.31 441 CYS A CA 1
ATOM 3380 C C . CYS A 1 441 ? 2.860 20.776 13.723 1.00 96.31 441 CYS A C 1
ATOM 3382 O O . CYS A 1 441 ? 2.191 20.081 12.950 1.00 96.31 441 CYS A O 1
ATOM 3384 N N . THR A 1 442 ? 2.886 20.572 15.034 1.00 96.31 442 THR A N 1
ATOM 3385 C CA . THR A 1 442 ? 1.953 19.695 15.739 1.00 96.31 442 THR A CA 1
ATOM 3386 C C . THR A 1 442 ? 0.640 20.438 15.972 1.00 96.31 442 THR A C 1
ATOM 3388 O O . THR A 1 442 ? 0.604 21.654 16.145 1.00 96.31 442 THR A O 1
ATOM 3391 N N . GLY A 1 443 ? -0.467 19.706 15.957 1.00 95.31 443 GLY A N 1
ATOM 3392 C CA . GLY A 1 443 ? -1.786 20.244 16.280 1.00 95.31 443 GLY A CA 1
ATOM 3393 C C . GLY A 1 443 ? -2.029 20.401 17.780 1.00 95.31 443 GLY A C 1
ATOM 3394 O O . GLY A 1 443 ? -3.121 20.812 18.128 1.00 95.31 443 GLY A O 1
ATOM 3395 N N . PHE A 1 444 ? -1.059 20.045 18.627 1.00 96.56 444 PHE A N 1
ATOM 3396 C CA . PHE A 1 444 ? -1.114 19.945 20.091 1.00 96.56 444 PHE A CA 1
ATOM 3397 C C . PHE A 1 444 ? 0.199 20.461 20.696 1.00 96.56 444 PHE A C 1
ATOM 3399 O O . PHE A 1 444 ? 1.216 20.477 20.000 1.00 96.56 444 PHE A O 1
ATOM 3406 N N . VAL A 1 445 ? 0.207 20.847 21.973 1.00 97.56 445 VAL A N 1
ATOM 3407 C CA . VAL A 1 445 ? 1.394 21.422 22.639 1.00 97.56 445 VAL A CA 1
ATOM 3408 C C . VAL A 1 445 ? 2.225 20.333 23.308 1.00 97.56 445 VAL A C 1
ATOM 3410 O O . VAL A 1 445 ? 1.681 19.484 24.008 1.00 97.56 445 VAL A O 1
ATOM 3413 N N . VAL A 1 446 ? 3.547 20.369 23.137 1.00 97.62 446 VAL A N 1
ATOM 3414 C CA . VAL A 1 446 ? 4.484 19.428 23.764 1.00 97.62 446 VAL A CA 1
ATOM 3415 C C . VAL A 1 446 ? 5.434 20.164 24.703 1.00 97.62 446 VAL A C 1
ATOM 3417 O O . VAL A 1 446 ? 6.008 21.185 24.321 1.00 97.62 446 VAL A O 1
ATOM 3420 N N . ARG A 1 447 ? 5.629 19.652 25.925 1.00 97.31 447 ARG A N 1
ATOM 3421 C CA . ARG A 1 447 ? 6.584 20.187 26.918 1.00 97.31 447 ARG A CA 1
ATOM 3422 C C . ARG A 1 447 ? 7.185 19.092 27.787 1.00 97.31 447 ARG A C 1
ATOM 3424 O O . ARG A 1 447 ? 6.709 17.961 27.796 1.00 97.31 447 ARG A O 1
ATOM 3431 N N . TYR A 1 448 ? 8.216 19.449 28.546 1.00 97.19 448 TYR A N 1
ATOM 3432 C CA . TYR A 1 448 ? 8.754 18.578 29.584 1.00 97.19 448 TYR A CA 1
ATOM 3433 C C . TYR A 1 448 ? 7.937 18.734 30.873 1.00 97.19 448 TYR A C 1
ATOM 3435 O O . TYR A 1 448 ? 7.487 19.832 31.212 1.00 97.19 448 TYR A O 1
ATOM 3443 N N . LEU A 1 449 ? 7.748 17.626 31.585 1.00 96.56 449 LEU A N 1
ATOM 3444 C CA . LEU A 1 449 ? 7.148 17.584 32.912 1.00 96.56 449 LEU A CA 1
ATOM 3445 C C . LEU A 1 449 ? 8.266 17.591 33.943 1.00 96.56 449 LEU A C 1
ATOM 3447 O O . LEU A 1 449 ? 9.032 16.633 34.046 1.00 96.56 449 LEU A O 1
ATOM 3451 N N . ILE A 1 450 ? 8.368 18.685 34.690 1.00 95.94 450 ILE A N 1
ATOM 3452 C CA . ILE A 1 450 ? 9.379 18.848 35.734 1.00 95.94 450 ILE A CA 1
ATOM 3453 C C . ILE A 1 450 ? 8.729 18.459 37.064 1.00 95.94 450 ILE A C 1
ATOM 3455 O O . ILE A 1 450 ? 7.786 19.141 37.477 1.00 95.94 450 ILE A O 1
ATOM 3459 N N . PRO A 1 451 ? 9.180 17.383 37.733 1.00 93.81 451 PRO A N 1
ATOM 3460 C CA . PRO A 1 451 ? 8.658 17.014 39.041 1.00 93.81 451 PRO A CA 1
ATOM 3461 C C . PRO A 1 451 ? 8.812 18.171 40.026 1.00 93.81 451 PRO A C 1
ATOM 3463 O O . PRO A 1 451 ? 9.856 18.819 40.082 1.00 93.81 451 PRO A O 1
ATOM 3466 N N . THR A 1 452 ? 7.765 18.424 40.800 1.00 93.31 452 THR A N 1
ATOM 3467 C CA . THR A 1 452 ? 7.780 19.372 41.916 1.00 93.31 452 THR A CA 1
ATOM 3468 C C . THR A 1 452 ? 7.304 18.678 43.181 1.00 93.31 452 THR A C 1
ATOM 3470 O O . THR A 1 452 ? 6.640 17.640 43.118 1.00 93.31 452 THR A O 1
ATOM 3473 N N . ASP A 1 453 ? 7.637 19.249 44.335 1.00 90.06 453 ASP A N 1
ATOM 3474 C CA . ASP A 1 453 ? 7.227 18.694 45.621 1.00 90.06 453 ASP A CA 1
ATOM 3475 C C . ASP A 1 453 ? 5.698 18.550 45.722 1.00 90.06 453 ASP A C 1
ATOM 3477 O O . ASP A 1 453 ? 4.928 19.326 45.148 1.00 90.06 453 ASP A O 1
ATOM 3481 N N . GLY A 1 454 ? 5.248 17.534 46.462 1.00 89.69 454 GLY A N 1
ATOM 3482 C CA . GLY A 1 454 ? 3.827 17.326 46.750 1.00 89.69 454 GLY A CA 1
ATOM 3483 C C . GLY A 1 454 ? 3.010 16.697 45.615 1.00 89.69 454 GLY A C 1
ATOM 3484 O O . GLY A 1 454 ? 1.825 16.994 45.491 1.00 89.69 454 GLY A O 1
ATOM 3485 N N . GLY A 1 455 ? 3.608 15.854 44.764 1.00 92.62 455 GLY A N 1
ATOM 3486 C CA . GLY A 1 455 ? 2.871 15.079 43.748 1.00 92.62 455 GLY A CA 1
ATOM 3487 C C . GLY A 1 455 ? 2.378 15.896 42.546 1.00 92.62 455 GLY A C 1
ATOM 3488 O O . GLY A 1 455 ? 1.465 15.469 41.830 1.00 92.62 455 GLY A O 1
ATOM 3489 N N . HIS A 1 456 ? 2.975 17.064 42.319 1.00 94.88 456 HIS A N 1
ATOM 3490 C CA . HIS A 1 456 ? 2.685 17.936 41.186 1.00 94.88 456 HIS A CA 1
ATOM 3491 C C . HIS A 1 456 ? 3.826 17.896 40.168 1.00 94.88 456 HIS A C 1
ATOM 3493 O O . HIS A 1 456 ? 4.987 17.675 40.514 1.00 94.88 456 HIS A O 1
ATOM 3499 N N . VAL A 1 457 ? 3.503 18.181 38.913 1.00 95.81 457 VAL A N 1
ATOM 3500 C CA . VAL A 1 457 ? 4.480 18.413 37.848 1.00 95.81 457 VAL A CA 1
ATOM 3501 C C . VAL A 1 457 ? 4.283 19.809 37.272 1.00 95.81 457 VAL A C 1
ATOM 3503 O O . VAL A 1 457 ? 3.155 20.285 37.152 1.00 95.81 457 VAL A O 1
ATOM 3506 N N . THR A 1 458 ? 5.378 20.472 36.914 1.00 95.94 458 THR A N 1
ATOM 3507 C CA . THR A 1 458 ? 5.346 21.753 36.202 1.00 95.94 458 THR A CA 1
ATOM 3508 C C . THR A 1 458 ? 5.432 21.509 34.699 1.00 95.94 458 THR A C 1
ATOM 3510 O O . THR A 1 458 ? 6.340 20.811 34.242 1.00 95.94 458 THR A O 1
ATOM 3513 N N . PHE A 1 459 ? 4.502 22.081 33.930 1.00 93.69 459 PHE A N 1
ATOM 3514 C CA . PHE A 1 459 ? 4.494 22.014 32.464 1.00 93.69 459 PHE A CA 1
ATOM 3515 C C . PHE A 1 459 ? 5.430 23.087 31.892 1.00 93.69 459 PHE A C 1
ATOM 3517 O O . PHE A 1 459 ? 5.096 24.273 31.881 1.00 93.69 459 PHE A O 1
ATOM 3524 N N . GLY A 1 460 ? 6.637 22.698 31.469 1.00 91.12 460 GLY A N 1
ATOM 3525 C CA . GLY A 1 460 ? 7.719 23.658 31.244 1.00 91.12 460 GLY A CA 1
ATOM 3526 C C . GLY A 1 460 ? 8.707 23.309 30.135 1.00 91.12 460 GLY A C 1
ATOM 3527 O O . GLY A 1 460 ? 8.712 22.229 29.541 1.00 91.12 460 GLY A O 1
ATOM 3528 N N . SER A 1 461 ? 9.578 24.271 29.847 1.00 84.50 461 SER A N 1
ATOM 3529 C CA . SER A 1 461 ? 10.748 24.057 28.996 1.00 84.50 461 SER A CA 1
ATOM 3530 C C . SER A 1 461 ? 11.776 23.198 29.731 1.00 84.50 461 SER A C 1
ATOM 3532 O O . SER A 1 461 ? 11.854 23.242 30.957 1.00 84.50 461 SER A O 1
ATOM 3534 N N . ARG A 1 462 ? 12.584 22.428 28.990 1.00 80.38 462 ARG A N 1
ATOM 3535 C CA . ARG A 1 462 ? 13.643 21.598 29.583 1.00 80.38 462 ARG A CA 1
ATOM 3536 C C . ARG A 1 462 ? 14.527 22.462 30.500 1.00 80.38 462 ARG A C 1
ATOM 3538 O O . ARG A 1 462 ? 14.939 23.535 30.048 1.00 80.38 462 ARG A O 1
ATOM 3545 N N . PRO A 1 463 ? 14.839 22.026 31.733 1.00 65.31 463 PRO A N 1
ATOM 3546 C CA . PRO A 1 463 ? 15.872 22.690 32.518 1.00 65.31 463 PRO A CA 1
ATOM 3547 C C . PRO A 1 463 ? 17.175 22.686 31.706 1.00 65.31 463 PRO A C 1
ATOM 3549 O O . PRO A 1 463 ? 17.495 21.678 31.066 1.00 65.31 463 PRO A O 1
ATOM 3552 N N . LYS A 1 464 ? 17.831 23.850 31.644 1.00 60.75 464 LYS A N 1
ATOM 3553 C CA . LYS A 1 464 ? 19.091 24.037 30.914 1.00 60.75 464 LYS A CA 1
ATOM 3554 C C . LYS A 1 464 ? 20.173 23.091 31.410 1.00 60.75 464 LYS A C 1
ATOM 3556 O O . LYS A 1 464 ? 20.208 22.850 32.637 1.00 60.75 464 LYS A O 1
#

Secondary structure (DSSP, 8-state):
--PPPPPHHHHHHHHHHHHH-GGGSTTS-HHHHHHHHHHHHHHH-HHHHHHHTTSS--SSHHHHHHHHHHTTSS-HHHHHHHHHHHHTSPP-HHHHHHHHHHHHHHHHHHHHHHHHHHHHHHHTTTT--TTHHHHHHHHHHHHHTPPPSS-HHHHHHHHHHHHHHHHHTT---EEETTEEESSHHHHHHHHHHHHHHHHHHHHTGGGTSS----HHHHHHHHHHTTPPPHHHHHHHHHHHHHHHHHHHHHHHHHS-------------------------PPP----PPPP--SEE-SSGGG-EEEE-TT--EEEESSPPPTT-EEEGGGPEEE---SHHHHHHHHHHHHSTTSSEEEHHHHHHHTT-PPP--GGGS-TT--HHHHHHHHHHHHS-----HHHHHHHHHHHHHHHHHHHHHEE---SSSS-SEEE-SSEEEESSEEEEEEEETTTEEEEEPPP-

pLDDT: mean 79.7, std 19.23, range [27.34, 97.88]